Protein AF-0000000065972835 (afdb_homodimer)

Nearest PDB structures (foldseek):
  2ja1-assembly1_A  TM=9.294E-01  e=8.682E-30  Bacillus cereus
  3e2i-assembly1_A  TM=9.491E-01  e=4.129E-27  Staphylococcus aureus
  2j9r-assembly1_A  TM=9.359E-01  e=9.283E-26  Bacillus anthracis str. Sterne
  2b8t-assembly1_D  TM=8.781E-01  e=6.367E-23  Ureaplasma parvum
  2uz3-assembly1_A  TM=9.228E-01  e=5.482E-21  Ureaplasma urealyticum

InterPro domains:
  IPR001267 Thymidine kinase [MF_00124] (7-190)
  IPR001267 Thymidine kinase [PF00265] (8-187)
  IPR001267 Thymidine kinase [PIRSF035805] (7-190)
  IPR001267 Thymidine kinase [PTHR11441] (6-188)
  IPR020633 Thymidine kinase, conserved site [PS00603] (174-187)
  IPR027417 P-loop containing nucleoside triphosphate hydrolase [G3DSA:3.40.50.300] (1-141)
  IPR027417 P-loop containing nucleoside triphosphate hydrolase [SSF52540] (8-142)

Organism: Macrococcus caseolyticus (strain JCSC5402) (NCBI:txid458233)

Foldseek 3Di:
DPPPPVFAFEEEEEFAPPLCQVVVLLVVVLVCVVVVFAEAEEEEPDPPPDDWDWRAHPVRDIHTYDYDNALVVLVVVDDPRHAEYEYEACLPHDQCNLVSQVVCRRVHHHYYYYHYQAFQLRHGRPPSVVNQVRGPHYHYGWDAAPPPRDTFGHKFKDFVNHTEAPPDDRDDDDGPMDIGTHHPVPRDHHD/DPPPPVFAFEEEEEFAPPLCQVVVLLVVVLVCVVVVFAEAEEEEPDPPPDDWDWRAHPVRDIHTYDYDNALVVLVVVDDPRHAEYEYEACLPHDQCNLVSQVVCRRVRHHYYYYHYQAFQLRHGRPPSVVNQVRGPHYHYGWDAAPPPRDTFGHKFKDFVNHTEAPPDDRDDDDGPMDIGTHHPVPRDHHD

pLDDT: mean 89.33, std 14.88, range [25.11, 98.88]

Radius of gyration: 21.42 Å; Cα contacts (8 Å, |Δi|>4): 898; chains: 2; bounding box: 59×52×49 Å

Solvent-accessible surface area (backbone atoms only — not comparable to full-atom values): 20163 Å² total; per-residue (Å²): 130,74,74,67,62,87,32,29,40,34,35,29,31,24,24,21,60,84,22,47,36,67,58,50,50,45,50,52,50,39,52,38,48,75,70,69,41,39,71,50,38,34,32,52,58,55,70,93,72,69,70,82,55,67,44,67,34,94,86,64,49,67,45,64,46,44,70,36,83,46,46,71,56,53,66,75,71,61,55,86,79,50,43,36,44,36,34,42,52,45,37,71,39,53,70,61,37,50,57,48,52,51,51,44,11,69,73,44,26,39,31,40,37,19,29,37,22,39,40,58,76,65,42,67,22,60,42,33,26,56,39,47,31,70,23,62,35,51,46,58,37,52,22,54,10,76,85,79,62,34,70,8,62,31,29,30,39,22,49,81,84,34,64,39,41,60,84,50,69,90,75,72,87,84,64,77,63,48,75,45,31,15,21,79,70,73,48,59,56,48,122,130,74,74,67,61,88,32,29,39,34,36,29,30,23,24,21,61,82,24,46,35,68,58,51,50,46,51,53,50,39,53,38,47,73,70,70,42,38,72,49,39,36,32,53,59,56,70,92,73,69,70,83,56,66,43,66,33,93,88,63,49,68,45,63,47,44,72,36,84,47,47,72,55,52,66,73,69,60,55,88,78,49,44,35,43,36,32,42,51,47,37,71,38,52,69,59,38,50,57,48,52,50,51,43,12,69,72,44,27,39,30,39,37,19,29,36,21,38,41,59,74,64,44,68,21,60,42,34,25,56,39,47,32,72,25,63,36,52,46,57,38,51,21,54,10,76,84,79,62,35,70,6,63,32,28,30,40,22,48,81,85,35,63,39,41,59,83,51,71,90,76,73,85,82,63,77,62,48,73,45,29,14,21,80,71,72,48,58,57,48,123

Sequence (382 aa):
MYEHYHSGWIECVTGSMFSGKSEELIRRVRRGLFAKQKVIVFKPSIDDRYSELEVVSHNGNKVEAVNVHHSSEILEHVKEAHDIIAIDEVQFFDNDIVGVATQLAEEGYRVIVAGLDMDFRGVPFEPVPELMAVSEHVTKLQAVCSVCGAPSSRTQRLIDGVPAKFDDPIILVGAKESYEPRCREHHVVPKMYEHYHSGWIECVTGSMFSGKSEELIRRVRRGLFAKQKVIVFKPSIDDRYSELEVVSHNGNKVEAVNVHHSSEILEHVKEAHDIIAIDEVQFFDNDIVGVATQLAEEGYRVIVAGLDMDFRGVPFEPVPELMAVSEHVTKLQAVCSVCGAPSSRTQRLIDGVPAKFDDPIILVGAKESYEPRCREHHVVPK

Secondary structure (DSSP, 8-state):
-----SS-EEEEEEESTTSSHHHHHHHHHHHHHHTT--EEEEEE--STTS---EEE-TTS-EEEEEEESSTHHHHHH--TT--EEEE--GGGS-TTHHHHHHHHHHTT-EEEEEEESB-TTS-B-TTHHHHHHH-SEEEEE-EE-TTT-SEE-EEEEEETTEEPPTTS-SS-SSS-EEEEEE-TTT-----/-----SS-EEEEEEESTTSSHHHHHHHHHHHHHHTT--EEEEEE--STTS---EEE-TTS-EEEEEEESSTHHHHHH--TT--EEEE--GGGS-TTHHHHHHHHHHTT-EEEEEEESB-TTS-B-TTHHHHHHH-SEEEEE-EE-TTT-SEE-EEEEEETTEEPPTTS-SS-SSS-EEEEEE-TTT-----

Structure (mmCIF, N/CA/C/O backbone):
data_AF-0000000065972835-model_v1
#
loop_
_entity.id
_entity.type
_entity.pdbx_description
1 polymer 'Thymidine kinase'
#
loop_
_atom_site.group_PDB
_atom_site.id
_atom_site.type_symbol
_atom_site.label_atom_id
_atom_site.label_alt_id
_atom_site.label_comp_id
_atom_site.label_asym_id
_atom_site.label_entity_id
_atom_site.label_seq_id
_atom_site.pdbx_PDB_ins_code
_atom_site.Cartn_x
_atom_site.Cartn_y
_atom_site.Cartn_z
_atom_site.occupancy
_atom_site.B_iso_or_equiv
_atom_site.auth_seq_id
_atom_site.auth_comp_id
_atom_site.auth_asym_id
_atom_site.auth_atom_id
_atom_site.pdbx_PDB_model_num
ATOM 1 N N . MET A 1 1 ? 14.25 6.566 23.547 1 25.28 1 MET A N 1
ATOM 2 C CA . MET A 1 1 ? 14.312 7.711 22.656 1 25.28 1 MET A CA 1
ATOM 3 C C . MET A 1 1 ? 13.211 7.641 21.594 1 25.28 1 MET A C 1
ATOM 5 O O . MET A 1 1 ? 13.195 6.723 20.781 1 25.28 1 MET A O 1
ATOM 9 N N . TYR A 1 2 ? 12.039 7.941 21.875 1 33.31 2 TYR A N 1
ATOM 10 C CA . TYR A 1 2 ? 10.875 7.914 21 1 33.31 2 TYR A CA 1
ATOM 11 C C . TYR A 1 2 ? 11.195 8.523 19.641 1 33.31 2 TYR A C 1
ATOM 13 O O . TYR A 1 2 ? 11.984 9.461 19.547 1 33.31 2 TYR A O 1
ATOM 21 N N . GLU A 1 3 ? 11.281 7.867 18.531 1 40.44 3 GLU A N 1
ATOM 22 C CA . GLU A 1 3 ? 11.625 8.422 17.234 1 40.44 3 GLU A CA 1
ATOM 23 C C . GLU A 1 3 ? 11.047 9.82 17.047 1 40.44 3 GLU A C 1
ATOM 25 O O . GLU A 1 3 ? 9.828 10 17.062 1 40.44 3 GLU A O 1
ATOM 30 N N . HIS A 1 4 ? 11.5 10.773 17.812 1 46.22 4 HIS A N 1
ATOM 31 C CA . HIS A 1 4 ? 11.047 12.141 17.625 1 46.22 4 HIS A CA 1
ATOM 32 C C . HIS A 1 4 ? 10.875 12.461 16.141 1 46.22 4 HIS A C 1
ATOM 34 O O . HIS A 1 4 ? 11.859 12.453 15.383 1 46.22 4 HIS A O 1
ATOM 40 N N . TYR A 1 5 ? 9.805 11.914 15.516 1 52.41 5 TYR A N 1
ATOM 41 C CA . TYR A 1 5 ? 9.57 12.391 14.156 1 52.41 5 TYR A CA 1
ATOM 42 C C . TYR A 1 5 ? 9.633 13.914 14.102 1 52.41 5 TYR A C 1
ATOM 44 O O . TYR A 1 5 ? 8.898 14.602 14.812 1 52.41 5 TYR A O 1
ATOM 52 N N . HIS A 1 6 ? 10.789 14.516 13.805 1 64.75 6 HIS A N 1
ATOM 53 C CA . HIS A 1 6 ? 10.828 15.961 13.594 1 64.75 6 HIS A CA 1
ATOM 54 C C . HIS A 1 6 ? 9.75 16.406 12.609 1 64.75 6 HIS A C 1
ATOM 56 O O . HIS A 1 6 ? 9.203 17.5 12.742 1 64.75 6 HIS A O 1
ATOM 62 N N . SER A 1 7 ? 9.344 15.5 11.609 1 81.38 7 SER A N 1
ATOM 63 C CA . SER A 1 7 ? 8.203 15.719 10.727 1 81.38 7 SER A CA 1
ATOM 64 C C . SER A 1 7 ? 7.059 14.773 11.062 1 81.38 7 SER A C 1
ATOM 66 O O . SER A 1 7 ? 7.242 13.805 11.812 1 81.38 7 SER A O 1
ATOM 68 N N . GLY A 1 8 ? 5.82 15.18 10.734 1 95.25 8 GLY A N 1
ATOM 69 C CA . GLY A 1 8 ? 4.68 14.281 10.844 1 95.25 8 GLY A CA 1
ATOM 70 C C . GLY A 1 8 ? 4.785 13.07 9.93 1 95.25 8 GLY A C 1
ATOM 71 O O . GLY A 1 8 ? 5.863 12.773 9.414 1 95.25 8 GLY A O 1
ATOM 72 N N . TRP A 1 9 ? 3.822 12.258 9.938 1 97.44 9 TRP A N 1
ATOM 73 C CA . TRP A 1 9 ? 3.811 11.062 9.109 1 97.44 9 TRP A CA 1
ATOM 74 C C . TRP A 1 9 ? 2.383 10.633 8.789 1 97.44 9 TRP A C 1
ATOM 76 O O . TRP A 1 9 ? 1.428 11.156 9.367 1 97.44 9 TRP A O 1
ATOM 86 N N . ILE A 1 10 ? 2.322 9.758 7.832 1 98.5 10 ILE A N 1
ATOM 87 C CA . ILE A 1 10 ? 1.035 9.219 7.41 1 98.5 10 ILE A CA 1
ATOM 88 C C . ILE A 1 10 ? 0.968 7.73 7.742 1 98.5 10 ILE A C 1
ATOM 90 O O . ILE A 1 10 ? 1.921 6.988 7.496 1 98.5 10 ILE A O 1
ATOM 94 N N . GLU A 1 11 ? -0.08 7.305 8.367 1 98.69 11 GLU A N 1
ATOM 95 C CA . GLU A 1 11 ? -0.451 5.906 8.57 1 98.69 11 GLU A CA 1
ATOM 96 C C . GLU A 1 11 ? -1.679 5.535 7.742 1 98.69 11 GLU A C 1
ATOM 98 O O . GLU A 1 11 ? -2.746 6.133 7.902 1 98.69 11 GLU A O 1
ATOM 103 N N . CYS A 1 12 ? -1.489 4.582 6.875 1 98.81 12 CYS A N 1
ATOM 104 C CA . CYS A 1 12 ? -2.596 4.145 6.035 1 98.81 12 CYS A CA 1
ATOM 105 C C . CYS A 1 12 ? -3.131 2.795 6.492 1 98.81 12 CYS A C 1
ATOM 107 O O . CYS A 1 12 ? -2.42 1.79 6.438 1 98.81 12 CYS A O 1
ATOM 109 N N . VAL A 1 13 ? -4.344 2.752 6.98 1 98.75 13 VAL A N 1
ATOM 110 C CA . VAL A 1 13 ? -5.066 1.528 7.316 1 98.75 13 VAL A CA 1
ATOM 111 C C . VAL A 1 13 ? -6.012 1.157 6.176 1 98.75 13 VAL A C 1
ATOM 113 O O . VAL A 1 13 ? -6.898 1.937 5.816 1 98.75 13 VAL A O 1
ATOM 116 N N . THR A 1 14 ? -5.781 0.002 5.617 1 98.75 14 THR A N 1
ATOM 117 C CA . THR A 1 14 ? -6.574 -0.353 4.449 1 98.75 14 THR A CA 1
ATOM 118 C C . THR A 1 14 ? -6.953 -1.831 4.48 1 98.75 14 THR A C 1
ATOM 120 O O . THR A 1 14 ? -6.609 -2.545 5.422 1 98.75 14 THR A O 1
ATOM 123 N N . GLY A 1 15 ? -7.789 -2.268 3.516 1 98 15 GLY A N 1
ATOM 124 C CA . GLY A 1 15 ? -8.352 -3.607 3.426 1 98 15 GLY A CA 1
ATOM 125 C C . GLY A 1 15 ? -9.727 -3.637 2.797 1 98 15 GLY A C 1
ATOM 126 O O . GLY A 1 15 ? -10.242 -2.604 2.359 1 98 15 GLY A O 1
ATOM 127 N N . SER A 1 16 ? -10.234 -4.832 2.715 1 96.81 16 SER A N 1
ATOM 128 C CA . SER A 1 16 ? -11.57 -5 2.152 1 96.81 16 SER A CA 1
ATOM 129 C C . SER A 1 16 ? -12.648 -4.531 3.129 1 96.81 16 SER A C 1
ATOM 131 O O . SER A 1 16 ? -12.344 -4.184 4.27 1 96.81 16 SER A O 1
ATOM 133 N N . MET A 1 17 ? -13.875 -4.547 2.621 1 93.12 17 MET A N 1
ATOM 134 C CA . MET A 1 17 ? -14.984 -4.328 3.553 1 93.12 17 MET A CA 1
ATOM 135 C C . MET A 1 17 ? -15 -5.402 4.633 1 93.12 17 MET A C 1
ATOM 137 O O . MET A 1 17 ? -14.602 -6.543 4.391 1 93.12 17 MET A O 1
ATOM 141 N N . PHE A 1 18 ? -15.336 -4.977 5.883 1 92.81 18 PHE A N 1
ATOM 142 C CA . PHE A 1 18 ? -15.516 -5.852 7.035 1 92.81 18 PHE A CA 1
ATOM 143 C C . PHE A 1 18 ? -14.172 -6.258 7.625 1 92.81 18 PHE A C 1
ATOM 145 O O . PHE A 1 18 ? -14.109 -7.078 8.547 1 92.81 18 PHE A O 1
ATOM 152 N N . SER A 1 19 ? -13.086 -5.684 7.156 1 96.5 19 SER A N 1
ATOM 153 C CA . SER A 1 19 ? -11.773 -6.074 7.648 1 96.5 19 SER A CA 1
ATOM 154 C C . SER A 1 19 ? -11.43 -5.355 8.945 1 96.5 19 SER A C 1
ATOM 156 O O . SER A 1 19 ? -10.445 -5.691 9.609 1 96.5 19 SER A O 1
ATOM 158 N N . GLY A 1 20 ? -12.211 -4.309 9.336 1 93.44 20 GLY A N 1
ATOM 159 C CA . GLY A 1 20 ? -11.969 -3.602 10.586 1 93.44 20 GLY A CA 1
ATOM 160 C C . GLY A 1 20 ? -11.164 -2.328 10.398 1 93.44 20 GLY A C 1
ATOM 161 O O . GLY A 1 20 ? -10.5 -1.868 11.336 1 93.44 20 GLY A O 1
ATOM 162 N N . LYS A 1 21 ? -11.141 -1.759 9.25 1 93.5 21 LYS A N 1
ATOM 163 C CA . LYS A 1 21 ? -10.359 -0.555 8.977 1 93.5 21 LYS A CA 1
ATOM 164 C C . LYS A 1 21 ? -10.805 0.601 9.875 1 93.5 21 LYS A C 1
ATOM 166 O O . LYS A 1 21 ? -9.969 1.263 10.5 1 93.5 21 LYS A O 1
ATOM 171 N N . SER A 1 22 ? -12.133 0.845 9.875 1 89.94 22 SER A N 1
ATOM 172 C CA . SER A 1 22 ? -12.648 1.952 10.68 1 89.94 22 SER A CA 1
ATOM 173 C C . SER A 1 22 ? -12.422 1.708 12.164 1 89.94 22 SER A C 1
ATOM 175 O O . SER A 1 22 ? -12.102 2.637 12.914 1 89.94 22 SER A O 1
ATOM 177 N N . GLU A 1 23 ? -12.594 0.479 12.594 1 92.25 23 GLU A N 1
ATOM 178 C CA . GLU A 1 23 ? -12.336 0.127 13.984 1 92.25 23 GLU A CA 1
ATOM 179 C C . GLU A 1 23 ? -10.875 0.395 14.352 1 92.25 23 GLU A C 1
ATOM 181 O O . GLU A 1 23 ? -10.594 0.911 15.438 1 92.25 23 GLU A O 1
ATOM 186 N N . GLU A 1 24 ? -10.008 0.014 13.453 1 95.69 24 GLU A N 1
ATOM 187 C CA . GLU A 1 24 ? -8.586 0.252 13.695 1 95.69 24 GLU A CA 1
ATOM 188 C C . GLU A 1 24 ? -8.281 1.746 13.742 1 95.69 24 GLU A C 1
ATOM 190 O O . GLU A 1 24 ? -7.5 2.195 14.586 1 95.69 24 GLU A O 1
ATOM 195 N N . LEU A 1 25 ? -8.883 2.514 12.836 1 94.94 25 LEU A N 1
ATOM 196 C CA . LEU A 1 25 ? -8.734 3.965 12.867 1 94.94 25 LEU A CA 1
ATOM 197 C C . LEU A 1 25 ? -9.203 4.527 14.203 1 94.94 25 LEU A C 1
ATOM 199 O O . LEU A 1 25 ? -8.5 5.324 14.828 1 94.94 25 LEU A O 1
ATOM 203 N N . ILE A 1 26 ? -10.344 4.043 14.656 1 92.38 26 ILE A N 1
ATOM 204 C CA . ILE A 1 26 ? -10.938 4.516 15.898 1 92.38 26 ILE A CA 1
ATOM 205 C C . ILE A 1 26 ? -10.039 4.145 17.078 1 92.38 26 ILE A C 1
ATOM 207 O O . ILE A 1 26 ? -9.844 4.945 17.984 1 92.38 26 ILE A O 1
ATOM 211 N N . ARG A 1 27 ? -9.492 2.938 17.016 1 94.19 27 ARG A N 1
ATOM 212 C CA . ARG A 1 27 ? -8.586 2.494 18.062 1 94.19 27 ARG A CA 1
ATOM 213 C C . ARG A 1 27 ? -7.383 3.426 18.172 1 94.19 27 ARG A C 1
ATOM 215 O O . ARG A 1 27 ? -6.992 3.818 19.281 1 94.19 27 ARG A O 1
ATOM 222 N N . ARG A 1 28 ? -6.848 3.828 17.078 1 95.25 28 ARG A N 1
ATOM 223 C CA . ARG A 1 28 ? -5.68 4.707 17.062 1 95.25 28 ARG A CA 1
ATOM 224 C C . ARG A 1 28 ? -6.047 6.105 17.547 1 95.25 28 ARG A C 1
ATOM 226 O O . ARG A 1 28 ? -5.285 6.734 18.281 1 95.25 28 ARG A O 1
ATOM 233 N N . VAL A 1 29 ? -7.156 6.531 17.094 1 94.19 29 VAL A N 1
ATOM 234 C CA . VAL A 1 29 ? -7.645 7.84 17.516 1 94.19 29 VAL A CA 1
ATOM 235 C C . VAL A 1 29 ? -7.867 7.844 19.031 1 94.19 29 VAL A C 1
ATOM 237 O O . VAL A 1 29 ? -7.461 8.781 19.719 1 94.19 29 VAL A O 1
ATOM 240 N N . ARG A 1 30 ? -8.461 6.793 19.547 1 93.25 30 ARG A N 1
ATOM 241 C CA . ARG A 1 30 ? -8.727 6.676 20.984 1 93.25 30 ARG A CA 1
ATOM 242 C C . ARG A 1 30 ? -7.434 6.699 21.781 1 93.25 30 ARG A C 1
ATOM 244 O O . ARG A 1 30 ? -7.375 7.301 22.859 1 93.25 30 ARG A O 1
ATOM 251 N N . ARG A 1 31 ? -6.465 6.031 21.297 1 92.94 31 ARG A N 1
ATOM 252 C CA . ARG A 1 31 ? -5.164 6.035 21.953 1 92.94 31 ARG A CA 1
ATOM 253 C C . ARG A 1 31 ? -4.605 7.449 22.062 1 92.94 31 ARG A C 1
ATOM 255 O O . ARG A 1 31 ? -4.031 7.82 23.078 1 92.94 31 ARG A O 1
ATOM 262 N N . GLY A 1 32 ? -4.773 8.219 20.953 1 92.69 32 GLY A N 1
ATOM 263 C CA . GLY A 1 32 ? -4.367 9.609 20.984 1 92.69 32 GLY A CA 1
ATOM 264 C C . GLY A 1 32 ? -5.125 10.43 22 1 92.69 32 GLY A C 1
ATOM 265 O O . GLY A 1 32 ? -4.523 11.211 22.75 1 92.69 32 GLY A O 1
ATOM 266 N N . LEU A 1 33 ? -6.41 10.203 22.094 1 91.25 33 LEU A N 1
ATOM 267 C CA . LEU A 1 33 ? -7.25 10.914 23.047 1 91.25 33 LEU A CA 1
ATOM 268 C C . LEU A 1 33 ? -6.859 10.562 24.484 1 91.25 33 LEU A C 1
ATOM 270 O O . LEU A 1 33 ? -6.82 11.438 25.344 1 91.25 33 LEU A O 1
ATOM 274 N N . PHE A 1 34 ? -6.547 9.312 24.672 1 91.25 34 PHE A N 1
ATOM 275 C CA . PHE A 1 34 ? -6.098 8.867 25.984 1 91.25 34 PHE A CA 1
ATOM 276 C C . PHE A 1 34 ? -4.812 9.57 26.391 1 91.25 34 PHE A C 1
ATOM 278 O O . PHE A 1 34 ? -4.598 9.844 27.578 1 91.25 34 PHE A O 1
ATOM 285 N N . ALA A 1 35 ? -4 9.875 25.469 1 92.44 35 ALA A N 1
ATOM 286 C CA . ALA A 1 35 ? -2.73 10.555 25.703 1 92.44 35 ALA A CA 1
ATOM 287 C C . ALA A 1 35 ? -2.916 12.07 25.688 1 92.44 35 ALA A C 1
ATOM 289 O O . ALA A 1 35 ? -1.942 12.82 25.578 1 92.44 35 ALA A O 1
ATOM 290 N N . LYS A 1 36 ? -4.176 12.523 25.641 1 91.88 36 LYS A N 1
ATOM 291 C CA . LYS A 1 36 ? -4.559 13.93 25.734 1 91.88 36 LYS A CA 1
ATOM 292 C C . LYS A 1 36 ? -4.137 14.695 24.484 1 91.88 36 LYS A C 1
ATOM 294 O O . LYS A 1 36 ? -3.865 15.898 24.547 1 91.88 36 LYS A O 1
ATOM 299 N N . GLN A 1 37 ? -3.971 13.992 23.422 1 93.5 37 GLN A N 1
ATOM 300 C CA . GLN A 1 37 ? -3.732 14.648 22.141 1 93.5 37 GLN A CA 1
ATOM 301 C C . GLN A 1 37 ? -5.035 15.18 21.531 1 93.5 37 GLN A C 1
ATOM 303 O O . GLN A 1 37 ? -6.094 14.57 21.719 1 93.5 37 GLN A O 1
ATOM 308 N N . LYS A 1 38 ? -4.898 16.312 20.875 1 94.44 38 LYS A N 1
ATOM 309 C CA . LYS A 1 38 ? -6.055 16.891 20.188 1 94.44 38 LYS A CA 1
ATOM 310 C C . LYS A 1 38 ? -6.254 16.234 18.812 1 94.44 38 LYS A C 1
ATOM 312 O O . LYS A 1 38 ? -5.344 16.234 17.984 1 94.44 38 LYS A O 1
ATOM 317 N N . VAL A 1 39 ? -7.508 15.734 18.625 1 95.5 39 VAL A N 1
ATOM 318 C CA . VAL A 1 39 ? -7.77 14.945 17.422 1 95.5 39 VAL A CA 1
ATOM 319 C C . VAL A 1 39 ? -8.914 15.57 16.625 1 95.5 39 VAL A C 1
ATOM 321 O O . VAL A 1 39 ? -9.875 16.078 17.219 1 95.5 39 VAL A O 1
ATOM 324 N N . ILE A 1 40 ? -8.828 15.547 15.328 1 96.06 40 ILE A N 1
ATOM 3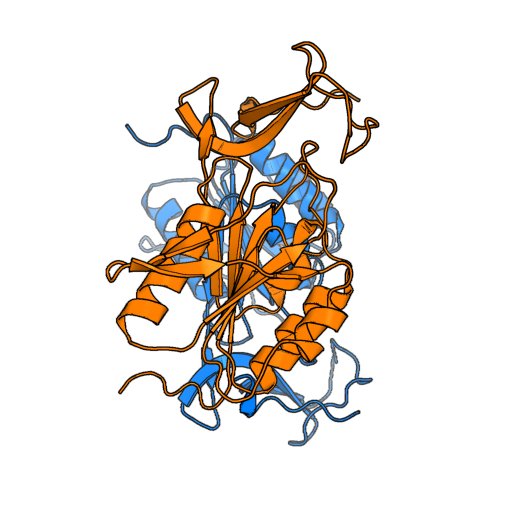25 C CA . ILE A 1 40 ? -9.945 15.859 14.445 1 96.06 40 ILE A CA 1
ATOM 326 C C . ILE A 1 40 ? -10.141 14.727 13.438 1 96.06 40 ILE A C 1
ATOM 328 O O . ILE A 1 40 ? -9.164 14.18 12.922 1 96.06 40 ILE A O 1
ATOM 332 N N . VAL A 1 41 ? -11.383 14.367 13.203 1 95.38 41 VAL A N 1
ATOM 333 C CA . VAL A 1 41 ? -11.727 13.258 12.328 1 95.38 41 VAL A CA 1
ATOM 334 C C . VAL A 1 41 ? -12.562 13.758 11.148 1 95.38 41 VAL A C 1
ATOM 336 O O . VAL A 1 41 ? -13.469 14.57 11.336 1 95.38 41 VAL A O 1
ATOM 339 N N . PHE A 1 42 ? -12.219 13.25 9.945 1 95.5 42 PHE A N 1
ATOM 340 C CA . PHE A 1 42 ? -12.945 13.641 8.742 1 95.5 42 PHE A CA 1
ATOM 341 C C . PHE A 1 42 ? -13.555 12.422 8.055 1 95.5 42 PHE A C 1
ATOM 343 O O . PHE A 1 42 ? -12.984 11.336 8.086 1 95.5 42 PHE A O 1
ATOM 350 N N . LYS A 1 43 ? -14.633 12.648 7.375 1 92.69 43 LYS A N 1
ATOM 351 C CA . LYS A 1 43 ? -15.281 11.703 6.473 1 92.69 43 LYS A CA 1
ATOM 352 C C . LYS A 1 43 ? -15.82 12.406 5.23 1 92.69 43 LYS A C 1
ATOM 354 O O . LYS A 1 43 ? -16.188 13.586 5.289 1 92.69 43 LYS A O 1
ATOM 359 N N . PRO A 1 44 ? -15.805 11.695 4.102 1 91.62 44 PRO A N 1
ATOM 360 C CA . PRO A 1 44 ? -16.406 12.32 2.918 1 91.62 44 PRO A CA 1
ATOM 361 C C . PRO A 1 44 ? -17.906 12.492 3.037 1 91.62 44 PRO A C 1
ATOM 363 O O . PRO A 1 44 ? -18.578 11.641 3.627 1 91.62 44 PRO A O 1
ATOM 366 N N . SER A 1 45 ? -18.359 13.672 2.611 1 83.81 45 SER A N 1
ATOM 367 C CA . SER A 1 45 ? -19.797 13.891 2.576 1 83.81 45 SER A CA 1
ATOM 368 C C . SER A 1 45 ? -20.453 13.086 1.464 1 83.81 45 SER A C 1
ATOM 370 O O . SER A 1 45 ? -20.312 13.406 0.284 1 83.81 45 SER A O 1
ATOM 372 N N . ILE A 1 46 ? -20.312 11.734 1.654 1 69.62 46 ILE A N 1
ATOM 373 C CA . ILE A 1 46 ? -21.016 10.953 0.648 1 69.62 46 ILE A CA 1
ATOM 374 C C . ILE A 1 46 ? -22.516 10.953 0.961 1 69.62 46 ILE A C 1
ATOM 376 O O . ILE A 1 46 ? -22.922 11.211 2.098 1 69.62 46 ILE A O 1
ATOM 380 N N . ASP A 1 47 ? -23.297 10.727 0.092 1 53.97 47 ASP A N 1
ATOM 381 C CA . ASP A 1 47 ? -24.734 10.719 0.311 1 53.97 47 ASP A CA 1
ATOM 382 C C . ASP A 1 47 ? -25.078 10.172 1.695 1 53.97 47 ASP A C 1
ATOM 384 O O . ASP A 1 47 ? -24.234 9.586 2.367 1 53.97 47 ASP A O 1
ATOM 388 N N . ASP A 1 48 ? -26.25 10.445 2.258 1 48.31 48 ASP A N 1
ATOM 389 C CA . ASP A 1 48 ? -26.969 10.211 3.512 1 48.31 48 ASP A CA 1
ATOM 390 C C . ASP A 1 48 ? -26.672 8.828 4.07 1 48.31 48 ASP A C 1
ATOM 392 O O . ASP A 1 48 ? -27.297 8.383 5.031 1 48.31 48 ASP A O 1
ATOM 396 N N . ARG A 1 49 ? -25.859 8.148 3.32 1 46.59 49 ARG A N 1
ATOM 397 C CA . ARG A 1 49 ? -25.875 6.77 3.785 1 46.59 49 ARG A CA 1
ATOM 398 C C . ARG A 1 49 ? -24.953 6.59 4.992 1 46.59 49 ARG A C 1
ATOM 400 O O . ARG A 1 49 ? -25.047 5.586 5.699 1 46.59 49 ARG A O 1
ATOM 407 N N . TYR A 1 50 ? -23.875 7.391 4.918 1 51.12 50 TYR A N 1
ATOM 408 C CA . TYR A 1 50 ? -22.906 6.93 5.902 1 51.12 50 TYR A CA 1
ATOM 409 C C . TYR A 1 50 ? -23.109 7.637 7.238 1 51.12 50 TYR A C 1
ATOM 411 O O . TYR A 1 50 ? -23.422 8.828 7.277 1 51.12 50 TYR A O 1
ATOM 419 N N . SER A 1 51 ? -23.297 6.828 8.188 1 54.75 51 SER A N 1
ATOM 420 C CA . SER A 1 51 ? -23.5 7.141 9.602 1 54.75 51 SER A CA 1
ATOM 421 C C . SER A 1 51 ? -22.422 8.07 10.125 1 54.75 51 SER A C 1
ATOM 423 O O . SER A 1 51 ? -21.328 8.141 9.562 1 54.75 51 SER A O 1
ATOM 425 N N . GLU A 1 52 ? -22.859 8.797 11.008 1 59.41 52 GLU A N 1
ATOM 426 C CA . GLU A 1 52 ? -22 9.641 11.836 1 59.41 52 GLU A CA 1
ATOM 427 C C . GLU A 1 52 ? -20.891 8.82 12.5 1 59.41 52 GLU A C 1
ATOM 429 O O . GLU A 1 52 ? -21.141 7.691 12.938 1 59.41 52 GLU A O 1
ATOM 434 N N . LEU A 1 53 ? -19.641 8.945 11.977 1 61.69 53 LEU A N 1
ATOM 435 C CA . LEU A 1 53 ? -18.547 8.375 12.758 1 61.69 53 LEU A CA 1
ATOM 436 C C . LEU A 1 53 ? -18.312 9.18 14.031 1 61.69 53 LEU A C 1
ATOM 438 O O . LEU A 1 53 ? -18.125 10.398 13.977 1 61.69 53 LEU A O 1
ATOM 442 N N . GLU A 1 54 ? -18.781 8.555 15.062 1 68 54 GLU A N 1
ATOM 443 C CA . GLU A 1 54 ? -18.531 9.133 16.375 1 68 54 GLU A CA 1
ATOM 444 C C . GLU A 1 54 ? -17.516 8.305 17.156 1 68 54 GLU A C 1
ATOM 446 O O . GLU A 1 54 ? -17.656 7.086 17.266 1 68 54 GLU A O 1
ATOM 451 N N . VAL A 1 55 ? -16.422 8.977 17.391 1 68.19 55 VAL A N 1
ATOM 452 C CA . VAL A 1 55 ? -15.414 8.328 18.219 1 68.19 55 VAL A CA 1
ATOM 453 C C . VAL A 1 55 ? -15.555 8.789 19.656 1 68.19 55 VAL A C 1
ATOM 455 O O . VAL A 1 55 ? -15.555 9.992 19.938 1 68.19 55 VAL A O 1
ATOM 458 N N . VAL A 1 56 ? -15.961 7.836 20.453 1 63.84 56 VAL A N 1
ATOM 459 C CA . VAL A 1 56 ? -16.141 8.172 21.875 1 63.84 56 VAL A CA 1
ATOM 460 C C . VAL A 1 56 ? -14.922 7.695 22.672 1 63.84 56 VAL A C 1
ATOM 462 O O . VAL A 1 56 ? -14.523 6.527 22.578 1 63.84 56 VAL A O 1
ATOM 465 N N . SER A 1 57 ? -14.312 8.641 23.312 1 60.41 57 SER A N 1
ATOM 466 C CA . SER A 1 57 ? -13.195 8.281 24.188 1 60.41 57 SER A CA 1
ATOM 467 C C . SER A 1 57 ? -13.688 7.637 25.469 1 60.41 57 SER A C 1
ATOM 469 O O . SER A 1 57 ? -14.891 7.629 25.75 1 60.41 57 SER A O 1
ATOM 471 N N . HIS A 1 58 ? -12.656 6.98 26.109 1 57.78 58 HIS A N 1
ATOM 472 C CA . HIS A 1 58 ? -12.938 6.328 27.391 1 57.78 58 HIS A CA 1
ATOM 473 C C . HIS A 1 58 ? -13.547 7.305 28.391 1 57.78 58 HIS A C 1
ATOM 475 O O . HIS A 1 58 ? -14.375 6.918 29.219 1 57.78 58 HIS A O 1
ATOM 481 N N . ASN A 1 59 ? -13.094 8.508 28.406 1 60.09 59 ASN A N 1
ATOM 482 C CA . ASN A 1 59 ? -13.578 9.492 29.375 1 60.09 59 ASN A CA 1
ATOM 483 C C . ASN A 1 59 ? -14.883 10.141 28.906 1 60.09 59 ASN A C 1
ATOM 485 O O . ASN A 1 59 ? -15.312 11.156 29.453 1 60.09 59 ASN A O 1
ATOM 489 N N . GLY A 1 60 ? -15.391 9.562 27.906 1 62.81 60 GLY A N 1
ATOM 490 C CA . GLY A 1 60 ? -16.688 10.055 27.453 1 62.81 60 GLY A CA 1
ATOM 491 C C . GLY A 1 60 ? -16.578 11.148 26.406 1 62.81 60 GLY A C 1
ATOM 492 O O . GLY A 1 60 ? -17.594 11.664 25.938 1 62.81 60 GLY A O 1
ATOM 493 N N . ASN A 1 61 ? -15.312 11.57 26.188 1 63.41 61 ASN A N 1
ATOM 494 C CA . ASN A 1 61 ? -15.148 12.57 25.141 1 63.41 61 ASN A CA 1
ATOM 495 C C . ASN A 1 61 ? -15.461 11.992 23.766 1 63.41 61 ASN A C 1
ATOM 497 O O . ASN A 1 61 ? -15.07 10.867 23.453 1 63.41 61 ASN A O 1
ATOM 501 N N . LYS A 1 62 ? -16.359 12.734 23.172 1 73.19 62 LYS A N 1
ATOM 502 C CA . LYS A 1 62 ? -16.859 12.32 21.859 1 73.19 62 LYS A CA 1
ATOM 503 C C . LYS A 1 62 ? -16.203 13.141 20.75 1 73.19 62 LYS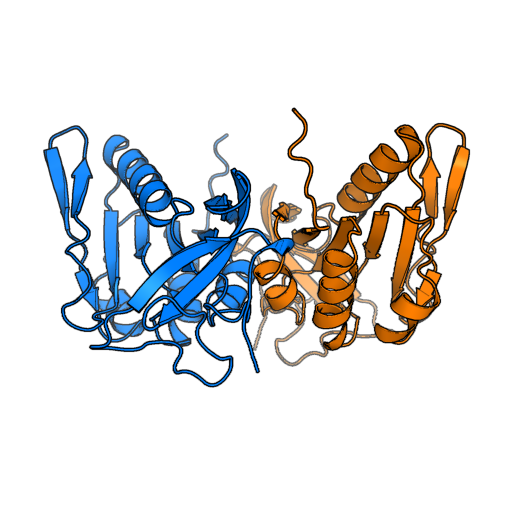 A C 1
ATOM 505 O O . LYS A 1 62 ? -16.047 14.359 20.875 1 73.19 62 LYS A O 1
ATOM 510 N N . VAL A 1 63 ? -15.531 12.453 19.906 1 77.31 63 VAL A N 1
ATOM 511 C CA . VAL A 1 63 ? -15.07 13.141 18.703 1 77.31 63 VAL A CA 1
ATOM 512 C C . VAL A 1 63 ? -15.984 12.805 17.531 1 77.31 63 VAL A C 1
ATOM 514 O O . VAL A 1 63 ? -16.172 11.633 17.203 1 77.31 63 VAL A O 1
ATOM 517 N N . GLU A 1 64 ? -16.609 13.867 17.125 1 83.19 64 GLU A N 1
ATOM 518 C CA . GLU A 1 64 ? -17.484 13.734 15.961 1 83.19 64 GLU A CA 1
ATOM 519 C C . GLU A 1 64 ? -16.734 14.008 14.664 1 83.19 64 GLU A C 1
ATOM 521 O O . GLU A 1 64 ? -15.93 14.938 14.594 1 83.19 64 GLU A O 1
ATOM 526 N N . ALA A 1 65 ? -16.984 13.211 13.711 1 89.62 65 ALA A N 1
ATOM 527 C CA . ALA A 1 65 ? -16.344 13.383 12.414 1 89.62 65 ALA A CA 1
ATOM 528 C C . ALA A 1 65 ? -16.922 14.578 11.672 1 89.62 65 ALA A C 1
ATOM 530 O O . ALA A 1 65 ? -18.125 14.828 11.719 1 89.62 65 ALA A O 1
ATOM 531 N N . VAL A 1 66 ? -16.078 15.336 11.094 1 92.12 66 VAL A N 1
ATOM 532 C CA . VAL A 1 66 ? -16.469 16.438 10.219 1 92.12 66 VAL A CA 1
ATOM 533 C C . VAL A 1 66 ? -16.672 15.914 8.797 1 92.12 66 VAL A C 1
ATOM 535 O O . VAL A 1 66 ? -15.781 15.305 8.219 1 92.12 66 VAL A O 1
ATOM 538 N N . ASN A 1 67 ? -17.859 16.109 8.281 1 91.44 67 ASN A N 1
ATOM 539 C CA . ASN A 1 67 ? -18.125 15.742 6.895 1 91.44 67 ASN A CA 1
ATOM 540 C C . ASN A 1 67 ? -17.578 16.797 5.93 1 91.44 67 ASN A C 1
ATOM 542 O O . ASN A 1 67 ? -17.828 17.984 6.113 1 91.44 67 ASN A O 1
ATOM 546 N N . VAL A 1 68 ? -16.859 16.375 4.945 1 93.69 68 VAL A N 1
ATOM 547 C CA . VAL A 1 68 ? -16.312 17.312 3.98 1 93.69 68 VAL A CA 1
ATOM 548 C C . VAL A 1 68 ? -16.625 16.844 2.561 1 93.69 68 VAL A C 1
ATOM 550 O O . VAL A 1 68 ? -16.688 15.641 2.297 1 93.69 68 VAL A O 1
ATOM 553 N N . HIS A 1 69 ? -16.766 17.766 1.596 1 91.38 69 HIS A N 1
ATOM 554 C CA . HIS A 1 69 ? -17.109 17.438 0.212 1 91.38 69 HIS A CA 1
ATOM 555 C C . HIS A 1 69 ? -15.852 17.312 -0.643 1 91.38 69 HIS A C 1
ATOM 557 O O . HIS A 1 69 ? -15.828 16.516 -1.593 1 91.38 69 HIS A O 1
ATOM 563 N N . HIS A 1 70 ? -14.898 18.109 -0.309 1 94.94 70 HIS A N 1
ATOM 564 C CA . HIS A 1 70 ? -13.633 18.109 -1.023 1 94.94 70 HIS A CA 1
ATOM 565 C C . HIS A 1 70 ? -12.453 18.016 -0.057 1 94.94 70 HIS A C 1
ATOM 567 O O . HIS A 1 70 ? -12.484 18.594 1.027 1 94.94 70 HIS A O 1
ATOM 573 N N . SER A 1 71 ? -11.414 17.312 -0.441 1 96.88 71 SER A N 1
ATOM 574 C CA . SER A 1 71 ? -10.266 17.078 0.43 1 96.88 71 SER A CA 1
ATOM 575 C C . SER A 1 71 ? -9.648 18.391 0.896 1 96.88 71 SER A C 1
ATOM 577 O O . SER A 1 71 ? -9.156 18.484 2.02 1 96.88 71 SER A O 1
ATOM 579 N N . SER A 1 72 ? -9.68 19.422 0.044 1 96.69 72 SER A N 1
ATOM 580 C CA . SER A 1 72 ? -9.062 20.703 0.371 1 96.69 72 SER A CA 1
ATOM 581 C C . SER A 1 72 ? -9.711 21.344 1.591 1 96.69 72 SER A C 1
ATOM 583 O O . SER A 1 72 ? -9.094 22.156 2.277 1 96.69 72 SER A O 1
ATOM 585 N N . GLU A 1 73 ? -11.008 21.047 1.848 1 96.88 73 GLU A N 1
ATOM 586 C CA . GLU A 1 73 ? -11.727 21.594 2.994 1 96.88 73 GLU A CA 1
ATOM 587 C C . GLU A 1 73 ? -11.094 21.141 4.309 1 96.88 73 GLU A C 1
ATOM 589 O O . GLU A 1 73 ? -11.258 21.797 5.336 1 96.88 73 GLU A O 1
ATOM 594 N N . ILE A 1 74 ? -10.406 20.016 4.25 1 97.88 74 ILE A N 1
ATOM 595 C CA . ILE A 1 74 ? -9.75 19.484 5.441 1 97.88 74 ILE A CA 1
ATOM 596 C C . ILE A 1 74 ? -8.742 20.516 5.969 1 97.88 74 ILE A C 1
ATOM 598 O O . ILE A 1 74 ? -8.68 20.766 7.176 1 97.88 74 ILE A O 1
ATOM 602 N N . LEU A 1 75 ? -8.031 21.172 5.078 1 97.94 75 LEU A N 1
ATOM 603 C CA . LEU A 1 75 ? -6.992 22.125 5.457 1 97.94 75 LEU A CA 1
ATOM 604 C C . LEU A 1 75 ? -7.594 23.344 6.16 1 97.94 75 LEU A C 1
ATOM 606 O O . LEU A 1 75 ? -6.922 23.984 6.961 1 97.94 75 LEU A O 1
ATOM 610 N N . GLU A 1 76 ? -8.867 23.625 5.895 1 97.25 76 GLU A N 1
ATOM 611 C CA . GLU A 1 76 ? -9.547 24.75 6.516 1 97.25 76 GLU A CA 1
ATOM 612 C C . GLU A 1 76 ? -9.93 24.438 7.957 1 97.25 76 GLU A C 1
ATOM 614 O O . GLU A 1 76 ? -10.086 25.359 8.773 1 97.25 76 GLU A O 1
ATOM 619 N N . HIS A 1 77 ? -10.094 23.188 8.195 1 96.44 77 HIS A N 1
ATOM 620 C CA . HIS A 1 77 ? -10.594 22.797 9.508 1 96.44 77 HIS A CA 1
ATOM 621 C C . HIS A 1 77 ? -9.445 22.5 10.469 1 96.44 77 HIS A C 1
ATOM 623 O O . HIS A 1 77 ? -9.625 22.547 11.688 1 96.44 77 HIS A O 1
ATOM 629 N N . VAL A 1 78 ? -8.281 22.109 9.93 1 97.44 78 VAL A N 1
ATOM 630 C CA . VAL A 1 78 ? -7.141 21.719 10.758 1 97.44 78 VAL A CA 1
ATOM 631 C C . VAL A 1 78 ? -6.5 22.969 11.367 1 97.44 78 VAL A C 1
ATOM 633 O O . VAL A 1 78 ? -6.234 23.953 10.664 1 97.44 78 VAL A O 1
ATOM 636 N N . LYS A 1 79 ? -6.285 22.984 12.648 1 95.94 79 LYS A N 1
ATOM 637 C CA . LYS A 1 79 ? -5.629 24.062 13.383 1 95.94 79 LYS A CA 1
ATOM 638 C C . LYS A 1 79 ? -4.293 23.594 13.961 1 95.94 79 LYS A C 1
ATOM 640 O O . LYS A 1 79 ? -4.055 22.391 14.102 1 95.94 79 LYS A O 1
ATOM 645 N N . GLU A 1 80 ? -3.498 24.516 14.383 1 93.5 80 GLU A N 1
ATOM 646 C CA . GLU A 1 80 ? -2.164 24.234 14.906 1 93.5 80 GLU A CA 1
ATOM 647 C C . GLU A 1 80 ? -2.238 23.391 16.172 1 93.5 80 GLU A C 1
ATOM 649 O O . GLU A 1 80 ? -1.337 22.594 16.453 1 93.5 80 GLU A O 1
ATOM 654 N N . ALA A 1 81 ? -3.312 23.562 16.844 1 94.44 81 ALA A N 1
ATOM 655 C CA . ALA A 1 81 ? -3.443 22.906 18.141 1 94.44 81 ALA A CA 1
ATOM 656 C C . ALA A 1 81 ? -3.666 21.406 17.969 1 94.44 81 ALA A C 1
ATOM 658 O O . ALA A 1 81 ? -3.525 20.641 18.922 1 94.44 81 ALA A O 1
ATOM 659 N N . HIS A 1 82 ? -4.039 20.938 16.797 1 96.31 82 HIS A N 1
ATOM 660 C CA . HIS A 1 82 ? -4.301 19.516 16.578 1 96.31 82 HIS A CA 1
ATOM 661 C C . HIS A 1 82 ? -3.006 18.719 16.547 1 96.31 82 HIS A C 1
ATOM 663 O O . HIS A 1 82 ? -1.963 19.234 16.141 1 96.31 82 HIS A O 1
ATOM 669 N N . ASP A 1 83 ? -3.105 17.516 17.016 1 96.38 83 ASP A N 1
ATOM 670 C CA . ASP A 1 83 ? -1.974 16.594 16.984 1 96.38 83 ASP A CA 1
ATOM 671 C C . ASP A 1 83 ? -2.186 15.492 15.953 1 96.38 83 ASP A C 1
ATOM 673 O O . ASP A 1 83 ? -1.255 15.117 15.234 1 96.38 83 ASP A O 1
ATOM 677 N N . ILE A 1 84 ? -3.408 15 15.906 1 97.31 84 ILE A N 1
ATOM 678 C CA . ILE A 1 84 ? -3.74 13.859 15.055 1 97.31 84 ILE A CA 1
ATOM 679 C C . ILE A 1 84 ? -4.883 14.234 14.109 1 97.31 84 ILE A C 1
ATOM 681 O O . ILE A 1 84 ? -5.902 14.781 14.547 1 97.31 84 ILE A O 1
ATOM 685 N N . ILE A 1 85 ? -4.699 14.031 12.852 1 98.12 85 ILE A N 1
ATOM 686 C CA . ILE A 1 85 ? -5.723 14.195 11.82 1 98.12 85 ILE A CA 1
ATOM 687 C C . ILE A 1 85 ? -6.129 12.828 11.281 1 98.12 85 ILE A C 1
ATOM 689 O O . ILE A 1 85 ? -5.324 12.141 10.641 1 98.12 85 ILE A O 1
ATOM 693 N N . ALA A 1 86 ? -7.348 12.414 11.5 1 97.88 86 ALA A N 1
ATOM 694 C CA . ALA A 1 86 ? -7.855 11.125 11.039 1 97.88 86 ALA A CA 1
ATOM 695 C C . ALA A 1 86 ? -8.852 11.305 9.898 1 97.88 86 ALA A C 1
ATOM 697 O O . ALA A 1 86 ? -9.727 12.18 9.961 1 97.88 86 ALA A O 1
ATOM 698 N N . ILE A 1 87 ? -8.703 10.508 8.867 1 97.12 87 ILE A N 1
ATOM 699 C CA . ILE A 1 87 ? -9.562 10.594 7.688 1 97.12 87 ILE A CA 1
ATOM 700 C C . ILE A 1 87 ? -10.094 9.211 7.328 1 97.12 87 ILE A C 1
ATOM 702 O O . ILE A 1 87 ? -9.328 8.32 6.953 1 97.12 87 ILE A O 1
ATOM 706 N N . ASP A 1 88 ? -11.367 9.039 7.414 1 94.81 88 ASP A N 1
ATOM 707 C CA . ASP A 1 88 ? -12 7.754 7.121 1 94.81 88 ASP A CA 1
ATOM 708 C C . ASP A 1 88 ? -12.578 7.734 5.707 1 94.81 88 ASP A C 1
ATOM 710 O O . ASP A 1 88 ? -12.852 8.789 5.129 1 94.81 88 ASP A O 1
ATOM 714 N N . GLU A 1 89 ? -12.695 6.543 5.094 1 93.5 89 GLU A N 1
ATOM 715 C CA . GLU A 1 89 ? -13.281 6.293 3.781 1 93.5 89 GLU A CA 1
ATOM 716 C C . GLU A 1 89 ? -12.594 7.125 2.703 1 93.5 89 GLU A C 1
ATOM 718 O O . GLU A 1 89 ? -13.266 7.793 1.91 1 93.5 89 GLU A O 1
ATOM 723 N N . VAL A 1 90 ? -11.328 7.09 2.682 1 96.5 90 VAL A N 1
ATOM 724 C CA . VAL A 1 90 ? -10.531 7.977 1.838 1 96.5 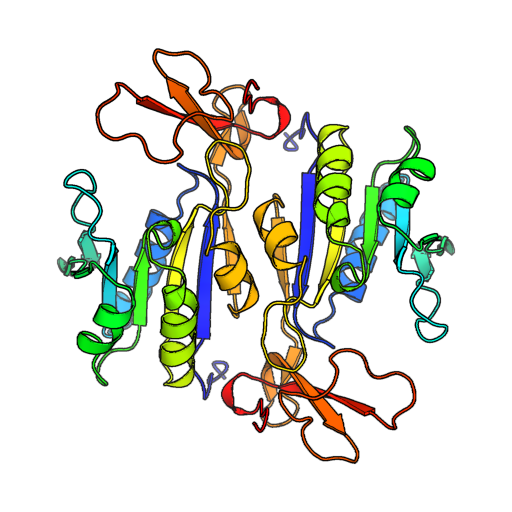90 VAL A CA 1
ATOM 725 C C . VAL A 1 90 ? -10.75 7.625 0.368 1 96.5 90 VAL A C 1
ATOM 727 O O . VAL A 1 90 ? -10.477 8.438 -0.518 1 96.5 90 VAL A O 1
ATOM 730 N N . GLN A 1 91 ? -11.289 6.367 0.069 1 95.62 91 GLN A N 1
ATOM 731 C CA . GLN A 1 91 ? -11.516 5.973 -1.317 1 95.62 91 GLN A CA 1
ATOM 732 C C . GLN A 1 91 ? -12.602 6.824 -1.965 1 95.62 91 GLN A C 1
ATOM 734 O O . GLN A 1 91 ? -12.727 6.855 -3.191 1 95.62 91 GLN A O 1
ATOM 739 N N . PHE A 1 92 ? -13.328 7.566 -1.167 1 93.44 92 PHE A N 1
ATOM 740 C CA . PHE A 1 92 ? -14.43 8.352 -1.705 1 93.44 92 PHE A CA 1
ATOM 741 C C . PHE A 1 92 ? -14.047 9.82 -1.831 1 93.44 92 PHE A C 1
ATOM 743 O O . PHE A 1 92 ? -14.867 10.648 -2.236 1 93.44 92 PHE A O 1
ATOM 750 N N . PHE A 1 93 ? -12.875 10.164 -1.431 1 94.94 93 PHE A N 1
ATOM 751 C CA . PHE A 1 93 ? -12.375 11.523 -1.632 1 94.94 93 PHE A CA 1
ATOM 752 C C . PHE A 1 93 ? -11.828 11.688 -3.041 1 94.94 93 PHE A C 1
ATOM 754 O O . PHE A 1 93 ? -11.578 10.703 -3.74 1 94.94 93 PHE A O 1
ATOM 761 N N . ASP A 1 94 ? -11.695 12.953 -3.424 1 96.44 94 ASP A N 1
ATOM 762 C CA . ASP A 1 94 ? -11 13.258 -4.672 1 96.44 94 ASP A CA 1
ATOM 763 C C . ASP A 1 94 ? -9.516 12.922 -4.57 1 96.44 94 ASP A C 1
ATOM 765 O O . ASP A 1 94 ? -8.992 12.727 -3.473 1 96.44 94 ASP A O 1
ATOM 769 N N . ASN A 1 95 ? -8.844 12.859 -5.688 1 96.94 95 ASN A N 1
ATOM 770 C CA . ASN A 1 95 ? -7.453 12.43 -5.746 1 96.94 95 ASN A CA 1
ATOM 771 C C . ASN A 1 95 ? -6.535 13.398 -5 1 96.94 95 ASN A C 1
ATOM 773 O O . ASN A 1 95 ? -5.418 13.039 -4.625 1 96.94 95 ASN A O 1
ATOM 777 N N . ASP A 1 96 ? -6.973 14.586 -4.754 1 97.94 96 ASP A N 1
ATOM 778 C CA . ASP A 1 96 ? -6.16 15.602 -4.082 1 97.94 96 ASP A CA 1
ATOM 779 C C . ASP A 1 96 ? -5.934 15.234 -2.615 1 97.94 96 ASP A C 1
ATOM 781 O O . ASP A 1 96 ? -5.078 15.828 -1.949 1 97.94 96 ASP A O 1
ATOM 785 N N . ILE A 1 97 ? -6.672 14.25 -2.1 1 98.38 97 ILE A N 1
ATOM 786 C CA . ILE A 1 97 ? -6.551 13.844 -0.704 1 98.38 97 ILE A CA 1
ATOM 787 C C . ILE A 1 97 ? -5.121 13.391 -0.42 1 98.38 97 ILE A C 1
ATOM 789 O O . ILE A 1 97 ? -4.625 13.539 0.698 1 98.38 97 ILE A O 1
ATOM 793 N N . VAL A 1 98 ? -4.445 12.844 -1.419 1 98.69 98 VAL A N 1
ATOM 794 C CA . VAL A 1 98 ? -3.064 12.406 -1.254 1 98.69 98 VAL A CA 1
ATOM 795 C C . VAL A 1 98 ? -2.176 13.609 -0.945 1 98.69 98 VAL A C 1
ATOM 797 O O . VAL A 1 98 ? -1.375 13.578 -0.007 1 98.69 98 VAL A O 1
ATOM 800 N N . GLY A 1 99 ? -2.328 14.648 -1.728 1 98.38 99 GLY A N 1
ATOM 801 C CA . GLY A 1 99 ? -1.59 15.883 -1.491 1 98.38 99 GLY A CA 1
ATOM 802 C C . GLY A 1 99 ? -1.91 16.516 -0.154 1 98.38 99 GLY A C 1
ATOM 803 O O . GLY A 1 99 ? -1.016 17.016 0.53 1 98.38 99 GLY A O 1
ATOM 804 N N . VAL A 1 100 ? -3.172 16.5 0.209 1 98.69 100 VAL A N 1
ATOM 805 C CA . VAL A 1 100 ? -3.615 17.078 1.474 1 98.69 100 VAL A CA 1
ATOM 806 C C . VAL A 1 100 ? -2.967 16.344 2.637 1 98.69 100 VAL A C 1
ATOM 808 O O . VAL A 1 100 ? -2.406 16.953 3.545 1 98.69 100 VAL A O 1
ATOM 811 N N . ALA A 1 101 ? -3.018 15.008 2.596 1 98.69 101 ALA A N 1
ATOM 812 C CA . ALA A 1 101 ? -2.406 14.195 3.646 1 98.69 101 ALA A CA 1
ATOM 813 C C . ALA A 1 101 ? -0.902 14.445 3.727 1 98.69 101 ALA A C 1
ATOM 815 O O . ALA A 1 101 ? -0.341 14.547 4.82 1 98.69 101 ALA A O 1
ATOM 816 N N . THR A 1 102 ? -0.283 14.516 2.57 1 98 102 THR A N 1
ATOM 817 C CA . THR A 1 102 ? 1.155 14.742 2.502 1 98 102 THR A CA 1
ATOM 818 C C . THR A 1 102 ? 1.515 16.109 3.088 1 98 102 THR A C 1
ATOM 820 O O . THR A 1 102 ? 2.459 16.219 3.871 1 98 102 THR A O 1
ATOM 823 N N . GLN A 1 103 ? 0.766 17.109 2.717 1 97.5 103 GLN A N 1
ATOM 824 C CA . GLN A 1 103 ? 1.003 18.453 3.236 1 97.5 103 GLN A CA 1
ATOM 825 C C . GLN A 1 103 ? 0.861 18.5 4.754 1 97.5 103 GLN A C 1
ATOM 827 O O . GLN A 1 103 ? 1.69 19.094 5.445 1 97.5 103 GLN A O 1
ATOM 832 N N . LEU A 1 104 ? -0.163 17.891 5.27 1 98.25 104 LEU A N 1
ATOM 833 C CA . LEU A 1 104 ? -0.396 17.844 6.711 1 98.25 104 LEU A CA 1
ATOM 834 C C . LEU A 1 104 ? 0.76 17.172 7.434 1 98.25 104 LEU A C 1
ATOM 836 O O . LEU A 1 104 ? 1.216 17.641 8.477 1 98.25 104 LEU A O 1
ATOM 840 N N . ALA A 1 105 ? 1.232 16.062 6.859 1 97.44 105 ALA A N 1
ATOM 841 C CA . ALA A 1 105 ? 2.379 15.383 7.453 1 97.44 105 ALA A CA 1
ATOM 842 C C . ALA A 1 105 ? 3.615 16.281 7.445 1 97.44 105 ALA A C 1
ATOM 844 O O . ALA A 1 105 ? 4.367 16.328 8.422 1 97.44 105 ALA A O 1
ATOM 845 N N . GLU A 1 106 ? 3.797 16.938 6.355 1 94.81 106 GLU A N 1
ATOM 846 C CA . GLU A 1 106 ? 4.934 17.859 6.246 1 94.81 106 GLU A CA 1
ATOM 847 C C . GLU A 1 106 ? 4.844 18.969 7.285 1 94.81 106 GLU A C 1
ATOM 849 O O . GLU A 1 106 ? 5.871 19.484 7.73 1 94.81 106 GLU A O 1
ATOM 854 N N . GLU A 1 107 ? 3.672 19.297 7.629 1 95.56 107 GLU A N 1
ATOM 855 C CA . GLU A 1 107 ? 3.457 20.359 8.617 1 95.56 107 GLU A CA 1
ATOM 856 C C . GLU A 1 107 ? 3.613 19.812 10.039 1 95.56 107 GLU A C 1
ATOM 858 O O . GLU A 1 107 ? 3.467 20.562 11.008 1 95.56 107 GLU A O 1
ATOM 863 N N . GLY A 1 108 ? 3.811 18.484 10.164 1 95.06 108 GLY A N 1
ATOM 864 C CA . GLY A 1 108 ? 4.164 17.922 11.461 1 95.06 108 GLY A CA 1
ATOM 865 C C . GLY A 1 108 ? 3.055 17.109 12.078 1 95.06 108 GLY A C 1
ATOM 866 O O . GLY A 1 108 ? 3.199 16.594 13.195 1 95.06 108 GLY A O 1
ATOM 867 N N . TYR A 1 109 ? 1.923 16.922 11.414 1 97.62 109 TYR A N 1
ATOM 868 C CA . TYR A 1 109 ? 0.78 16.203 11.969 1 97.62 109 TYR A CA 1
ATOM 869 C C . TYR A 1 109 ? 0.938 14.703 11.797 1 97.62 109 TYR A C 1
ATOM 871 O O . TYR A 1 109 ? 1.579 14.242 10.852 1 97.62 109 TYR A O 1
ATOM 879 N N . ARG A 1 110 ? 0.445 13.977 12.727 1 97.69 110 ARG A N 1
ATOM 880 C CA . ARG A 1 110 ? 0.179 12.555 12.531 1 97.69 110 ARG A CA 1
ATOM 881 C C . ARG A 1 110 ? -1.118 12.344 11.766 1 97.69 110 ARG A C 1
ATOM 883 O O . ARG A 1 110 ? -2.203 12.648 12.266 1 97.69 110 ARG A O 1
ATOM 890 N N . VAL A 1 111 ? -0.999 11.859 10.609 1 98.56 111 VAL A N 1
ATOM 891 C CA . VAL A 1 111 ? -2.156 11.688 9.742 1 98.56 111 VAL A CA 1
ATOM 892 C C . VAL A 1 111 ? -2.514 10.203 9.641 1 98.56 111 VAL A C 1
ATOM 894 O O . VAL A 1 111 ? -1.688 9.391 9.234 1 98.56 111 VAL A O 1
ATOM 897 N N . ILE A 1 112 ? -3.725 9.836 10.016 1 98.62 112 ILE A N 1
ATOM 898 C CA . ILE A 1 112 ? -4.203 8.461 9.922 1 98.62 112 ILE A CA 1
ATOM 899 C C . ILE A 1 112 ? -5.344 8.383 8.906 1 98.62 112 ILE A C 1
ATOM 901 O O . ILE A 1 112 ? -6.379 9.031 9.07 1 98.62 112 ILE A O 1
ATOM 905 N N . VAL A 1 113 ? -5.105 7.633 7.875 1 98.56 113 VAL A N 1
ATOM 906 C CA . VAL A 1 113 ? -6.137 7.48 6.852 1 98.56 113 VAL A CA 1
ATOM 907 C C . VAL A 1 113 ? -6.621 6.031 6.82 1 98.56 113 VAL A C 1
ATOM 909 O O . VAL A 1 113 ? -5.84 5.105 7.027 1 98.56 113 VAL A O 1
ATOM 912 N N . ALA A 1 114 ? -7.879 5.855 6.57 1 97.62 114 ALA A N 1
ATOM 913 C CA . ALA A 1 114 ? -8.469 4.527 6.418 1 97.62 114 ALA A CA 1
ATOM 914 C C . ALA A 1 114 ? -9.352 4.465 5.176 1 97.62 114 ALA A C 1
ATOM 916 O O . ALA A 1 114 ? -10.078 5.414 4.871 1 97.62 114 ALA A O 1
ATOM 917 N N . GLY A 1 115 ? -9.227 3.398 4.434 1 96.81 115 GLY A N 1
ATOM 918 C CA . GLY A 1 115 ? -10.055 3.248 3.252 1 96.81 115 GLY A CA 1
ATOM 919 C C . GLY A 1 115 ? -9.938 1.88 2.609 1 96.81 115 GLY A C 1
ATOM 920 O O . GLY A 1 115 ? -9.078 1.08 2.99 1 96.81 115 GLY A O 1
ATOM 921 N N . LEU A 1 116 ? -10.75 1.642 1.643 1 97.62 116 LEU A N 1
ATOM 922 C CA . LEU A 1 116 ? -10.758 0.392 0.89 1 97.62 116 LEU A CA 1
ATOM 923 C C . LEU A 1 116 ? -9.586 0.343 -0.084 1 97.62 116 LEU A C 1
ATOM 925 O O . LEU A 1 116 ? -9.328 1.31 -0.807 1 97.62 116 LEU A O 1
ATOM 929 N N . ASP A 1 117 ? -8.883 -0.761 -0.085 1 98.5 117 ASP A N 1
ATOM 930 C CA . ASP A 1 117 ? -7.758 -0.906 -1.005 1 98.5 117 ASP A CA 1
ATOM 931 C C . ASP A 1 117 ? -8.242 -1.183 -2.426 1 98.5 117 ASP A C 1
ATOM 933 O O . ASP A 1 117 ? -7.605 -0.763 -3.396 1 98.5 117 ASP A O 1
ATOM 937 N N . MET A 1 118 ? -9.328 -1.94 -2.549 1 98.25 118 MET A N 1
ATOM 938 C CA . MET A 1 118 ? -9.867 -2.318 -3.854 1 98.25 118 MET A CA 1
ATOM 939 C C . MET A 1 118 ? -11.391 -2.18 -3.875 1 98.25 118 MET A C 1
ATOM 941 O O . MET A 1 118 ? -12.039 -2.23 -2.826 1 98.25 118 MET A O 1
ATOM 945 N N . ASP A 1 119 ? -11.945 -2.043 -5.098 1 96.75 119 ASP A N 1
ATOM 946 C CA . ASP A 1 119 ? -13.398 -2.07 -5.246 1 96.75 119 ASP A CA 1
ATOM 947 C C . ASP A 1 119 ? -13.906 -3.504 -5.367 1 96.75 119 ASP A C 1
ATOM 949 O O . ASP A 1 119 ? -13.156 -4.457 -5.156 1 96.75 119 ASP A O 1
ATOM 953 N N . PHE A 1 120 ? -15.211 -3.695 -5.617 1 96.38 120 PHE A N 1
ATOM 954 C CA . PHE A 1 120 ? -15.805 -5.027 -5.594 1 96.38 120 PHE A CA 1
ATOM 955 C C . PHE A 1 120 ? -15.25 -5.887 -6.723 1 96.38 120 PHE A C 1
ATOM 957 O O . PHE A 1 120 ? -15.375 -7.113 -6.691 1 96.38 120 PHE A O 1
ATOM 964 N N . ARG A 1 121 ? -14.609 -5.258 -7.734 1 97.5 121 ARG A N 1
ATOM 965 C CA . ARG A 1 121 ? -14.062 -5.977 -8.883 1 97.5 121 ARG A CA 1
ATOM 966 C C . ARG A 1 121 ? -12.664 -6.508 -8.57 1 97.5 121 ARG A C 1
ATOM 968 O O . ARG A 1 121 ? -12.094 -7.273 -9.359 1 97.5 121 ARG A O 1
ATOM 975 N N . GLY A 1 122 ? -12.109 -6.016 -7.508 1 96.56 122 GLY A N 1
ATOM 976 C CA . GLY A 1 122 ? -10.727 -6.352 -7.23 1 96.56 122 GLY A CA 1
ATOM 977 C C . GLY A 1 122 ? -9.734 -5.418 -7.906 1 96.56 122 GLY A C 1
ATOM 978 O O . GLY A 1 122 ? -8.586 -5.785 -8.141 1 96.56 122 GLY A O 1
ATOM 979 N N . VAL A 1 123 ? -10.234 -4.305 -8.305 1 96.88 123 VAL A N 1
ATOM 980 C CA . VAL A 1 123 ? -9.422 -3.256 -8.914 1 96.88 123 VAL A CA 1
ATOM 981 C C . VAL A 1 123 ? -9.031 -2.227 -7.852 1 96.88 123 VAL A C 1
ATOM 983 O O . VAL A 1 123 ? -9.859 -1.828 -7.031 1 96.88 123 VAL A O 1
ATOM 986 N N . PRO A 1 124 ? -7.797 -1.814 -7.844 1 98.31 124 PRO A N 1
ATOM 987 C CA . PRO A 1 124 ? -7.391 -0.818 -6.848 1 98.31 124 PRO A CA 1
ATOM 988 C C . PRO A 1 124 ? -8.336 0.382 -6.797 1 98.31 124 PRO A C 1
ATOM 990 O O . PRO A 1 124 ? -8.719 0.913 -7.844 1 98.31 124 PRO A O 1
ATOM 993 N N . PHE A 1 125 ? -8.719 0.761 -5.625 1 97.5 125 PHE A N 1
ATOM 994 C CA . PHE A 1 125 ? -9.648 1.862 -5.418 1 97.5 125 PHE A CA 1
ATOM 995 C C . PHE A 1 125 ? -8.898 3.174 -5.203 1 97.5 125 PHE A C 1
ATOM 997 O O . PHE A 1 125 ? -8.609 3.547 -4.066 1 97.5 125 PHE A O 1
ATOM 1004 N N . GLU A 1 126 ? -8.68 3.908 -6.289 1 96.44 126 GLU A N 1
ATOM 1005 C CA . GLU A 1 126 ? -7.984 5.184 -6.152 1 96.44 126 GLU A CA 1
ATOM 1006 C C . GLU A 1 126 ? -8.75 6.129 -5.227 1 96.44 126 GLU A C 1
ATOM 1008 O O . GLU A 1 126 ? -9.977 6.109 -5.188 1 96.44 126 GLU A O 1
ATOM 1013 N N . PRO A 1 127 ? -7.953 6.867 -4.461 1 98.06 127 PRO A N 1
ATOM 1014 C CA . PRO A 1 127 ? -6.512 7.109 -4.453 1 98.06 127 PRO A CA 1
ATOM 1015 C C . PRO A 1 127 ? -5.785 6.305 -3.373 1 98.06 127 PRO A C 1
ATOM 1017 O O . PRO A 1 127 ? -4.711 6.703 -2.92 1 98.06 127 PRO A O 1
ATOM 1020 N N . VAL A 1 128 ? -6.387 5.242 -2.939 1 98.62 128 VAL A N 1
ATOM 1021 C CA . VAL A 1 128 ? -5.875 4.5 -1.792 1 98.62 128 VAL A CA 1
ATOM 1022 C C . VAL A 1 128 ? -4.512 3.906 -2.129 1 98.62 128 VAL A C 1
ATOM 1024 O O . VAL A 1 128 ? -3.574 3.99 -1.329 1 98.62 128 VAL A O 1
ATOM 1027 N N . PRO A 1 129 ? -4.27 3.391 -3.342 1 98.69 129 PRO A N 1
ATOM 1028 C CA . PRO A 1 129 ? -2.93 2.896 -3.672 1 98.69 129 PRO A CA 1
ATOM 1029 C C . PRO A 1 129 ? -1.858 3.979 -3.562 1 98.69 129 PRO A C 1
ATOM 1031 O O . PRO A 1 129 ? -0.774 3.727 -3.029 1 98.69 129 PRO A O 1
ATOM 1034 N N . GLU A 1 130 ? -2.172 5.105 -4.004 1 98.62 130 GLU A N 1
ATOM 1035 C CA . GLU A 1 130 ? -1.224 6.211 -3.902 1 98.62 130 GLU A CA 1
ATOM 1036 C C . GLU A 1 130 ? -0.958 6.578 -2.445 1 98.62 130 GLU A C 1
ATOM 1038 O O . GLU A 1 130 ? 0.185 6.836 -2.062 1 98.62 130 GLU A O 1
ATOM 1043 N N . LEU A 1 131 ? -2.008 6.598 -1.685 1 98.81 131 LEU A N 1
ATOM 1044 C CA . LEU A 1 131 ? -1.871 6.887 -0.261 1 98.81 131 LEU A CA 1
ATOM 1045 C C . LEU A 1 131 ? -0.985 5.848 0.421 1 98.81 131 LEU A C 1
ATOM 1047 O O . LEU A 1 131 ? -0.153 6.195 1.263 1 98.81 131 LEU A O 1
ATOM 1051 N N . MET A 1 132 ? -1.167 4.609 0.019 1 98.88 132 MET A N 1
ATOM 1052 C CA . MET A 1 132 ? -0.325 3.557 0.58 1 98.88 132 MET A CA 1
ATOM 1053 C C . MET A 1 132 ? 1.147 3.822 0.285 1 98.88 132 MET A C 1
ATOM 1055 O O . MET A 1 132 ? 1.997 3.672 1.164 1 98.88 132 MET A O 1
ATOM 1059 N N . ALA A 1 133 ? 1.4 4.258 -0.87 1 98.75 133 ALA A N 1
ATOM 1060 C CA . ALA A 1 133 ? 2.783 4.461 -1.295 1 98.75 133 ALA A CA 1
ATOM 1061 C C . ALA A 1 133 ? 3.428 5.617 -0.535 1 98.75 133 ALA A C 1
ATOM 1063 O O . ALA A 1 133 ? 4.566 5.504 -0.072 1 98.75 133 ALA A O 1
ATOM 1064 N N . VAL A 1 134 ? 2.738 6.695 -0.302 1 98.5 134 VAL A N 1
ATOM 1065 C CA . VAL A 1 134 ? 3.357 7.895 0.257 1 98.5 134 VAL A CA 1
ATOM 1066 C C . VAL A 1 134 ? 3.357 7.812 1.782 1 98.5 134 VAL A C 1
ATOM 1068 O O . VAL A 1 134 ? 4.016 8.609 2.453 1 98.5 134 VAL A O 1
ATOM 1071 N N . SER A 1 135 ? 2.672 6.852 2.338 1 98.56 135 SER A N 1
ATOM 1072 C CA . SER A 1 135 ? 2.572 6.703 3.785 1 98.56 135 SER A CA 1
ATOM 1073 C C . SER A 1 135 ? 3.848 6.105 4.371 1 98.56 135 SER A C 1
ATOM 1075 O O . SER A 1 135 ? 4.496 5.27 3.734 1 98.56 135 SER A O 1
ATOM 1077 N N . GLU A 1 136 ? 4.145 6.52 5.57 1 97.44 136 GLU A N 1
ATOM 1078 C CA . GLU A 1 136 ? 5.242 5.883 6.297 1 97.44 136 GLU A CA 1
ATOM 1079 C C . GLU A 1 136 ? 4.859 4.48 6.754 1 97.44 136 GLU A C 1
ATOM 1081 O O . GLU A 1 136 ? 5.68 3.561 6.703 1 97.44 136 GLU A O 1
ATOM 1086 N N . HIS A 1 137 ? 3.615 4.316 7.156 1 97.88 137 HIS A N 1
ATOM 1087 C CA . HIS A 1 137 ? 3.133 3.033 7.656 1 97.88 137 HIS A CA 1
ATOM 1088 C C . HIS A 1 137 ? 1.878 2.59 6.91 1 97.88 137 HIS A C 1
ATOM 1090 O O . HIS A 1 137 ? 0.985 3.4 6.652 1 97.88 137 HIS A O 1
ATOM 1096 N N . VAL A 1 138 ? 1.88 1.33 6.559 1 98.69 138 VAL A N 1
ATOM 1097 C CA . VAL A 1 138 ? 0.705 0.735 5.934 1 98.69 138 VAL A CA 1
ATOM 1098 C C . VAL A 1 138 ? 0.274 -0.504 6.715 1 98.69 138 VAL A C 1
ATOM 1100 O O . VAL A 1 138 ? 1.092 -1.382 7 1 98.69 138 VAL A O 1
ATOM 1103 N N . THR A 1 139 ? -0.928 -0.529 7.141 1 98.56 139 THR A N 1
ATOM 1104 C CA . THR A 1 139 ? -1.565 -1.689 7.754 1 98.56 139 THR A CA 1
ATOM 1105 C C . THR A 1 139 ? -2.699 -2.209 6.879 1 98.56 139 THR A C 1
ATOM 1107 O O . THR A 1 139 ? -3.734 -1.555 6.738 1 98.56 139 THR A O 1
ATOM 1110 N N . LYS A 1 140 ? -2.486 -3.293 6.277 1 98.25 140 LYS A N 1
ATOM 1111 C CA . LYS A 1 140 ? -3.521 -3.906 5.453 1 98.25 140 LYS A CA 1
ATOM 1112 C C . LYS A 1 140 ? -4.227 -5.031 6.207 1 98.25 140 LYS A C 1
ATOM 1114 O O . LYS A 1 140 ? -3.621 -6.062 6.508 1 98.25 140 LYS A O 1
ATOM 1119 N N . LEU A 1 141 ? -5.461 -4.883 6.488 1 98.12 141 LEU A N 1
ATOM 1120 C CA . LEU A 1 141 ? -6.238 -5.809 7.301 1 98.12 141 LEU A CA 1
ATOM 1121 C C . LEU A 1 141 ? -7.055 -6.75 6.418 1 98.12 141 LEU A C 1
ATOM 1123 O O . LEU A 1 141 ? -7.371 -6.418 5.273 1 98.12 141 LEU A O 1
ATOM 1127 N N . GLN A 1 142 ? -7.312 -7.871 6.922 1 97.19 142 GLN A N 1
ATOM 1128 C CA . GLN A 1 142 ? -8.102 -8.875 6.215 1 97.19 142 GLN A CA 1
ATOM 1129 C C . GLN A 1 142 ? -9.352 -9.25 7.004 1 97.19 142 GLN A C 1
ATOM 1131 O O . GLN A 1 142 ? -9.336 -9.242 8.234 1 97.19 142 GLN A O 1
ATOM 1136 N N . ALA A 1 143 ? -10.336 -9.547 6.293 1 96.69 143 ALA A N 1
ATOM 1137 C CA . ALA A 1 143 ? -11.555 -10.086 6.879 1 96.69 143 ALA A CA 1
ATOM 1138 C C . ALA A 1 143 ? -11.562 -11.609 6.848 1 96.69 143 ALA A C 1
ATOM 1140 O O . ALA A 1 143 ? -10.5 -12.242 6.855 1 96.69 143 ALA A O 1
ATOM 1141 N N . VAL A 1 144 ? -12.727 -12.188 7.148 1 96.5 144 VAL A N 1
ATOM 1142 C CA . VAL A 1 144 ? -12.898 -13.641 7.082 1 96.5 144 VAL A CA 1
ATOM 1143 C C . VAL A 1 144 ? -13.867 -13.992 5.957 1 96.5 144 VAL A C 1
ATOM 1145 O O . VAL A 1 144 ? -14.977 -13.453 5.891 1 96.5 144 VAL A O 1
ATOM 1148 N N . CYS A 1 145 ? -13.477 -14.844 5.109 1 96.81 145 CYS A N 1
ATOM 1149 C CA . CYS A 1 145 ? -14.289 -15.234 3.961 1 96.81 145 CYS A CA 1
ATOM 1150 C C . CYS A 1 145 ? -15.609 -15.852 4.41 1 96.81 145 CYS A C 1
ATOM 1152 O O . CYS A 1 145 ? -15.617 -16.812 5.188 1 96.81 145 CYS A O 1
ATOM 1154 N N . SER A 1 146 ? -16.672 -15.398 3.857 1 96.19 146 SER A N 1
ATOM 1155 C CA . SER A 1 146 ? -18 -15.844 4.262 1 96.19 146 SER A CA 1
ATOM 1156 C C . SER A 1 146 ? -18.297 -17.25 3.729 1 96.19 146 SER A C 1
ATOM 1158 O O . SER A 1 146 ? -19.266 -17.891 4.164 1 96.19 146 SER A O 1
ATOM 1160 N N . VAL A 1 147 ? -17.5 -17.688 2.828 1 95.44 147 VAL A N 1
ATOM 1161 C CA . VAL A 1 147 ? -17.75 -18.984 2.205 1 95.44 147 VAL A CA 1
ATOM 1162 C C . VAL A 1 147 ? -16.906 -20.047 2.887 1 95.44 147 VAL A C 1
ATOM 1164 O O . VAL A 1 147 ? -17.406 -21.094 3.283 1 95.44 147 VAL A O 1
ATOM 1167 N N . CYS A 1 148 ? -15.602 -19.75 3.17 1 95.5 148 CYS A N 1
ATOM 1168 C CA . CYS A 1 148 ? -14.734 -20.844 3.586 1 95.5 148 CYS A CA 1
ATOM 1169 C C . CYS A 1 148 ? -14.086 -20.547 4.93 1 95.5 148 CYS A C 1
ATOM 1171 O O . CYS A 1 148 ? -13.406 -21.406 5.5 1 95.5 148 CYS A O 1
ATOM 1173 N N . GLY A 1 149 ? -14.125 -19.297 5.402 1 95.06 149 GLY A N 1
ATOM 1174 C CA . GLY A 1 149 ? -13.57 -18.953 6.707 1 95.06 149 GLY A CA 1
ATOM 1175 C C . GLY A 1 149 ? -12.117 -18.531 6.641 1 95.06 149 GLY A C 1
ATOM 1176 O O . GLY A 1 149 ? -11.531 -18.156 7.656 1 95.06 149 GLY A O 1
ATOM 1177 N N . ALA A 1 150 ? -11.492 -18.609 5.461 1 94.25 150 ALA A N 1
ATOM 1178 C CA . ALA A 1 150 ? -10.102 -18.172 5.293 1 94.25 150 ALA A CA 1
ATOM 1179 C C . ALA A 1 150 ? -9.984 -16.656 5.324 1 94.25 150 ALA A C 1
ATOM 1181 O O . ALA A 1 150 ? -10.992 -15.945 5.219 1 94.25 150 ALA A O 1
ATOM 1182 N N . PRO A 1 151 ? -8.727 -16.156 5.477 1 95.38 151 PRO A N 1
ATOM 1183 C CA . PRO A 1 151 ? -8.562 -14.711 5.367 1 95.38 151 PRO A CA 1
ATOM 1184 C C . PRO A 1 151 ? -9.047 -14.164 4.023 1 95.38 151 PRO A C 1
ATOM 1186 O O . PRO A 1 151 ? -8.867 -14.812 2.988 1 95.38 151 PRO A O 1
ATOM 1189 N N . SER A 1 152 ? -9.664 -13.039 4.102 1 95.19 152 SER A N 1
ATOM 1190 C CA . SER A 1 152 ? -10.289 -12.477 2.906 1 95.19 152 SER A CA 1
ATOM 1191 C C . SER A 1 152 ? -9.742 -11.086 2.602 1 95.19 152 SER A C 1
ATOM 1193 O O . SER A 1 152 ? -9.602 -10.258 3.506 1 95.19 152 SER A O 1
ATOM 1195 N N . SER A 1 153 ? -9.461 -10.898 1.319 1 96.06 153 SER A N 1
ATOM 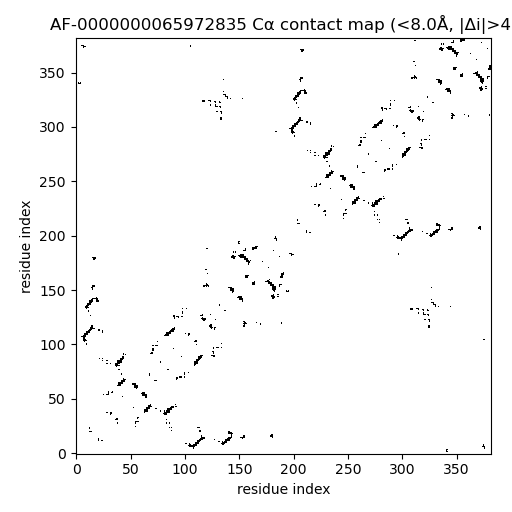1196 C CA . SER A 1 153 ? -8.93 -9.617 0.863 1 96.06 153 SER A CA 1
ATOM 1197 C C . SER A 1 153 ? -9.836 -8.992 -0.192 1 96.06 153 SER A C 1
ATOM 1199 O O . SER A 1 153 ? -9.477 -7.984 -0.805 1 96.06 153 SER A O 1
ATOM 1201 N N . ARG A 1 154 ? -10.992 -9.555 -0.464 1 97.31 154 ARG A N 1
ATOM 1202 C CA . ARG A 1 154 ? -11.875 -9.07 -1.526 1 97.31 154 ARG A CA 1
ATOM 1203 C C . ARG A 1 154 ? -13.258 -8.727 -0.981 1 97.31 154 ARG A C 1
ATOM 1205 O O . ARG A 1 154 ? -13.719 -9.344 -0.018 1 97.31 154 ARG A O 1
ATOM 1212 N N . THR A 1 155 ? -13.883 -7.781 -1.588 1 96.5 155 THR A N 1
ATOM 1213 C CA . THR A 1 155 ? -15.266 -7.41 -1.314 1 96.5 155 THR A CA 1
ATOM 1214 C C . THR A 1 155 ? -16.188 -7.914 -2.42 1 96.5 155 THR A C 1
ATOM 1216 O O . THR A 1 155 ? -16.062 -7.508 -3.576 1 96.5 155 THR A O 1
ATOM 1219 N N . GLN A 1 156 ? -17.031 -8.828 -2.078 1 96.69 156 GLN A N 1
ATOM 1220 C CA . GLN A 1 156 ? -18.016 -9.336 -3.027 1 96.69 156 GLN A CA 1
ATOM 1221 C C . GLN A 1 156 ? -19.297 -8.508 -2.998 1 96.69 156 GLN A C 1
ATOM 1223 O O . GLN A 1 156 ? -19.922 -8.359 -1.948 1 96.69 156 GLN A O 1
ATOM 1228 N N . ARG A 1 157 ? -19.578 -7.957 -4.086 1 95.38 157 ARG A N 1
ATOM 1229 C CA . ARG A 1 157 ? -20.828 -7.234 -4.227 1 95.38 157 ARG A CA 1
ATOM 1230 C C . ARG A 1 157 ? -21.906 -8.125 -4.836 1 95.38 157 ARG A C 1
ATOM 1232 O O . ARG A 1 157 ? -21.688 -8.766 -5.863 1 95.38 157 ARG A O 1
ATOM 1239 N N . LEU A 1 158 ? -23.047 -8.164 -4.18 1 94 158 LEU A N 1
ATOM 1240 C CA . LEU A 1 158 ? -24.188 -8.922 -4.664 1 94 158 LEU A CA 1
ATOM 1241 C C . LEU A 1 158 ? -25.375 -8.008 -4.965 1 94 158 LEU A C 1
ATOM 1243 O O . LEU A 1 158 ? -25.703 -7.121 -4.168 1 94 158 LEU A O 1
ATOM 1247 N N . ILE A 1 159 ? -25.844 -8.148 -6.129 1 89.88 159 ILE A N 1
ATOM 1248 C CA . ILE A 1 159 ? -27.078 -7.48 -6.531 1 89.88 159 ILE A CA 1
ATOM 1249 C C . ILE A 1 159 ? -28.203 -8.508 -6.684 1 89.88 159 ILE A C 1
ATOM 1251 O O . ILE A 1 159 ? -28.141 -9.375 -7.555 1 89.88 159 ILE A O 1
ATOM 1255 N N . ASP A 1 160 ? -29.203 -8.406 -5.789 1 87.38 160 ASP A N 1
ATOM 1256 C CA . ASP A 1 160 ? -30.297 -9.375 -5.754 1 87.38 160 ASP A CA 1
ATOM 1257 C C . ASP A 1 160 ? -29.766 -10.789 -5.566 1 87.38 160 ASP A C 1
ATOM 1259 O O . ASP A 1 160 ? -30.188 -11.711 -6.277 1 87.38 160 ASP A O 1
ATOM 1263 N N . GLY A 1 161 ? -28.734 -10.82 -4.742 1 88.75 161 GLY A N 1
ATOM 1264 C CA . GLY A 1 161 ? -28.203 -12.117 -4.352 1 88.75 161 GLY A CA 1
ATOM 1265 C C . GLY A 1 161 ? -27.234 -12.688 -5.363 1 88.75 161 GLY A C 1
ATOM 1266 O O . GLY A 1 161 ? -26.656 -13.75 -5.145 1 88.75 161 GLY A O 1
ATOM 1267 N N . VAL A 1 162 ? -27.109 -11.961 -6.48 1 93 162 VAL A N 1
ATOM 1268 C CA . VAL A 1 162 ? -26.219 -12.445 -7.527 1 93 162 VAL A CA 1
ATOM 1269 C C . VAL A 1 162 ? -24.984 -11.547 -7.617 1 93 162 VAL A C 1
ATOM 1271 O O . VAL A 1 162 ? -25.094 -10.328 -7.48 1 93 162 VAL A O 1
ATOM 1274 N N . PRO A 1 163 ? -23.797 -12.172 -7.871 1 95.44 163 PRO A N 1
ATOM 1275 C CA . PRO A 1 163 ? -22.594 -11.344 -7.977 1 95.44 163 PRO A CA 1
ATOM 1276 C C . PRO A 1 163 ? -22.719 -10.227 -9 1 95.44 163 PRO A C 1
ATOM 1278 O O . PRO A 1 163 ? -23.203 -10.453 -10.117 1 95.44 163 PRO A O 1
ATOM 1281 N N . ALA A 1 164 ? -22.359 -9 -8.586 1 95.25 164 ALA A N 1
ATOM 1282 C CA . ALA A 1 164 ? -22.359 -7.855 -9.492 1 95.25 164 ALA A CA 1
ATOM 1283 C C . ALA A 1 164 ? -21.422 -8.086 -10.672 1 95.25 164 ALA A C 1
ATOM 1285 O O . ALA A 1 164 ? -20.359 -8.711 -10.523 1 95.25 164 ALA A O 1
ATOM 1286 N N . LYS A 1 165 ? -21.75 -7.59 -11.82 1 95.5 165 LYS A N 1
ATOM 1287 C CA . LYS A 1 165 ? -20.922 -7.699 -13.016 1 95.5 165 LYS A CA 1
ATOM 1288 C C . LYS A 1 165 ? -19.812 -6.645 -13.023 1 95.5 165 LYS A C 1
ATOM 1290 O O . LYS A 1 165 ? -19.953 -5.594 -12.398 1 95.5 165 LYS A O 1
ATOM 1295 N N . PHE A 1 166 ? -18.781 -6.949 -13.812 1 95.5 166 PHE A N 1
ATOM 1296 C CA . PHE A 1 166 ? -17.609 -6.086 -13.859 1 95.5 166 PHE A CA 1
ATOM 1297 C C . PHE A 1 166 ? -18 -4.668 -14.266 1 95.5 166 PHE A C 1
ATOM 1299 O O . PHE A 1 166 ? -17.438 -3.695 -13.766 1 95.5 166 PHE A O 1
ATOM 1306 N N . ASP A 1 167 ? -18.984 -4.578 -15.102 1 94 167 ASP A N 1
ATOM 1307 C CA . ASP A 1 167 ? -19.344 -3.279 -15.68 1 94 167 ASP A CA 1
ATOM 1308 C C . ASP A 1 167 ? -20.391 -2.568 -14.828 1 94 167 ASP A C 1
ATOM 1310 O O . ASP A 1 167 ? -20.797 -1.446 -15.141 1 94 167 ASP A O 1
ATOM 1314 N N . ASP A 1 168 ? -20.844 -3.201 -13.758 1 91 168 ASP A N 1
ATOM 1315 C CA . ASP A 1 168 ? -21.75 -2.518 -12.852 1 91 168 ASP A CA 1
ATOM 1316 C C . ASP A 1 168 ? -21.078 -1.314 -12.195 1 91 168 ASP A C 1
ATOM 1318 O O . ASP A 1 168 ? -19.859 -1.303 -12.008 1 91 168 ASP A O 1
ATOM 1322 N N . PRO A 1 169 ? -21.891 -0.343 -11.844 1 87.56 169 PRO A N 1
ATOM 1323 C CA . PRO A 1 169 ? -21.312 0.829 -11.195 1 87.56 169 PRO A CA 1
ATOM 1324 C C . PRO A 1 169 ? -20.641 0.491 -9.867 1 87.56 169 PRO A C 1
ATOM 1326 O O . PRO A 1 169 ? -21.125 -0.369 -9.125 1 87.56 169 PRO A O 1
ATOM 1329 N N . ILE A 1 170 ? -19.578 1.092 -9.578 1 84.44 170 ILE A N 1
ATOM 1330 C CA . ILE A 1 170 ? -18.812 0.855 -8.359 1 84.44 170 ILE A CA 1
ATOM 1331 C C . ILE A 1 170 ? -19.625 1.291 -7.145 1 84.44 170 ILE A C 1
ATOM 1333 O O . ILE A 1 170 ? -19.609 0.635 -6.102 1 84.44 170 ILE A O 1
ATOM 1337 N N . ILE A 1 171 ? -20.234 2.416 -7.273 1 68.62 171 ILE A N 1
ATOM 1338 C CA . ILE A 1 171 ? -21.078 2.939 -6.199 1 68.62 171 ILE A CA 1
ATOM 1339 C C . ILE A 1 171 ? -22.531 2.957 -6.648 1 68.62 171 ILE A C 1
ATOM 1341 O O . ILE A 1 171 ? -22.859 3.518 -7.699 1 68.62 171 ILE A O 1
ATOM 1345 N N . LEU A 1 172 ? -23.328 2.027 -6.137 1 61.16 172 LEU A N 1
ATOM 1346 C CA . LEU A 1 172 ? -24.734 2.102 -6.535 1 61.16 172 LEU A CA 1
ATOM 1347 C C . LEU A 1 172 ? -25.609 2.564 -5.375 1 61.16 172 LEU A C 1
ATOM 1349 O O . LEU A 1 172 ? -25.656 1.911 -4.328 1 61.16 172 LEU A O 1
ATOM 1353 N N . VAL A 1 173 ? -26.203 3.768 -5.566 1 51.91 173 VAL A N 1
ATOM 1354 C CA . VAL A 1 173 ? -27.156 4.332 -4.613 1 51.91 173 VAL A CA 1
ATOM 1355 C C . VAL A 1 173 ? -28.562 3.797 -4.902 1 51.91 173 VAL A C 1
ATOM 1357 O O . VAL A 1 173 ? -29.016 3.805 -6.051 1 51.91 173 VAL A O 1
ATOM 1360 N N . GLY A 1 174 ? -29.219 3.061 -3.971 1 53.03 174 GLY A N 1
ATOM 1361 C CA . GLY A 1 174 ? -30.625 2.764 -4.16 1 53.03 174 GLY A CA 1
ATOM 1362 C C . GLY A 1 174 ? -30.906 1.282 -4.324 1 53.03 174 GLY A C 1
ATOM 1363 O O . GLY A 1 174 ? -32.062 0.848 -4.215 1 53.03 174 GLY A O 1
ATOM 1364 N N . ALA A 1 175 ? -30.047 0.493 -4.895 1 53.12 175 ALA A N 1
ATOM 1365 C CA . ALA A 1 175 ? -30.391 -0.91 -5.102 1 53.12 175 ALA A CA 1
ATOM 1366 C C . ALA A 1 175 ? -30.203 -1.715 -3.816 1 53.12 175 ALA A C 1
ATOM 1368 O O . ALA A 1 175 ? -29.531 -1.271 -2.891 1 53.12 175 ALA A O 1
ATOM 1369 N N . LYS A 1 176 ? -31.172 -2.729 -3.729 1 67.56 176 LYS A N 1
ATOM 1370 C CA . LYS A 1 176 ? -30.922 -3.658 -2.635 1 67.56 176 LYS A CA 1
ATOM 1371 C C . LYS A 1 176 ? -29.562 -4.348 -2.809 1 67.56 176 LYS A C 1
ATOM 1373 O O . LYS A 1 176 ? -29.469 -5.379 -3.48 1 67.56 176 LYS A O 1
ATOM 1378 N N . GLU A 1 177 ? -28.469 -3.781 -2.471 1 84.69 177 GLU A N 1
ATOM 1379 C CA . GLU A 1 177 ? -27.125 -4.352 -2.598 1 84.69 177 GLU A CA 1
ATOM 1380 C C . GLU A 1 177 ? -26.609 -4.84 -1.25 1 84.69 177 GLU A C 1
ATOM 1382 O O . GLU A 1 177 ? -27.062 -4.379 -0.199 1 84.69 177 GLU A O 1
ATOM 1387 N N . SER A 1 178 ? -25.953 -6.02 -1.412 1 88.94 178 SER A N 1
ATOM 1388 C CA . SER A 1 178 ? -25.25 -6.52 -0.239 1 88.94 178 SER A CA 1
ATOM 1389 C C . SER A 1 178 ? -23.797 -6.816 -0.559 1 88.94 178 SER A C 1
ATOM 1391 O O . SER A 1 178 ? -23.422 -6.969 -1.726 1 88.94 178 SER A O 1
ATOM 1393 N N . TYR A 1 179 ? -22.984 -6.77 0.476 1 92.81 179 TYR A N 1
ATOM 1394 C CA . TYR A 1 179 ? -21.562 -7.043 0.367 1 92.81 179 TYR A CA 1
ATOM 1395 C C . TYR A 1 179 ? -21.141 -8.164 1.313 1 92.81 179 TYR A C 1
ATOM 1397 O O . TYR A 1 179 ? -21.734 -8.328 2.381 1 92.81 179 TYR A O 1
ATOM 1405 N N . GLU A 1 180 ? -20.203 -8.891 0.943 1 95.62 180 GLU A N 1
ATOM 1406 C CA . GLU A 1 180 ? -19.625 -9.906 1.815 1 95.62 180 GLU A CA 1
ATOM 1407 C C . GLU A 1 180 ? -18.125 -10.047 1.563 1 95.62 180 GLU A C 1
ATOM 1409 O O . GLU A 1 180 ? -17.656 -9.859 0.438 1 95.62 180 GLU A O 1
ATOM 1414 N N . PRO A 1 181 ? -17.359 -10.359 2.639 1 96.69 181 PRO A N 1
ATOM 1415 C CA . PRO A 1 181 ? -15.938 -10.609 2.447 1 96.69 181 PRO A CA 1
ATOM 1416 C C . PRO A 1 181 ? -15.656 -11.961 1.783 1 96.69 181 PRO A C 1
ATOM 1418 O O . PRO A 1 181 ? -16.297 -12.961 2.119 1 96.69 181 PRO A O 1
ATOM 1421 N N . ARG A 1 182 ? -14.797 -11.961 0.828 1 97.19 182 ARG A N 1
ATOM 1422 C CA . ARG A 1 182 ? -14.414 -13.195 0.146 1 97.19 182 ARG A CA 1
ATOM 1423 C C . ARG A 1 182 ? -12.898 -13.281 -0.007 1 97.19 182 ARG A C 1
ATOM 1425 O O . ARG A 1 182 ? -12.227 -12.273 -0.236 1 97.19 182 ARG A O 1
ATOM 1432 N N . CYS A 1 183 ? -12.328 -14.5 0.142 1 96.06 183 CYS A N 1
ATOM 1433 C CA . CYS A 1 183 ? -10.945 -14.742 -0.252 1 96.06 183 CYS A CA 1
ATOM 1434 C C . CYS A 1 183 ? -10.797 -14.719 -1.77 1 96.06 183 CYS A C 1
ATOM 1436 O O . CYS A 1 183 ? -11.797 -14.625 -2.492 1 96.06 183 CYS A O 1
ATOM 1438 N N . ARG A 1 184 ? -9.633 -14.742 -2.246 1 94.5 184 ARG A N 1
ATOM 1439 C CA . ARG A 1 184 ? -9.344 -14.695 -3.676 1 94.5 184 ARG A CA 1
ATOM 1440 C C . ARG A 1 184 ? -10.078 -15.805 -4.418 1 94.5 184 ARG A C 1
ATOM 1442 O O . ARG A 1 184 ? -10.57 -15.594 -5.527 1 94.5 184 ARG A O 1
ATOM 1449 N N . GLU A 1 185 ? -10.172 -16.922 -3.852 1 93.94 185 GLU A N 1
ATOM 1450 C CA . GLU A 1 185 ? -10.766 -18.109 -4.48 1 93.94 185 GLU A CA 1
ATOM 1451 C C . GLU A 1 185 ? -12.273 -17.938 -4.656 1 93.94 185 GLU A C 1
ATOM 1453 O O . GLU A 1 185 ? -12.828 -18.359 -5.676 1 93.94 185 GLU A O 1
ATOM 1458 N N . HIS A 1 186 ? -12.922 -17.344 -3.729 1 96.19 186 HIS A N 1
ATOM 1459 C CA . HIS A 1 186 ? -14.383 -17.344 -3.707 1 96.19 186 HIS A CA 1
ATOM 1460 C C . HIS A 1 186 ? -14.945 -16.016 -4.199 1 96.19 186 HIS A C 1
ATOM 1462 O O . HIS A 1 186 ? -16.172 -15.852 -4.273 1 96.19 186 HIS A O 1
ATOM 1468 N N . HIS A 1 187 ? -14.062 -15.023 -4.531 1 97.25 187 HIS A N 1
ATOM 1469 C CA . HIS A 1 187 ? -14.492 -13.75 -5.109 1 97.25 187 HIS A CA 1
ATOM 1470 C C . HIS A 1 187 ? -14.836 -13.906 -6.59 1 97.25 187 HIS A C 1
ATOM 1472 O O . HIS A 1 187 ? -14.023 -14.43 -7.363 1 97.25 187 HIS A O 1
ATOM 1478 N N . VAL A 1 188 ? -16.047 -13.547 -6.898 1 96.44 188 VAL A N 1
ATOM 1479 C CA . VAL A 1 188 ? -16.516 -13.742 -8.266 1 96.44 188 VAL A CA 1
ATOM 1480 C C . VAL A 1 188 ? -17.047 -12.422 -8.828 1 96.44 188 VAL A C 1
ATOM 1482 O O . VAL A 1 188 ? -17.891 -11.773 -8.211 1 96.44 188 VAL A O 1
ATOM 1485 N N . VAL A 1 189 ? -16.5 -12.039 -9.984 1 96.31 189 VAL A N 1
ATOM 1486 C CA . VAL A 1 189 ? -16.984 -10.883 -10.719 1 96.31 189 VAL A CA 1
ATOM 1487 C C . VAL A 1 189 ? -17.219 -11.25 -12.18 1 96.31 189 VAL A C 1
ATOM 1489 O O . VAL A 1 189 ? -16.297 -11.203 -12.992 1 96.31 189 VAL A O 1
ATOM 1492 N N . PRO A 1 190 ? -18.438 -11.609 -12.492 1 94.75 190 PRO A N 1
ATOM 1493 C CA . PRO A 1 190 ? -18.719 -11.977 -13.883 1 94.75 190 PRO A CA 1
ATOM 1494 C C . PRO A 1 190 ? -18.453 -10.828 -14.859 1 94.75 190 PRO A C 1
ATOM 1496 O O . PRO A 1 190 ? -18.547 -9.656 -14.477 1 94.75 190 PRO A O 1
ATOM 1499 N N . LYS A 1 191 ? -18.078 -11.141 -16.078 1 89.69 191 LYS A N 1
ATOM 1500 C CA . LYS A 1 191 ? -17.875 -10.141 -17.125 1 89.69 191 LYS A CA 1
ATOM 1501 C C . LYS A 1 191 ? -19.203 -9.617 -17.656 1 89.69 191 LYS A C 1
ATOM 1503 O O . LYS A 1 191 ? -20.203 -10.344 -17.672 1 89.69 191 LYS A O 1
ATOM 1508 N N . MET B 1 1 ? -4.289 -25.219 12.594 1 25.11 1 MET B N 1
ATOM 1509 C CA . MET B 1 1 ? -4.973 -25.219 11.305 1 25.11 1 MET B CA 1
ATOM 1510 C C . MET B 1 1 ? -4.426 -24.141 10.391 1 25.11 1 MET B C 1
ATOM 1512 O O . MET B 1 1 ? -4.559 -22.953 10.688 1 25.11 1 MET B O 1
ATOM 1516 N N . TYR B 1 2 ? -3.34 -24.266 9.789 1 33.06 2 TYR B N 1
ATOM 1517 C CA . TYR B 1 2 ? -2.674 -23.328 8.898 1 33.06 2 TYR B CA 1
ATOM 1518 C C . TYR B 1 2 ? -3.66 -22.734 7.898 1 33.06 2 TYR B C 1
ATOM 1520 O O . TYR B 1 2 ? -4.594 -23.406 7.461 1 33.06 2 TYR B O 1
ATOM 1528 N N . GLU B 1 3 ? -4.078 -21.516 7.941 1 40.44 3 GLU B N 1
ATOM 1529 C CA . GLU B 1 3 ? -5.039 -20.938 7.004 1 40.44 3 GLU B CA 1
ATOM 1530 C C . GLU B 1 3 ? -4.863 -21.516 5.605 1 40.44 3 GLU B C 1
ATOM 1532 O O . GLU B 1 3 ? -3.801 -21.359 4.996 1 40.44 3 GLU B O 1
ATOM 1537 N N . HIS B 1 4 ? -5.152 -22.766 5.41 1 46.06 4 HIS B N 1
ATOM 1538 C CA . HIS B 1 4 ? -5.086 -23.359 4.082 1 46.06 4 HIS B CA 1
ATOM 1539 C C . HIS B 1 4 ? -5.566 -22.391 3.016 1 46.06 4 HIS B C 1
ATOM 1541 O O . HIS B 1 4 ? -6.734 -22 3.004 1 46.06 4 HIS B O 1
ATOM 1547 N N . TYR B 1 5 ? -4.738 -21.359 2.707 1 52.34 5 TYR B N 1
ATOM 1548 C CA . TYR B 1 5 ? -5.129 -20.578 1.536 1 52.34 5 TYR B CA 1
ATOM 1549 C C . TYR B 1 5 ? -5.477 -21.5 0.367 1 52.34 5 TYR B C 1
ATOM 1551 O O . TYR B 1 5 ? -4.656 -22.312 -0.049 1 52.34 5 TYR B O 1
ATOM 1559 N N . HIS B 1 6 ? -6.742 -21.906 0.201 1 64.56 6 HIS B N 1
ATOM 1560 C CA . HIS B 1 6 ? -7.098 -22.656 -0.996 1 64.56 6 HIS B CA 1
ATOM 1561 C C . HIS B 1 6 ? -6.566 -21.984 -2.254 1 64.56 6 HIS B C 1
ATOM 1563 O O . HIS B 1 6 ? -6.199 -22.656 -3.221 1 64.56 6 HIS B O 1
ATOM 1569 N N . SER B 1 7 ? -6.438 -20.562 -2.279 1 80.75 7 SER B N 1
ATOM 1570 C CA . SER B 1 7 ? -5.785 -19.812 -3.348 1 80.75 7 SER B CA 1
ATOM 1571 C C . SER B 1 7 ? -4.441 -19.25 -2.893 1 80.75 7 SER B C 1
ATOM 1573 O O . SER B 1 7 ? -4.137 -19.25 -1.697 1 80.75 7 SER B O 1
ATOM 1575 N N . GLY B 1 8 ? -3.518 -19.031 -3.857 1 95.19 8 GLY B N 1
ATOM 1576 C CA . GLY B 1 8 ? -2.275 -18.344 -3.559 1 95.19 8 GLY B CA 1
ATOM 1577 C C . GLY B 1 8 ? -2.486 -16.922 -3.084 1 95.19 8 GLY B C 1
ATOM 1578 O O . GLY B 1 8 ? -3.602 -16.531 -2.721 1 95.19 8 GLY B O 1
ATOM 1579 N N . TRP B 1 9 ? -1.471 -16.234 -2.832 1 97.38 9 TRP B N 1
ATOM 1580 C CA . TRP B 1 9 ? -1.552 -14.852 -2.371 1 97.38 9 TRP B CA 1
ATOM 1581 C C . TRP B 1 9 ? -0.295 -14.078 -2.754 1 97.38 9 TRP B C 1
ATOM 1583 O O . TRP B 1 9 ? 0.688 -14.664 -3.215 1 97.38 9 TRP B O 1
ATOM 1593 N N . ILE B 1 10 ? -0.432 -12.805 -2.627 1 98.5 10 ILE B N 1
ATOM 1594 C CA . ILE B 1 10 ? 0.676 -11.906 -2.932 1 98.5 10 ILE B CA 1
ATOM 1595 C C . ILE B 1 10 ? 1.145 -11.211 -1.654 1 98.5 10 ILE B C 1
ATOM 1597 O O . ILE B 1 10 ? 0.328 -10.734 -0.862 1 98.5 10 ILE B O 1
ATOM 1601 N N . GLU B 1 11 ? 2.404 -11.211 -1.401 1 98.69 11 GLU B N 1
ATOM 1602 C CA . GLU B 1 11 ? 3.084 -10.43 -0.377 1 98.69 11 GLU B CA 1
ATOM 1603 C C . GLU B 1 11 ? 3.949 -9.336 -1.003 1 98.69 11 GLU B C 1
ATOM 1605 O O . GLU B 1 11 ? 4.863 -9.633 -1.775 1 98.69 11 GLU B O 1
ATOM 1610 N N . CYS B 1 12 ? 3.633 -8.125 -0.671 1 98.81 12 CYS B N 1
ATOM 1611 C CA . CYS B 1 12 ? 4.395 -7.004 -1.213 1 98.81 12 CYS B CA 1
ATOM 1612 C C . CYS B 1 12 ? 5.309 -6.398 -0.152 1 98.81 12 CYS B C 1
ATOM 1614 O O . CYS B 1 12 ? 4.832 -5.859 0.849 1 98.81 12 CYS B O 1
ATOM 1616 N N . VAL B 1 13 ? 6.605 -6.516 -0.318 1 98.75 13 VAL B N 1
ATOM 1617 C CA . VAL B 1 13 ? 7.617 -5.867 0.509 1 98.75 13 VAL B CA 1
ATOM 1618 C C . VAL B 1 13 ? 8.102 -4.594 -0.176 1 98.75 13 VAL B C 1
ATOM 1620 O O . VAL B 1 13 ? 8.617 -4.641 -1.295 1 98.75 13 VAL B O 1
ATOM 1623 N N . THR B 1 14 ? 7.895 -3.492 0.482 1 98.75 14 THR B N 1
ATOM 1624 C CA . THR B 1 14 ? 8.234 -2.232 -0.171 1 98.75 14 THR B CA 1
ATOM 1625 C C . THR B 1 14 ? 8.867 -1.263 0.82 1 98.75 14 THR B C 1
ATOM 1627 O O . THR B 1 14 ? 9.047 -1.596 1.993 1 98.75 14 THR B O 1
ATOM 1630 N N . GLY B 1 15 ? 9.344 -0.096 0.326 1 98.06 15 GLY B N 1
ATOM 1631 C CA . GLY B 1 15 ? 10.062 0.913 1.082 1 98.06 15 GLY B CA 1
ATOM 1632 C C . GLY B 1 15 ? 11.086 1.666 0.248 1 98.06 15 GLY B C 1
ATOM 1633 O O . GLY B 1 15 ? 11.195 1.444 -0.96 1 98.06 15 GLY B O 1
ATOM 1634 N N . SER B 1 16 ? 11.734 2.572 0.915 1 96.88 16 SER B N 1
ATOM 1635 C CA . SER B 1 16 ? 12.758 3.354 0.237 1 96.88 16 SER B CA 1
ATOM 1636 C C . SER B 1 16 ? 14.016 2.523 -0.005 1 96.88 16 SER B C 1
ATOM 1638 O O . SER B 1 16 ? 14.109 1.384 0.456 1 96.88 16 SER B O 1
ATOM 1640 N N . MET B 1 17 ? 14.938 3.154 -0.739 1 93.12 17 MET B N 1
ATOM 1641 C CA . MET B 1 17 ? 16.25 2.521 -0.83 1 93.12 17 MET B CA 1
ATOM 1642 C C . MET B 1 17 ? 16.891 2.379 0.551 1 93.12 17 MET B C 1
ATOM 1644 O O . MET B 1 17 ? 16.641 3.197 1.438 1 93.12 17 MET B O 1
ATOM 1648 N N . PHE B 1 18 ? 17.594 1.218 0.764 1 92.94 18 PHE B N 1
ATOM 1649 C CA . PHE B 1 18 ? 18.359 0.922 1.969 1 92.94 18 PHE B CA 1
ATOM 1650 C C . PHE B 1 18 ? 17.438 0.481 3.102 1 92.94 18 PHE B C 1
ATOM 1652 O O . PHE B 1 18 ? 17.891 0.291 4.234 1 92.94 18 PHE B O 1
ATOM 1659 N N . SER B 1 19 ? 16.172 0.276 2.826 1 96.56 19 SER B N 1
ATOM 1660 C CA . SER B 1 19 ? 15.242 -0.1 3.885 1 96.56 19 SER B CA 1
ATOM 1661 C C . SER B 1 19 ? 15.297 -1.6 4.16 1 96.56 19 SER B C 1
ATOM 1663 O O . SER B 1 19 ? 14.719 -2.074 5.145 1 96.56 19 SER B O 1
ATOM 1665 N N . GLY B 1 20 ? 15.945 -2.396 3.287 1 93.5 20 GLY B N 1
ATOM 1666 C CA . GLY B 1 20 ? 16.062 -3.828 3.504 1 93.5 20 GLY B CA 1
ATOM 1667 C C . GLY B 1 20 ? 15.031 -4.641 2.746 1 93.5 20 GLY B C 1
ATOM 1668 O O . GLY B 1 20 ? 14.703 -5.762 3.141 1 93.5 20 GLY B O 1
ATOM 1669 N N . LYS B 1 21 ? 14.461 -4.137 1.712 1 93.5 21 LYS B N 1
ATOM 1670 C CA . LYS B 1 21 ? 13.43 -4.832 0.948 1 93.5 21 LYS B CA 1
ATOM 1671 C C . LYS B 1 21 ? 13.953 -6.145 0.381 1 93.5 21 LYS B C 1
ATOM 1673 O O . LYS B 1 21 ? 13.32 -7.191 0.529 1 93.5 21 LYS B O 1
ATOM 1678 N N . SER B 1 22 ? 15.117 -6.055 -0.303 1 89.9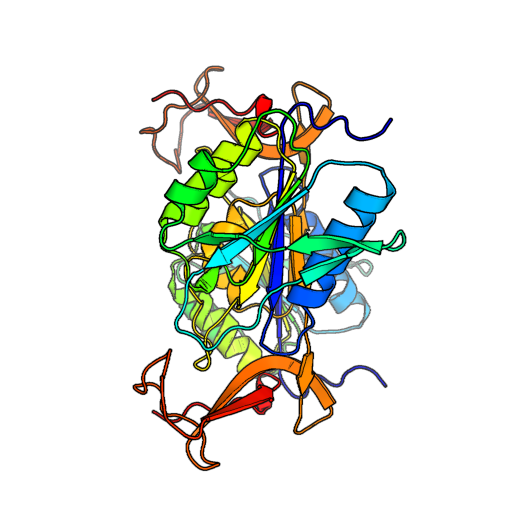4 22 SER B N 1
ATOM 1679 C CA . SER B 1 22 ? 15.68 -7.258 -0.908 1 89.94 22 SER B CA 1
ATOM 1680 C C . SER B 1 22 ? 16.078 -8.273 0.155 1 89.94 22 SER B C 1
ATOM 1682 O O . SER B 1 22 ? 15.906 -9.477 -0.03 1 89.94 22 SER B O 1
ATOM 1684 N N . GLU B 1 23 ? 16.625 -7.789 1.24 1 92.25 23 GLU B N 1
ATOM 1685 C CA . GLU B 1 23 ? 16.984 -8.672 2.346 1 92.25 23 GLU B CA 1
ATOM 1686 C C . GLU B 1 23 ? 15.758 -9.398 2.893 1 92.25 23 GLU B C 1
ATOM 1688 O O . GLU B 1 23 ? 15.812 -10.594 3.182 1 92.25 23 GLU B O 1
ATOM 1693 N N . GLU B 1 24 ? 14.703 -8.641 3.041 1 95.62 24 GLU B N 1
ATOM 1694 C CA . GLU B 1 24 ? 13.461 -9.234 3.527 1 95.62 24 GLU B CA 1
ATOM 1695 C C . GLU B 1 24 ? 12.922 -10.266 2.539 1 95.62 24 GLU B C 1
ATOM 1697 O O . GLU B 1 24 ? 12.453 -11.336 2.941 1 95.62 24 GLU B O 1
ATOM 1702 N N . LEU B 1 25 ? 12.984 -9.945 1.245 1 94.88 25 LEU B N 1
ATOM 1703 C CA . LEU B 1 25 ? 12.594 -10.906 0.217 1 94.88 25 LEU B CA 1
ATOM 1704 C C . LEU B 1 25 ? 13.414 -12.18 0.323 1 94.88 25 LEU B C 1
ATOM 1706 O O . LEU B 1 25 ? 12.859 -13.281 0.324 1 94.88 25 LEU B O 1
ATOM 1710 N N . ILE B 1 26 ? 14.719 -12 0.491 1 92.31 26 ILE B N 1
ATOM 1711 C CA . ILE B 1 26 ? 15.641 -13.133 0.571 1 92.31 26 ILE B CA 1
ATOM 1712 C C . ILE B 1 26 ? 15.336 -13.961 1.817 1 92.31 26 ILE B C 1
ATOM 1714 O O . ILE B 1 26 ? 15.359 -15.188 1.771 1 92.31 26 ILE B O 1
ATOM 1718 N N . ARG B 1 27 ? 15.039 -13.266 2.908 1 94.19 27 ARG B N 1
ATOM 1719 C CA . ARG B 1 27 ? 14.703 -13.961 4.148 1 94.19 27 ARG B CA 1
ATOM 1720 C C . ARG B 1 27 ? 13.477 -14.852 3.959 1 94.19 27 ARG B C 1
ATOM 1722 O O . ARG B 1 27 ? 13.469 -16 4.395 1 94.19 27 ARG B O 1
ATOM 1729 N N . ARG B 1 28 ? 12.5 -14.367 3.273 1 95.19 28 ARG B N 1
ATOM 1730 C CA . ARG B 1 28 ? 11.281 -15.125 3.047 1 95.19 28 ARG B CA 1
ATOM 1731 C C . ARG B 1 28 ? 11.523 -16.297 2.102 1 95.19 28 ARG B C 1
ATOM 1733 O O . ARG B 1 28 ? 11 -17.391 2.312 1 95.19 28 ARG B O 1
ATOM 1740 N N . VAL B 1 29 ? 12.281 -16.016 1.123 1 94.12 29 VAL B N 1
ATOM 1741 C CA . VAL B 1 29 ? 12.641 -17.062 0.171 1 94.12 29 VAL B CA 1
ATOM 1742 C C . VAL B 1 29 ? 13.414 -18.156 0.884 1 94.12 29 VAL B C 1
ATOM 1744 O O . VAL B 1 29 ? 13.133 -19.344 0.698 1 94.12 29 VAL B O 1
ATOM 1747 N N . ARG B 1 30 ? 14.352 -17.797 1.725 1 93.25 30 ARG B N 1
ATOM 1748 C CA . ARG B 1 30 ? 15.164 -18.75 2.469 1 93.25 30 ARG B CA 1
ATOM 1749 C C . ARG B 1 30 ? 14.297 -19.625 3.371 1 93.25 30 ARG B C 1
ATOM 1751 O O . ARG B 1 30 ? 14.531 -20.812 3.504 1 93.25 30 ARG B O 1
ATOM 1758 N N . ARG B 1 31 ? 13.344 -19.016 3.988 1 92.75 31 ARG B N 1
ATOM 1759 C CA . ARG B 1 31 ? 12.422 -19.75 4.832 1 92.75 31 ARG B CA 1
ATOM 1760 C C . ARG B 1 31 ? 11.688 -20.828 4.027 1 92.75 31 ARG B C 1
ATOM 1762 O O . ARG B 1 31 ? 11.492 -21.938 4.508 1 92.75 31 ARG B O 1
ATOM 1769 N N . GLY B 1 32 ? 11.281 -20.438 2.787 1 92.62 32 GLY B N 1
ATOM 1770 C CA . GLY B 1 32 ? 10.664 -21.406 1.901 1 92.62 32 GLY B CA 1
ATOM 1771 C C . GLY B 1 32 ? 11.586 -22.547 1.535 1 92.62 32 GLY B C 1
ATOM 1772 O O . GLY B 1 32 ? 11.188 -23.719 1.574 1 92.62 32 GLY B O 1
ATOM 1773 N N . LEU B 1 33 ? 12.828 -22.234 1.263 1 91.19 33 LEU B N 1
ATOM 1774 C CA . LEU B 1 33 ? 13.82 -23.25 0.91 1 91.19 33 LEU B CA 1
ATOM 1775 C C . LEU B 1 33 ? 14.078 -24.188 2.084 1 91.19 33 LEU B C 1
ATOM 1777 O O . LEU B 1 33 ? 14.211 -25.391 1.9 1 91.19 33 LEU B O 1
ATOM 1781 N N . PHE B 1 34 ? 14.086 -23.609 3.273 1 91.25 34 PHE B N 1
ATOM 1782 C CA . PHE B 1 34 ? 14.258 -24.406 4.484 1 91.25 34 PHE B CA 1
ATOM 1783 C C . PHE B 1 34 ? 13.117 -25.406 4.648 1 91.25 34 PHE B C 1
ATOM 1785 O O . PHE B 1 34 ? 13.32 -26.516 5.156 1 91.25 34 PHE B O 1
ATOM 1792 N N . ALA B 1 35 ? 11.977 -25.047 4.23 1 92.25 35 ALA B N 1
ATOM 1793 C CA . ALA B 1 35 ? 10.789 -25.891 4.32 1 92.25 35 ALA B CA 1
ATOM 1794 C C . ALA B 1 35 ? 10.672 -26.797 3.096 1 92.25 35 ALA B C 1
ATOM 1796 O O . ALA B 1 35 ? 9.602 -27.359 2.838 1 92.25 35 ALA B O 1
ATOM 1797 N N . LYS B 1 36 ? 11.703 -26.797 2.246 1 91.69 36 LYS B N 1
ATOM 1798 C CA . LYS B 1 36 ? 11.812 -27.672 1.081 1 91.69 36 LYS B CA 1
ATOM 1799 C C . LYS B 1 36 ? 10.812 -27.281 -0.002 1 91.69 36 LYS B C 1
ATOM 1801 O O . LYS B 1 36 ? 10.367 -28.125 -0.775 1 91.69 36 LYS B O 1
ATOM 1806 N N . GLN B 1 37 ? 10.398 -26.062 0.036 1 93.31 37 GLN B N 1
ATOM 1807 C CA . GLN B 1 37 ? 9.578 -25.547 -1.047 1 93.31 37 GLN B CA 1
ATOM 1808 C C . GLN B 1 37 ? 10.422 -25.172 -2.26 1 93.31 37 GLN B C 1
ATOM 1810 O O . GLN B 1 37 ? 11.562 -24.734 -2.115 1 93.31 37 GLN B O 1
ATOM 1815 N N . LYS B 1 38 ? 9.836 -25.422 -3.428 1 94.31 38 LYS B N 1
ATOM 1816 C CA . LYS B 1 38 ? 10.508 -25.031 -4.668 1 94.31 38 LYS B CA 1
ATOM 1817 C C . LYS B 1 38 ? 10.297 -23.562 -4.973 1 94.31 38 LYS B C 1
ATOM 1819 O O . LYS B 1 38 ? 9.156 -23.094 -5.066 1 94.31 38 LYS B O 1
ATOM 1824 N N . VAL B 1 39 ? 11.453 -22.859 -5.164 1 95.44 39 VAL B N 1
ATOM 1825 C CA . VAL B 1 39 ? 11.383 -21.406 -5.301 1 95.44 39 VAL B CA 1
ATOM 1826 C C . VAL B 1 39 ? 12 -20.984 -6.633 1 95.44 39 VAL B C 1
ATOM 1828 O O . VAL B 1 39 ? 12.992 -21.562 -7.078 1 95.44 39 VAL B O 1
ATOM 1831 N N . ILE B 1 40 ? 11.43 -20 -7.27 1 96 40 ILE B N 1
ATOM 1832 C CA . ILE B 1 40 ? 12.039 -19.312 -8.398 1 96 40 ILE B CA 1
ATOM 1833 C C . ILE B 1 40 ? 12.047 -17.797 -8.156 1 96 40 ILE B C 1
ATOM 1835 O O . ILE B 1 40 ? 11.07 -17.25 -7.637 1 96 40 ILE B O 1
ATOM 1839 N N . VAL B 1 41 ? 13.156 -17.172 -8.477 1 95.31 41 VAL B N 1
ATOM 1840 C CA . VAL B 1 41 ? 13.336 -15.742 -8.227 1 95.31 41 VAL B CA 1
ATOM 1841 C C . VAL B 1 41 ? 13.555 -15.016 -9.555 1 95.31 41 VAL B C 1
ATOM 1843 O O . VAL B 1 41 ? 14.297 -15.484 -10.414 1 95.31 41 VAL B O 1
ATOM 1846 N N . PHE B 1 42 ? 12.883 -13.844 -9.688 1 95.44 42 PHE B N 1
ATOM 1847 C CA . PHE B 1 42 ? 13.008 -13.047 -10.898 1 95.44 42 PHE B CA 1
ATOM 1848 C C . PHE B 1 42 ? 13.523 -11.648 -10.578 1 95.44 42 PHE B C 1
ATOM 1850 O O . PHE B 1 42 ? 13.227 -11.102 -9.516 1 95.44 42 PHE B O 1
ATOM 1857 N N . LYS B 1 43 ? 14.211 -11.078 -11.508 1 92.62 43 LYS B N 1
ATOM 1858 C CA . LYS B 1 43 ? 14.633 -9.68 -11.516 1 92.62 43 LYS B CA 1
ATOM 1859 C C . LYS B 1 43 ? 14.523 -9.078 -12.914 1 92.62 43 LYS B C 1
ATOM 1861 O O . LYS B 1 43 ? 14.648 -9.789 -13.914 1 92.62 43 LYS B O 1
ATOM 1866 N N . PRO B 1 44 ? 14.203 -7.789 -12.977 1 91.56 44 PRO B N 1
ATOM 1867 C CA . PRO B 1 44 ? 14.18 -7.172 -14.305 1 91.56 44 PRO B CA 1
ATOM 1868 C C . PRO B 1 44 ? 15.562 -7.086 -14.945 1 91.56 44 PRO B C 1
ATOM 1870 O O . PRO B 1 44 ? 16.562 -6.879 -14.242 1 91.56 44 PRO B O 1
ATOM 1873 N N . SER B 1 45 ? 15.578 -7.422 -16.234 1 83.62 45 SER B N 1
ATOM 1874 C CA . SER B 1 45 ? 16.828 -7.27 -16.969 1 83.62 45 SER B CA 1
ATOM 1875 C C . SER B 1 45 ? 17.172 -5.801 -17.188 1 83.62 45 SER B C 1
ATOM 1877 O O . SER B 1 45 ? 16.562 -5.129 -18.016 1 83.62 45 SER B O 1
ATOM 1879 N N . ILE B 1 46 ? 17.328 -5.141 -15.984 1 69.12 46 ILE B N 1
ATOM 1880 C CA . ILE B 1 46 ? 17.75 -3.758 -16.188 1 69.12 46 ILE B CA 1
ATOM 1881 C C . ILE B 1 46 ? 19.219 -3.719 -16.578 1 69.12 46 ILE B C 1
ATOM 1883 O O . ILE B 1 46 ? 19.953 -4.68 -16.344 1 69.12 46 ILE B O 1
ATOM 1887 N N . ASP B 1 47 ? 19.672 -2.752 -17.125 1 53.62 47 ASP B N 1
ATOM 1888 C CA . ASP B 1 47 ? 21.062 -2.645 -17.547 1 53.62 47 ASP B CA 1
ATOM 1889 C C . ASP B 1 47 ? 22 -3.311 -16.547 1 53.62 47 ASP B C 1
ATOM 1891 O O . ASP B 1 47 ? 21.594 -3.615 -15.414 1 53.62 47 ASP B O 1
ATOM 1895 N N . ASP B 1 48 ? 23.188 -3.719 -16.906 1 48.12 48 ASP B N 1
ATOM 1896 C CA . ASP B 1 48 ? 24.359 -4.414 -16.359 1 48.12 48 ASP B CA 1
ATOM 1897 C C . ASP B 1 48 ? 24.578 -4.031 -14.898 1 48.12 48 ASP B C 1
ATOM 1899 O O . ASP B 1 48 ? 25.594 -4.406 -14.305 1 48.12 48 ASP B O 1
ATOM 1903 N N . ARG B 1 49 ? 23.734 -3.15 -14.492 1 46.34 49 ARG B N 1
ATOM 1904 C CA . ARG B 1 49 ? 24.203 -2.656 -13.203 1 46.34 49 ARG B CA 1
ATOM 1905 C C . ARG B 1 49 ? 23.844 -3.623 -12.078 1 46.34 49 ARG B C 1
ATOM 1907 O O . ARG B 1 49 ? 24.375 -3.523 -10.969 1 46.34 49 ARG B O 1
ATOM 1914 N N . TYR B 1 50 ? 22.688 -4.262 -12.312 1 51.06 50 TYR B N 1
ATOM 1915 C CA . TYR B 1 50 ? 22.25 -4.902 -11.078 1 51.06 50 TYR B CA 1
ATOM 1916 C C . TYR B 1 50 ? 22.781 -6.324 -10.977 1 51.06 50 TYR B C 1
ATOM 1918 O O . TYR B 1 50 ? 22.844 -7.043 -11.977 1 51.06 50 TYR B O 1
ATOM 1926 N N . SER B 1 51 ? 23.484 -6.5 -9.945 1 54.62 51 SER B N 1
ATOM 1927 C CA . SER B 1 51 ? 24.141 -7.73 -9.523 1 54.62 51 SER B CA 1
ATOM 1928 C C . SER B 1 51 ? 23.188 -8.906 -9.539 1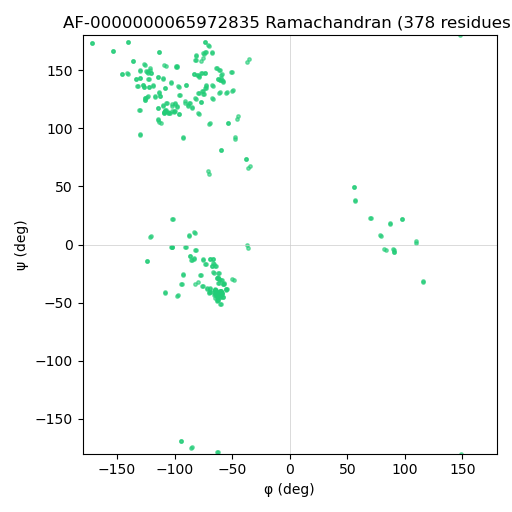 54.62 51 SER B C 1
ATOM 1930 O O . SER B 1 51 ? 21.969 -8.727 -9.461 1 54.62 51 SER B O 1
ATOM 1932 N N . GLU B 1 52 ? 23.766 -9.953 -9.797 1 59.25 52 GLU B N 1
ATOM 1933 C CA . GLU B 1 52 ? 23.141 -11.266 -9.672 1 59.25 52 GLU B CA 1
ATOM 1934 C C . GLU B 1 52 ? 22.547 -11.461 -8.273 1 59.25 52 GLU B C 1
ATOM 1936 O O . GLU B 1 52 ? 23.141 -11.055 -7.281 1 59.25 52 GLU B O 1
ATOM 1941 N N . LEU B 1 53 ? 21.188 -11.367 -8.164 1 61.66 53 LEU B N 1
ATOM 1942 C CA . LEU B 1 53 ? 20.609 -11.805 -6.898 1 61.66 53 LEU B CA 1
ATOM 1943 C C . LEU B 1 53 ? 20.719 -13.312 -6.746 1 61.66 53 LEU B C 1
ATOM 1945 O O . LEU B 1 53 ? 20.281 -14.07 -7.621 1 61.66 53 LEU B O 1
ATOM 1949 N N . GLU B 1 54 ? 21.672 -13.617 -5.91 1 68.06 54 GLU B N 1
ATOM 1950 C CA . GLU B 1 54 ? 21.828 -15.023 -5.555 1 68.06 54 GLU B CA 1
ATOM 1951 C C . GLU B 1 54 ? 21.359 -15.289 -4.121 1 68.06 54 GLU B C 1
ATOM 1953 O O . GLU B 1 54 ? 21.766 -14.586 -3.195 1 68.06 54 GLU B O 1
ATOM 1958 N N . VAL B 1 55 ? 20.328 -16.078 -4.09 1 68.31 55 VAL B N 1
ATOM 1959 C CA . VAL B 1 55 ? 19.844 -16.469 -2.773 1 68.31 55 VAL B CA 1
ATOM 1960 C C . VAL B 1 55 ? 20.438 -17.844 -2.398 1 68.31 55 VAL B C 1
ATOM 1962 O O . VAL B 1 55 ? 20.328 -18.797 -3.164 1 68.31 55 VAL B O 1
ATOM 1965 N N . VAL B 1 56 ? 21.281 -17.766 -1.417 1 63.97 56 VAL B N 1
ATOM 1966 C CA . VAL B 1 56 ? 21.906 -19 -0.981 1 63.97 56 VAL B CA 1
ATOM 1967 C C . VAL B 1 56 ? 21.203 -19.531 0.272 1 63.97 56 VAL B C 1
ATOM 1969 O O . VAL B 1 56 ? 21.047 -18.797 1.252 1 63.97 56 VAL B O 1
ATOM 1972 N N . SER B 1 57 ? 20.703 -20.719 0.146 1 60.62 57 SER B N 1
ATOM 1973 C CA . SER B 1 57 ? 20.094 -21.344 1.314 1 60.62 57 SER B CA 1
ATOM 1974 C C . SER B 1 57 ? 21.156 -21.828 2.295 1 60.62 57 SER B C 1
ATOM 1976 O O . SER B 1 57 ? 22.344 -21.828 1.979 1 60.62 57 SER B O 1
ATOM 1978 N N . HIS B 1 58 ? 20.609 -22.094 3.52 1 57.91 58 HIS B N 1
ATOM 1979 C CA . HIS B 1 58 ? 21.484 -22.609 4.578 1 57.91 58 HIS B CA 1
ATOM 1980 C C . HIS B 1 58 ? 22.219 -23.875 4.133 1 57.91 58 HIS B C 1
ATOM 1982 O O . HIS B 1 58 ? 23.359 -24.094 4.527 1 57.91 58 HIS B O 1
ATOM 1988 N N . ASN B 1 59 ? 21.562 -24.719 3.424 1 60.53 59 ASN B N 1
ATOM 1989 C CA . ASN B 1 59 ? 22.156 -25.984 3.004 1 60.53 59 ASN B CA 1
ATOM 1990 C C . ASN B 1 59 ? 23.031 -25.812 1.758 1 60.53 59 ASN B C 1
ATOM 1992 O O . ASN B 1 59 ? 23.406 -26.797 1.118 1 60.53 59 ASN B O 1
ATOM 1996 N N . GLY B 1 60 ? 23.234 -24.594 1.447 1 63.09 60 GLY B N 1
ATOM 1997 C CA . GLY B 1 60 ? 24.125 -24.328 0.332 1 63.09 60 GLY B CA 1
ATOM 1998 C C . GLY B 1 60 ? 23.422 -24.25 -1.002 1 63.09 60 GLY B C 1
ATOM 1999 O O . GLY B 1 60 ? 24.047 -24.047 -2.039 1 63.09 60 GLY B O 1
ATOM 2000 N N . ASN B 1 61 ? 22.109 -24.578 -0.944 1 63.78 61 ASN B N 1
ATOM 2001 C CA . ASN B 1 61 ? 21.359 -24.438 -2.188 1 63.78 61 ASN B CA 1
ATOM 2002 C C . ASN B 1 61 ? 21.25 -22.969 -2.609 1 63.78 61 ASN B C 1
ATOM 2004 O O . ASN B 1 61 ? 21 -22.094 -1.775 1 63.78 61 ASN B O 1
ATOM 2008 N N . LYS B 1 62 ? 21.703 -22.828 -3.832 1 73.5 62 LYS B N 1
ATOM 2009 C CA . LYS B 1 62 ? 21.734 -21.484 -4.406 1 73.5 62 LYS B CA 1
ATOM 2010 C C . LYS B 1 62 ? 20.562 -21.281 -5.371 1 73.5 62 LYS B C 1
ATOM 2012 O O . LYS B 1 62 ? 20.234 -22.156 -6.16 1 73.5 62 LYS B O 1
ATOM 2017 N N . VAL B 1 63 ? 19.781 -20.312 -5.059 1 77.44 63 VAL B N 1
ATOM 2018 C CA . VAL B 1 63 ? 18.781 -19.922 -6.039 1 77.44 63 VAL B CA 1
ATOM 2019 C C . VAL B 1 63 ? 19.234 -18.641 -6.754 1 77.44 63 VAL B C 1
ATOM 2021 O O . VAL B 1 63 ? 19.516 -17.625 -6.113 1 77.44 63 VAL B O 1
ATOM 2024 N N . GLU B 1 64 ? 19.453 -18.875 -8.023 1 83.19 64 GLU B N 1
ATOM 2025 C CA . GLU B 1 64 ? 19.844 -17.75 -8.867 1 83.19 64 GLU B CA 1
ATOM 2026 C C . GLU B 1 64 ? 18.609 -17.078 -9.469 1 83.19 64 GLU B C 1
ATOM 2028 O O . GLU B 1 64 ? 17.672 -17.75 -9.906 1 83.19 64 GLU B O 1
ATOM 2033 N N . ALA B 1 65 ? 18.641 -15.812 -9.461 1 89.62 65 ALA B N 1
ATOM 2034 C CA . ALA B 1 65 ? 17.531 -15.047 -10.039 1 89.62 65 ALA B CA 1
ATOM 2035 C C . ALA B 1 65 ? 17.547 -15.133 -11.562 1 89.62 65 ALA B C 1
ATOM 2037 O O . ALA B 1 65 ? 18.609 -15.109 -12.188 1 89.62 65 ALA B O 1
ATOM 2038 N N . VAL B 1 66 ? 16.422 -15.305 -12.117 1 92.06 66 VAL B N 1
ATOM 2039 C CA . VAL B 1 66 ? 16.234 -15.258 -13.57 1 92.06 66 VAL B CA 1
ATOM 2040 C C . VAL B 1 66 ? 15.977 -13.82 -14.008 1 92.06 66 VAL B C 1
ATOM 2042 O O . VAL B 1 66 ? 15.062 -13.164 -13.508 1 92.06 66 VAL B O 1
ATOM 2045 N N . ASN B 1 67 ? 16.812 -13.336 -14.883 1 91.44 67 ASN B N 1
ATOM 2046 C CA . ASN B 1 67 ? 16.594 -12.016 -15.445 1 91.44 67 ASN B CA 1
ATOM 2047 C C . ASN B 1 67 ? 15.539 -12.039 -16.547 1 91.44 67 ASN B C 1
ATOM 2049 O O . ASN B 1 67 ? 15.594 -12.883 -17.453 1 91.44 67 ASN B O 1
ATOM 2053 N N . VAL B 1 68 ? 14.602 -11.164 -16.469 1 93.62 68 VAL B N 1
ATOM 2054 C CA . VAL B 1 68 ? 13.547 -11.117 -17.484 1 93.62 68 VAL B CA 1
ATOM 2055 C C . VAL B 1 68 ? 13.383 -9.688 -18 1 93.62 68 VAL B C 1
ATOM 2057 O O . VAL B 1 68 ? 13.586 -8.727 -17.25 1 93.62 68 VAL B O 1
ATOM 2060 N N . HIS B 1 69 ? 12.977 -9.5 -19.266 1 91.31 69 HIS B N 1
ATOM 2061 C CA . HIS B 1 69 ? 12.82 -8.188 -19.875 1 91.31 69 HIS B CA 1
ATOM 2062 C C . HIS B 1 69 ? 11.383 -7.688 -19.75 1 91.31 69 HIS B C 1
ATOM 2064 O O . HIS B 1 69 ? 11.156 -6.48 -19.641 1 91.31 69 HIS B O 1
ATOM 2070 N N . HIS B 1 70 ? 10.492 -8.617 -19.812 1 94.94 70 HIS B N 1
ATOM 2071 C CA . HIS B 1 70 ? 9.07 -8.312 -19.719 1 94.94 70 HIS B CA 1
ATOM 2072 C C . HIS B 1 70 ? 8.391 -9.203 -18.688 1 94.94 70 HIS B C 1
ATOM 2074 O O . HIS B 1 70 ? 8.711 -10.391 -18.562 1 94.94 70 HIS B O 1
ATOM 2080 N N . SER B 1 71 ? 7.441 -8.664 -17.953 1 96.88 71 SER B N 1
ATOM 2081 C CA . SER B 1 71 ? 6.777 -9.398 -16.891 1 96.88 71 SER B CA 1
ATOM 2082 C C . SER B 1 71 ? 6.141 -10.68 -17.406 1 96.88 71 SER B C 1
ATOM 2084 O O . SER B 1 71 ? 6.098 -11.688 -16.688 1 96.88 71 SER B O 1
ATOM 2086 N N . SER B 1 72 ? 5.668 -10.664 -18.641 1 96.69 72 SER B N 1
ATOM 2087 C CA . SER B 1 72 ? 4.984 -11.82 -19.203 1 96.69 72 SER B CA 1
ATOM 2088 C C . SER B 1 72 ? 5.918 -13.023 -19.281 1 96.69 72 SER B C 1
ATOM 2090 O O . SER B 1 72 ? 5.465 -14.172 -19.297 1 96.69 72 SER B O 1
ATOM 2092 N N . GLU B 1 73 ? 7.242 -12.805 -19.422 1 96.88 73 GLU B N 1
ATOM 2093 C CA . GLU B 1 73 ? 8.227 -13.883 -19.5 1 96.88 73 GLU B CA 1
ATOM 2094 C C . GLU B 1 73 ? 8.234 -14.719 -18.234 1 96.88 73 GLU B C 1
ATOM 2096 O O . GLU B 1 73 ? 8.648 -15.883 -18.25 1 96.88 73 GLU B O 1
ATOM 2101 N N . ILE B 1 74 ? 7.793 -14.094 -17.141 1 97.81 74 ILE B N 1
ATOM 2102 C CA . ILE B 1 74 ? 7.75 -14.797 -15.859 1 97.81 74 ILE B CA 1
ATOM 2103 C C . ILE B 1 74 ? 6.852 -16.016 -15.969 1 97.81 74 ILE B C 1
ATOM 2105 O O . ILE B 1 74 ? 7.207 -17.109 -15.5 1 97.81 74 ILE B O 1
ATOM 2109 N N . LEU B 1 75 ? 5.738 -15.891 -16.672 1 97.94 75 LEU B N 1
ATOM 2110 C CA . LEU B 1 75 ? 4.762 -16.969 -16.797 1 97.94 75 LEU B CA 1
ATOM 2111 C C . LEU B 1 75 ? 5.344 -18.141 -17.578 1 97.94 75 LEU B C 1
ATOM 2113 O O . LEU B 1 75 ? 4.922 -19.281 -17.391 1 97.94 75 LEU B O 1
ATOM 2117 N N . GLU B 1 76 ? 6.348 -17.891 -18.406 1 97.19 76 GLU B N 1
ATOM 2118 C CA . GLU B 1 76 ? 6.984 -18.938 -19.203 1 97.19 76 GLU B CA 1
ATOM 2119 C C . GLU B 1 76 ? 7.941 -19.766 -18.359 1 97.19 76 GLU B C 1
ATOM 2121 O O . GLU B 1 76 ? 8.219 -20.922 -18.672 1 97.19 76 GLU B O 1
ATOM 2126 N N . HIS B 1 77 ? 8.422 -19.125 -17.344 1 96.38 77 HIS B N 1
ATOM 2127 C CA . HIS B 1 77 ? 9.445 -19.781 -16.531 1 96.38 77 HIS B CA 1
ATOM 2128 C C . HIS B 1 77 ? 8.828 -20.531 -15.359 1 96.38 77 HIS B C 1
ATOM 2130 O O . HIS B 1 77 ? 9.445 -21.453 -14.812 1 96.38 77 HIS B O 1
ATOM 2136 N N . VAL B 1 78 ? 7.637 -20.109 -14.906 1 97.38 78 VAL B N 1
ATOM 2137 C CA . VAL B 1 78 ? 7 -20.703 -13.742 1 97.38 78 VAL B CA 1
ATOM 2138 C C . VAL B 1 78 ? 6.41 -22.062 -14.117 1 97.38 78 VAL B C 1
ATOM 2140 O O . VAL B 1 78 ? 5.719 -22.188 -15.125 1 97.38 78 VAL B O 1
ATOM 2143 N N . LYS B 1 79 ? 6.699 -23.078 -13.367 1 95.75 79 LYS B N 1
ATOM 2144 C CA . LYS B 1 79 ? 6.18 -24.438 -13.539 1 95.75 79 LYS B CA 1
ATOM 2145 C C . LYS B 1 79 ? 5.273 -24.828 -12.375 1 95.75 79 LYS B C 1
ATOM 2147 O O . LYS B 1 79 ? 5.332 -24.219 -11.305 1 95.75 79 LYS B O 1
ATOM 2152 N N . GLU B 1 80 ? 4.543 -25.875 -12.547 1 93.38 80 GLU B N 1
ATOM 2153 C CA . GLU B 1 80 ? 3.588 -26.359 -11.555 1 93.38 80 GLU B CA 1
ATOM 2154 C C . GLU B 1 80 ? 4.297 -26.781 -10.266 1 93.38 80 GLU B C 1
ATOM 2156 O O . GLU B 1 80 ? 3.734 -26.656 -9.172 1 93.38 80 GLU B O 1
ATOM 2161 N N . ALA B 1 81 ? 5.488 -27.188 -10.438 1 94.25 81 ALA B N 1
ATOM 2162 C CA . ALA B 1 81 ? 6.223 -27.734 -9.297 1 94.25 81 ALA B CA 1
ATOM 2163 C C . ALA B 1 81 ? 6.645 -26.625 -8.344 1 94.25 81 ALA B C 1
ATOM 2165 O O . ALA B 1 81 ? 7.023 -26.891 -7.199 1 94.25 81 ALA B O 1
ATOM 2166 N N . HIS B 1 82 ? 6.625 -25.375 -8.766 1 96.19 82 HIS B N 1
ATOM 2167 C CA . HIS B 1 82 ? 7.055 -24.281 -7.906 1 96.19 82 HIS B CA 1
ATOM 2168 C C . HIS B 1 82 ? 6.023 -24 -6.82 1 96.19 82 HIS B C 1
ATOM 2170 O O . HIS B 1 82 ? 4.824 -24.203 -7.027 1 96.19 82 HIS B O 1
ATOM 2176 N N . ASP B 1 83 ? 6.516 -23.578 -5.699 1 96.25 83 ASP B N 1
ATOM 2177 C CA . ASP B 1 83 ? 5.656 -23.203 -4.582 1 96.25 83 ASP B CA 1
ATOM 2178 C C . ASP B 1 83 ? 5.664 -21.688 -4.375 1 96.25 83 ASP B C 1
ATOM 2180 O O . ASP B 1 83 ? 4.621 -21.078 -4.113 1 96.25 83 ASP B O 1
ATOM 2184 N N . ILE B 1 84 ? 6.844 -21.109 -4.488 1 97.25 84 ILE B N 1
ATOM 2185 C CA . ILE B 1 84 ? 7.035 -19.688 -4.211 1 97.25 84 ILE B CA 1
ATOM 2186 C C . ILE B 1 84 ? 7.637 -19 -5.43 1 97.25 84 ILE B C 1
ATOM 2188 O O . ILE B 1 84 ? 8.625 -19.469 -6 1 97.25 84 ILE B O 1
ATOM 2192 N N . ILE B 1 85 ? 7.035 -17.953 -5.875 1 98.12 85 ILE B N 1
ATOM 2193 C CA . ILE B 1 85 ? 7.539 -17.078 -6.934 1 98.12 85 ILE B CA 1
ATOM 2194 C C . ILE B 1 85 ? 7.957 -15.742 -6.34 1 98.12 85 ILE B C 1
ATOM 2196 O O . ILE B 1 85 ? 7.113 -14.984 -5.855 1 98.12 85 ILE B O 1
ATOM 2200 N N . ALA B 1 86 ? 9.211 -15.422 -6.375 1 97.81 86 ALA B N 1
ATOM 2201 C CA . ALA B 1 86 ? 9.742 -14.172 -5.84 1 97.81 86 ALA B CA 1
ATOM 2202 C C . ALA B 1 86 ? 10.172 -13.234 -6.961 1 97.81 86 ALA B C 1
ATOM 2204 O O . ALA B 1 86 ? 10.82 -13.656 -7.922 1 97.81 86 ALA B O 1
ATOM 2205 N N . ILE B 1 87 ? 9.797 -11.969 -6.855 1 97.06 87 ILE B N 1
ATOM 2206 C CA . ILE B 1 87 ? 10.117 -10.977 -7.875 1 97.06 87 ILE B CA 1
ATOM 2207 C C . ILE B 1 87 ? 10.719 -9.742 -7.223 1 97.06 87 ILE B C 1
ATOM 2209 O O . ILE B 1 87 ? 10.047 -9.039 -6.461 1 97.06 87 ILE B O 1
ATOM 2213 N N . ASP B 1 88 ? 11.945 -9.453 -7.516 1 94.69 88 ASP B N 1
ATOM 2214 C CA . ASP B 1 88 ? 12.648 -8.312 -6.941 1 94.69 88 ASP B CA 1
ATOM 2215 C C . ASP B 1 88 ? 12.633 -7.121 -7.898 1 94.69 88 ASP B C 1
ATOM 2217 O O . ASP B 1 88 ? 12.453 -7.289 -9.109 1 94.69 88 ASP B O 1
ATOM 2221 N N . GLU B 1 89 ? 12.727 -5.891 -7.367 1 93.38 89 GLU B N 1
ATOM 2222 C CA . GLU B 1 89 ? 12.805 -4.629 -8.094 1 93.38 89 GLU B CA 1
ATOM 2223 C C . GLU B 1 89 ? 11.617 -4.465 -9.039 1 93.38 89 GLU B C 1
ATOM 2225 O O . GLU B 1 89 ? 11.789 -4.156 -10.219 1 93.38 89 GLU B O 1
ATOM 2230 N N . VAL B 1 90 ? 10.469 -4.664 -8.547 1 96.44 90 VAL B N 1
ATOM 2231 C CA . VAL B 1 90 ? 9.258 -4.73 -9.359 1 96.44 90 VAL B CA 1
ATOM 2232 C C . VAL B 1 90 ? 8.961 -3.357 -9.961 1 96.44 90 VAL B C 1
ATOM 2234 O O . VAL B 1 90 ? 8.227 -3.248 -10.945 1 96.44 90 VAL B O 1
ATOM 2237 N N . GLN B 1 91 ? 9.578 -2.24 -9.375 1 95.62 91 GLN B N 1
ATOM 2238 C CA . GLN B 1 91 ? 9.328 -0.902 -9.898 1 95.62 91 GLN B CA 1
ATOM 2239 C C . GLN B 1 91 ? 9.906 -0.742 -11.297 1 95.62 91 GLN B C 1
ATOM 2241 O O . GLN B 1 91 ? 9.547 0.191 -12.023 1 95.62 91 GLN B O 1
ATOM 2246 N N . PHE B 1 92 ? 10.727 -1.674 -11.711 1 93.38 92 PHE B N 1
ATOM 2247 C CA . PHE B 1 92 ? 11.375 -1.547 -13.008 1 93.38 92 PHE B CA 1
ATOM 2248 C C . PHE B 1 92 ? 10.703 -2.441 -14.039 1 93.38 92 PHE B C 1
ATOM 2250 O O . PHE B 1 92 ? 11.133 -2.498 -15.195 1 93.38 92 PHE B O 1
ATOM 2257 N N . PHE B 1 93 ? 9.734 -3.182 -13.648 1 94.94 93 PHE B N 1
ATOM 2258 C CA . PHE B 1 93 ? 8.945 -3.969 -14.594 1 94.94 93 PHE B CA 1
ATOM 2259 C C . PHE B 1 93 ? 7.879 -3.111 -15.258 1 94.94 93 PHE B C 1
ATOM 2261 O O . PHE B 1 93 ? 7.574 -2.014 -14.789 1 94.94 93 PHE B O 1
ATOM 2268 N N . ASP B 1 94 ? 7.371 -3.633 -16.359 1 96.44 94 ASP B N 1
ATOM 2269 C CA . ASP B 1 94 ? 6.211 -3.008 -16.984 1 96.44 94 ASP B CA 1
ATOM 2270 C C . ASP B 1 94 ? 4.969 -3.15 -16.109 1 96.44 94 ASP B C 1
ATOM 2272 O O . ASP B 1 94 ? 4.949 -3.957 -15.188 1 96.44 94 ASP B O 1
ATOM 2276 N N . ASN B 1 95 ? 3.953 -2.4 -16.406 1 97 95 ASN B N 1
ATOM 2277 C CA . ASN B 1 95 ? 2.75 -2.35 -15.578 1 97 95 ASN B CA 1
ATOM 2278 C C . ASN B 1 95 ? 2.023 -3.691 -15.57 1 97 95 ASN B C 1
ATOM 2280 O O . ASN B 1 95 ? 1.224 -3.959 -14.672 1 97 95 ASN B O 1
ATOM 2284 N N . ASP B 1 96 ? 2.283 -4.531 -16.5 1 97.94 96 ASP B N 1
ATOM 2285 C CA . ASP B 1 96 ? 1.617 -5.824 -16.594 1 97.94 96 ASP B CA 1
ATOM 2286 C C . ASP B 1 96 ? 2.037 -6.75 -15.461 1 97.94 96 ASP B C 1
ATOM 2288 O O . ASP B 1 96 ? 1.408 -7.785 -15.227 1 97.94 96 ASP B O 1
ATOM 2292 N N . ILE B 1 97 ? 3.088 -6.387 -14.727 1 98.38 97 ILE B N 1
ATOM 2293 C CA . ILE B 1 97 ? 3.586 -7.211 -13.633 1 98.38 97 ILE B CA 1
ATOM 2294 C C . ILE B 1 97 ? 2.484 -7.41 -12.594 1 98.38 97 ILE B C 1
ATOM 2296 O O . ILE B 1 97 ? 2.428 -8.445 -11.93 1 98.38 97 ILE B O 1
ATOM 2300 N N . VAL B 1 98 ? 1.597 -6.445 -12.453 1 98.69 98 VAL B N 1
ATOM 2301 C CA . VAL B 1 98 ? 0.489 -6.555 -11.508 1 98.69 98 VAL B CA 1
ATOM 2302 C C . VAL B 1 98 ? -0.424 -7.711 -11.914 1 98.69 98 VAL B C 1
ATOM 2304 O O . VAL B 1 98 ? -0.785 -8.547 -11.086 1 98.69 98 VAL B O 1
ATOM 2307 N N . GLY B 1 99 ? -0.767 -7.738 -13.18 1 98.38 99 GLY B N 1
ATOM 2308 C CA . GLY B 1 99 ? -1.578 -8.828 -13.703 1 98.38 99 GLY B CA 1
ATOM 2309 C C . GLY B 1 99 ? -0.901 -10.18 -13.602 1 98.38 99 GLY B C 1
ATOM 2310 O O . GLY B 1 99 ? -1.545 -11.18 -13.273 1 98.38 99 GLY B O 1
ATOM 2311 N N . VAL B 1 100 ? 0.379 -10.203 -13.883 1 98.69 100 VAL B N 1
ATOM 2312 C CA . VAL B 1 100 ? 1.152 -11.445 -13.812 1 98.69 100 VAL B CA 1
ATOM 2313 C C . VAL B 1 100 ? 1.147 -11.977 -12.383 1 98.69 100 VAL B C 1
ATOM 2315 O O . VAL B 1 100 ? 0.869 -13.156 -12.156 1 98.69 100 VAL B O 1
ATOM 2318 N N . ALA B 1 101 ? 1.426 -11.102 -11.414 1 98.69 101 ALA B N 1
ATOM 2319 C CA . ALA B 1 101 ? 1.424 -11.508 -10.016 1 98.69 101 ALA B CA 1
ATOM 2320 C C . ALA B 1 101 ? 0.046 -12.008 -9.586 1 98.69 101 ALA B C 1
ATOM 2322 O O . ALA B 1 101 ? -0.067 -13.008 -8.875 1 98.69 101 ALA B O 1
ATOM 2323 N N . THR B 1 102 ? -0.969 -11.281 -10.023 1 98 102 THR B N 1
ATOM 2324 C CA . THR B 1 102 ? -2.34 -11.648 -9.68 1 98 102 THR B CA 1
ATOM 2325 C C . THR B 1 102 ? -2.699 -13.016 -10.266 1 98 102 THR B C 1
ATOM 2327 O O . THR B 1 102 ? -3.275 -13.859 -9.578 1 98 102 THR B O 1
ATOM 2330 N N . GLN B 1 103 ? -2.35 -13.219 -11.516 1 97.5 103 GLN B N 1
ATOM 2331 C CA . GLN B 1 103 ? -2.619 -14.492 -12.164 1 97.5 103 GLN B CA 1
ATOM 2332 C C . GLN B 1 103 ? -1.92 -15.641 -11.438 1 97.5 103 GLN B C 1
ATOM 2334 O O . GLN B 1 103 ? -2.518 -16.688 -11.211 1 97.5 103 GLN B O 1
ATOM 2339 N N . LEU B 1 104 ? -0.677 -15.453 -11.094 1 98.19 104 LEU B N 1
ATOM 2340 C CA . LEU B 1 104 ? 0.086 -16.484 -10.391 1 98.19 104 LEU B CA 1
ATOM 2341 C C . LEU B 1 104 ? -0.557 -16.812 -9.055 1 98.19 104 LEU B C 1
ATOM 2343 O O . LEU B 1 104 ? -0.664 -17.984 -8.688 1 98.19 104 LEU B O 1
ATOM 2347 N N . ALA B 1 105 ? -1.004 -15.789 -8.336 1 97.38 105 ALA B N 1
ATOM 2348 C CA . ALA B 1 105 ? -1.688 -16.031 -7.07 1 97.38 105 ALA B CA 1
ATOM 2349 C C . ALA B 1 105 ? -2.98 -16.812 -7.281 1 97.38 105 ALA B C 1
ATOM 2351 O O . ALA B 1 105 ? -3.301 -17.719 -6.508 1 97.38 105 ALA B O 1
ATOM 2352 N N . GLU B 1 106 ? -3.682 -16.438 -8.297 1 94.75 106 GLU B N 1
ATOM 2353 C CA . GLU B 1 106 ? -4.922 -17.141 -8.609 1 94.75 106 GLU B CA 1
ATOM 2354 C C . GLU B 1 106 ? -4.66 -18.609 -8.93 1 94.75 106 GLU B C 1
ATOM 2356 O O . GLU B 1 106 ? -5.516 -19.469 -8.695 1 94.75 106 GLU B O 1
ATOM 2361 N N . GLU B 1 107 ? -3.529 -18.859 -9.453 1 95.5 107 GLU B N 1
ATOM 2362 C CA . GLU B 1 107 ? -3.154 -20.219 -9.805 1 95.5 107 GLU B CA 1
ATOM 2363 C C . GLU B 1 107 ? -2.656 -20.984 -8.586 1 95.5 107 GLU B C 1
ATOM 2365 O O . GLU B 1 107 ? -2.295 -22.156 -8.688 1 95.5 107 GLU B O 1
ATOM 2370 N N . GLY B 1 108 ? -2.541 -20.297 -7.43 1 94.94 108 GLY B N 1
ATOM 2371 C CA . GLY B 1 108 ? -2.266 -21 -6.184 1 94.94 108 GLY B CA 1
ATOM 2372 C C . GLY B 1 108 ? -0.866 -20.734 -5.656 1 94.94 108 GLY B C 1
ATOM 2373 O O . GLY B 1 108 ? -0.476 -21.297 -4.629 1 94.94 108 GLY B O 1
ATOM 2374 N N . TYR B 1 109 ? -0.066 -19.906 -6.316 1 97.56 109 TYR B N 1
ATOM 2375 C CA . TYR B 1 109 ? 1.316 -19.672 -5.914 1 97.56 109 TYR B CA 1
ATOM 2376 C C . TYR B 1 109 ? 1.394 -18.625 -4.805 1 97.56 109 TYR B C 1
ATOM 2378 O O . TYR B 1 109 ? 0.538 -17.734 -4.715 1 97.56 109 TYR B O 1
ATOM 2386 N N . ARG B 1 110 ? 2.322 -18.781 -3.951 1 97.69 110 ARG B N 1
ATOM 2387 C CA . ARG B 1 110 ? 2.76 -17.703 -3.072 1 97.69 110 ARG B CA 1
ATOM 2388 C C . ARG B 1 110 ? 3.686 -16.734 -3.809 1 97.69 110 ARG B C 1
ATOM 2390 O O . ARG B 1 110 ? 4.797 -17.109 -4.188 1 97.69 110 ARG B O 1
ATOM 2397 N N . VAL B 1 111 ? 3.23 -15.586 -4.012 1 98.56 111 VAL B N 1
ATOM 2398 C CA . VAL B 1 111 ? 3.982 -14.609 -4.785 1 98.56 111 VAL B CA 1
ATOM 2399 C C . VAL B 1 111 ? 4.547 -13.539 -3.854 1 98.56 111 VAL B C 1
ATOM 2401 O O . VAL B 1 111 ? 3.797 -12.875 -3.135 1 98.56 111 VAL B O 1
ATOM 2404 N N . ILE B 1 112 ? 5.855 -13.359 -3.83 1 98.62 112 ILE B N 1
ATOM 2405 C CA . ILE B 1 112 ? 6.512 -12.344 -3.023 1 98.62 112 ILE B CA 1
ATOM 2406 C C . ILE B 1 112 ? 7.172 -11.305 -3.936 1 98.62 112 ILE B C 1
ATOM 2408 O O . ILE B 1 112 ? 8.047 -11.648 -4.738 1 98.62 112 ILE B O 1
ATOM 2412 N N . VAL B 1 113 ? 6.707 -10.102 -3.826 1 98.56 113 VAL B N 1
ATOM 2413 C CA . VAL B 1 113 ? 7.281 -9.039 -4.648 1 98.56 113 VAL B CA 1
ATOM 2414 C C . VAL B 1 113 ? 7.98 -8.016 -3.756 1 98.56 113 VAL B C 1
ATOM 2416 O O . VAL B 1 113 ? 7.527 -7.742 -2.643 1 98.56 113 VAL B O 1
ATOM 2419 N N . ALA B 1 114 ? 9.062 -7.477 -4.227 1 97.56 114 ALA B N 1
ATOM 2420 C CA . ALA B 1 114 ? 9.789 -6.418 -3.531 1 97.56 114 ALA B CA 1
ATOM 2421 C C . ALA B 1 114 ? 10.125 -5.27 -4.48 1 97.56 114 ALA B C 1
ATOM 2423 O O . ALA B 1 114 ? 10.484 -5.5 -5.637 1 97.56 114 ALA B O 1
ATOM 2424 N N . GLY B 1 115 ? 9.93 -4.07 -4.023 1 96.81 115 GLY B N 1
ATOM 2425 C CA . GLY B 1 115 ? 10.258 -2.926 -4.855 1 96.81 115 GLY B CA 1
ATOM 2426 C C . GLY B 1 115 ? 10.172 -1.604 -4.113 1 96.81 115 GLY B C 1
ATOM 2427 O O . GLY B 1 115 ? 9.695 -1.555 -2.979 1 96.81 115 GLY B O 1
ATOM 2428 N N . LEU B 1 116 ? 10.578 -0.565 -4.758 1 97.62 116 LEU B N 1
ATOM 2429 C CA . LEU B 1 116 ? 10.531 0.786 -4.207 1 97.62 116 LEU B CA 1
ATOM 2430 C C . LEU B 1 116 ? 9.109 1.338 -4.242 1 97.62 116 LEU B C 1
ATOM 2432 O O . LEU B 1 116 ? 8.422 1.244 -5.266 1 97.62 116 LEU B O 1
ATOM 2436 N N . ASP B 1 117 ? 8.68 1.888 -3.135 1 98.5 117 ASP B N 1
ATOM 2437 C CA . ASP B 1 117 ? 7.34 2.465 -3.084 1 98.5 117 ASP B CA 1
ATOM 2438 C C . ASP B 1 117 ? 7.289 3.805 -3.814 1 98.5 117 ASP B C 1
ATOM 2440 O O . ASP B 1 117 ? 6.266 4.16 -4.406 1 98.5 117 ASP B O 1
ATOM 2444 N N . MET B 1 118 ? 8.375 4.582 -3.717 1 98.25 118 MET B N 1
ATOM 2445 C CA . MET B 1 118 ? 8.445 5.902 -4.332 1 98.25 118 MET B CA 1
ATOM 2446 C C . MET B 1 118 ? 9.789 6.117 -5.023 1 98.25 118 MET B C 1
ATOM 2448 O O . MET B 1 118 ? 10.781 5.477 -4.668 1 98.25 118 MET B O 1
ATOM 2452 N N .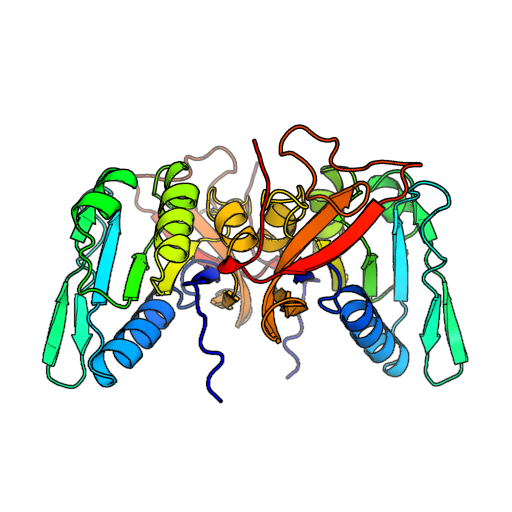 ASP B 1 119 ? 9.797 7.059 -5.996 1 96.69 119 ASP B N 1
ATOM 2453 C CA . ASP B 1 119 ? 11.07 7.461 -6.605 1 96.69 119 ASP B CA 1
ATOM 2454 C C . ASP B 1 119 ? 11.75 8.547 -5.777 1 96.69 119 ASP B C 1
ATOM 2456 O O . ASP B 1 119 ? 11.328 8.836 -4.66 1 96.69 119 ASP B O 1
ATOM 2460 N N . PHE B 1 120 ? 12.867 9.094 -6.273 1 96.38 120 PHE B N 1
ATOM 2461 C CA . PHE B 1 120 ? 13.664 10.023 -5.48 1 96.38 120 PHE B CA 1
ATOM 2462 C C . PHE B 1 120 ? 12.891 11.312 -5.223 1 96.38 120 PHE B C 1
ATOM 2464 O O . PHE B 1 120 ? 13.242 12.086 -4.328 1 96.38 120 PHE B O 1
ATOM 2471 N N . ARG B 1 121 ? 11.812 11.562 -5.98 1 97.5 121 ARG B N 1
ATOM 2472 C CA . ARG B 1 121 ? 11.016 12.781 -5.84 1 97.5 121 ARG B CA 1
ATOM 2473 C C . ARG B 1 121 ? 9.961 12.625 -4.746 1 97.5 121 ARG B C 1
ATOM 2475 O O . ARG B 1 121 ? 9.289 13.586 -4.379 1 97.5 121 ARG B O 1
ATOM 2482 N N . GLY B 1 122 ? 9.773 11.406 -4.332 1 96.62 122 GLY B N 1
ATOM 2483 C CA . GLY B 1 122 ? 8.688 11.148 -3.4 1 96.62 122 GLY B CA 1
ATOM 2484 C C . GLY B 1 122 ? 7.359 10.891 -4.09 1 96.62 122 GLY B C 1
ATOM 2485 O O . GLY B 1 122 ? 6.297 11.078 -3.496 1 96.62 122 GLY B O 1
ATOM 2486 N N . VAL B 1 123 ? 7.457 10.578 -5.332 1 96.88 123 VAL B N 1
ATOM 2487 C CA . VAL B 1 123 ? 6.285 10.227 -6.133 1 96.88 123 VAL B CA 1
ATOM 2488 C C . VAL B 1 123 ? 6.145 8.711 -6.203 1 96.88 123 VAL B C 1
ATOM 2490 O O . VAL B 1 123 ? 7.133 7.996 -6.379 1 96.88 123 VAL B O 1
ATOM 2493 N N . PRO B 1 124 ? 4.945 8.211 -6.047 1 98.31 124 PRO B N 1
ATOM 2494 C CA . PRO B 1 124 ? 4.77 6.762 -6.121 1 98.31 124 PRO B CA 1
ATOM 2495 C C . PRO B 1 124 ? 5.418 6.148 -7.359 1 98.31 124 PRO B C 1
ATOM 2497 O O . PRO B 1 124 ? 5.27 6.68 -8.461 1 98.31 124 PRO B O 1
ATOM 2500 N N . PHE B 1 125 ? 6.145 5.098 -7.16 1 97.5 125 PHE B N 1
ATOM 2501 C CA . PHE B 1 125 ? 6.859 4.426 -8.242 1 97.5 125 PHE B CA 1
ATOM 2502 C C . PHE B 1 125 ? 6.016 3.307 -8.836 1 97.5 125 PHE B C 1
ATOM 2504 O O . PHE B 1 125 ? 6.109 2.156 -8.406 1 97.5 125 PHE B O 1
ATOM 2511 N N . GLU B 1 126 ? 5.246 3.627 -9.883 1 96.44 126 GLU B N 1
ATOM 2512 C CA . GLU B 1 126 ? 4.43 2.596 -10.523 1 96.44 126 GLU B CA 1
ATOM 2513 C C . GLU B 1 126 ? 5.293 1.448 -11.039 1 96.44 126 GLU B C 1
ATOM 2515 O O . GLU B 1 126 ? 6.43 1.664 -11.469 1 96.44 126 GLU B O 1
ATOM 2520 N N . PRO B 1 127 ? 4.746 0.261 -10.883 1 98.06 127 PRO B N 1
ATOM 2521 C CA . PRO B 1 127 ? 3.396 -0.168 -10.516 1 98.06 127 PRO B CA 1
ATOM 2522 C C . PRO B 1 127 ? 3.301 -0.62 -9.055 1 98.06 127 PRO B C 1
ATOM 2524 O O . PRO B 1 127 ? 2.424 -1.415 -8.711 1 98.06 127 PRO B O 1
ATOM 2527 N N . VAL B 1 128 ? 4.207 -0.179 -8.258 1 98.62 128 VAL B N 1
ATOM 2528 C CA . VAL B 1 128 ? 4.32 -0.68 -6.891 1 98.62 128 VAL B CA 1
ATOM 2529 C C . VAL B 1 128 ? 3.068 -0.312 -6.102 1 98.62 128 VAL B C 1
ATOM 2531 O O . VAL B 1 128 ? 2.51 -1.146 -5.387 1 98.62 128 VAL B O 1
ATOM 2534 N N . PRO B 1 129 ? 2.48 0.886 -6.258 1 98.69 129 PRO B N 1
ATOM 2535 C CA . PRO B 1 129 ? 1.236 1.19 -5.547 1 98.69 129 PRO B CA 1
ATOM 2536 C C . PRO B 1 129 ? 0.105 0.229 -5.902 1 98.69 129 PRO B C 1
ATOM 2538 O O . PRO B 1 129 ? -0.628 -0.221 -5.016 1 98.69 129 PRO B O 1
ATOM 2541 N N . GLU B 1 130 ? 0.013 -0.077 -7.109 1 98.62 130 GLU B N 1
ATOM 2542 C CA . GLU B 1 130 ? -1.018 -1.021 -7.531 1 98.62 130 GLU B CA 1
ATOM 2543 C C . GLU B 1 130 ? -0.773 -2.406 -6.938 1 98.62 130 GLU B C 1
ATOM 2545 O O . GLU B 1 130 ? -1.711 -3.072 -6.492 1 98.62 130 GLU B O 1
ATOM 2550 N N . LEU B 1 131 ? 0.46 -2.803 -6.953 1 98.81 131 LEU B N 1
ATOM 2551 C CA . LEU B 1 131 ? 0.823 -4.086 -6.363 1 98.81 131 LEU B CA 1
ATOM 2552 C C . LEU B 1 131 ? 0.475 -4.117 -4.879 1 98.81 131 LEU B C 1
ATOM 2554 O O . LEU B 1 131 ? -0.027 -5.129 -4.375 1 98.81 131 LEU B O 1
ATOM 2558 N N . MET B 1 132 ? 0.719 -3.004 -4.223 1 98.88 132 MET B N 1
ATOM 2559 C CA . MET B 1 132 ? 0.37 -2.926 -2.807 1 98.88 132 MET B CA 1
ATOM 2560 C C . MET B 1 132 ? -1.126 -3.146 -2.604 1 98.88 132 MET B C 1
ATOM 2562 O O . MET B 1 132 ? -1.532 -3.877 -1.697 1 98.88 132 MET B O 1
ATOM 2566 N N . ALA B 1 133 ? -1.872 -2.598 -3.449 1 98.75 133 ALA B N 1
ATOM 2567 C CA . ALA B 1 133 ? -3.324 -2.658 -3.299 1 98.75 133 ALA B CA 1
ATOM 2568 C C . ALA B 1 133 ? -3.838 -4.078 -3.523 1 98.75 133 ALA B C 1
ATOM 2570 O O . ALA B 1 133 ? -4.672 -4.57 -2.76 1 98.75 133 ALA B O 1
ATOM 2571 N N . VAL B 1 134 ? -3.334 -4.801 -4.48 1 98.5 134 VAL B N 1
ATOM 2572 C CA . VAL B 1 134 ? -3.908 -6.086 -4.855 1 98.5 134 VAL B CA 1
ATOM 2573 C C . VAL B 1 134 ? -3.318 -7.191 -3.98 1 98.5 134 VAL B C 1
ATOM 2575 O O . VAL B 1 134 ? -3.811 -8.32 -3.98 1 98.5 134 VAL B O 1
ATOM 2578 N N . SER B 1 135 ? -2.295 -6.887 -3.219 1 98.5 135 SER B N 1
ATOM 2579 C CA . SER B 1 135 ? -1.627 -7.875 -2.375 1 98.5 135 SER B CA 1
ATOM 2580 C C . SER B 1 135 ? -2.447 -8.18 -1.126 1 98.5 135 SER B C 1
ATOM 2582 O O . SER B 1 135 ? -3.119 -7.297 -0.588 1 98.5 135 SER B O 1
ATOM 2584 N N . GLU B 1 136 ? -2.344 -9.398 -0.687 1 97.38 136 GLU B N 1
ATOM 2585 C CA . GLU B 1 136 ? -2.936 -9.758 0.597 1 97.38 136 GLU B CA 1
ATOM 2586 C C . GLU B 1 136 ? -2.152 -9.148 1.757 1 97.38 136 GLU B C 1
ATOM 2588 O O . GLU B 1 136 ? -2.742 -8.688 2.738 1 97.38 136 GLU B O 1
ATOM 2593 N N . HIS B 1 137 ? -0.836 -9.117 1.625 1 97.88 137 HIS B N 1
ATOM 2594 C CA . HIS B 1 137 ? 0.032 -8.602 2.678 1 97.88 137 HIS B CA 1
ATOM 2595 C C . HIS B 1 137 ? 0.97 -7.527 2.141 1 97.88 137 HIS B C 1
ATOM 2597 O O . HIS B 1 137 ? 1.529 -7.672 1.051 1 97.88 137 HIS B O 1
ATOM 2603 N N . VAL B 1 138 ? 1.065 -6.477 2.9 1 98.69 138 VAL B N 1
ATOM 2604 C CA . VAL B 1 138 ? 2.004 -5.41 2.57 1 98.69 138 VAL B CA 1
ATOM 2605 C C . VAL B 1 138 ? 2.924 -5.141 3.76 1 98.69 138 VAL B C 1
ATOM 2607 O O . VAL B 1 138 ? 2.455 -4.965 4.887 1 98.69 138 VAL B O 1
ATOM 2610 N N . THR B 1 139 ? 4.18 -5.219 3.553 1 98.56 139 THR B N 1
ATOM 2611 C CA . THR B 1 139 ? 5.211 -4.84 4.516 1 98.56 139 THR B CA 1
ATOM 2612 C C . THR B 1 139 ? 6 -3.635 4.012 1 98.56 139 THR B C 1
ATOM 2614 O O . THR B 1 139 ? 6.758 -3.742 3.047 1 98.56 139 THR B O 1
ATOM 2617 N N . LYS B 1 140 ? 5.785 -2.547 4.598 1 98.25 140 LYS B N 1
ATOM 2618 C CA . LYS B 1 140 ? 6.52 -1.342 4.227 1 98.25 140 LYS B CA 1
ATOM 2619 C C . LYS B 1 140 ? 7.66 -1.07 5.207 1 98.25 140 LYS B C 1
ATOM 2621 O O . LYS B 1 140 ? 7.418 -0.75 6.371 1 98.25 140 LYS B O 1
ATOM 2626 N N . LEU B 1 141 ? 8.852 -1.15 4.777 1 98.19 141 LEU B N 1
ATOM 2627 C CA . LEU B 1 141 ? 10.039 -1.038 5.613 1 98.19 141 LEU B CA 1
ATOM 2628 C C . LEU B 1 141 ? 10.617 0.371 5.547 1 98.19 141 LEU B C 1
ATOM 2630 O O . LEU B 1 141 ? 10.406 1.091 4.57 1 98.19 141 LEU B O 1
ATOM 2634 N N . GLN B 1 142 ? 11.25 0.737 6.562 1 97.19 142 GLN B N 1
ATOM 2635 C CA . GLN B 1 142 ? 11.891 2.047 6.641 1 97.19 142 GLN B CA 1
ATOM 2636 C C . GLN B 1 142 ? 13.391 1.916 6.867 1 97.19 142 GLN B C 1
ATOM 2638 O O . GLN B 1 142 ? 13.844 0.973 7.52 1 97.19 142 GLN B O 1
ATOM 2643 N N . ALA B 1 143 ? 14.07 2.83 6.34 1 96.75 143 ALA B N 1
ATOM 2644 C CA . ALA B 1 143 ? 15.508 2.949 6.59 1 96.75 143 ALA B CA 1
ATOM 2645 C C . ALA B 1 143 ? 15.789 3.928 7.727 1 96.75 143 ALA B C 1
ATOM 2647 O O . ALA B 1 143 ? 14.945 4.121 8.609 1 96.75 143 ALA B O 1
ATOM 2648 N N . VAL B 1 144 ? 17.062 4.277 7.883 1 96.56 144 VAL B N 1
ATOM 2649 C CA . VAL B 1 144 ? 17.469 5.266 8.875 1 96.56 144 VAL B CA 1
ATOM 2650 C C . VAL B 1 144 ? 17.984 6.52 8.18 1 96.56 144 VAL B C 1
ATOM 2652 O O . VAL B 1 144 ? 18.859 6.438 7.312 1 96.56 144 VAL B O 1
ATOM 2655 N N . CYS B 1 145 ? 17.484 7.621 8.531 1 96.88 145 CYS B N 1
ATOM 2656 C CA . CYS B 1 145 ? 17.844 8.883 7.91 1 96.88 145 CYS B CA 1
ATOM 2657 C C . CYS B 1 145 ? 19.328 9.18 8.109 1 96.88 145 CYS B C 1
ATOM 2659 O O . CYS B 1 145 ? 19.812 9.188 9.242 1 96.88 145 CYS B O 1
ATOM 2661 N N . SER B 1 146 ? 20 9.508 7.066 1 96.19 146 SER B N 1
ATOM 2662 C CA . SER B 1 146 ? 21.453 9.727 7.113 1 96.19 146 SER B CA 1
ATOM 2663 C C . SER B 1 146 ? 21.781 11.062 7.77 1 96.19 146 SER B C 1
ATOM 2665 O O . SER B 1 146 ? 22.938 11.312 8.125 1 96.19 146 SER B O 1
ATOM 2667 N N . VAL B 1 147 ? 20.781 11.867 7.938 1 95.56 147 VAL B N 1
ATOM 2668 C CA . VAL B 1 147 ? 21.016 13.195 8.492 1 95.56 147 VAL B CA 1
ATOM 2669 C C . VAL B 1 147 ? 20.719 13.188 9.992 1 95.56 147 VAL B C 1
ATOM 2671 O O . VAL B 1 147 ? 21.531 13.633 10.797 1 95.56 147 VAL B O 1
ATOM 2674 N N . CYS B 1 148 ? 19.594 12.555 10.406 1 95.56 148 CYS B N 1
ATOM 2675 C CA . CYS B 1 148 ? 19.172 12.766 11.789 1 95.56 148 CYS B CA 1
ATOM 2676 C C . CYS B 1 148 ? 19.047 11.438 12.523 1 95.56 148 CYS B C 1
ATOM 2678 O O . CYS B 1 148 ? 18.797 11.414 13.734 1 95.56 148 CYS B O 1
ATOM 2680 N N . GLY B 1 149 ? 19.031 10.297 11.82 1 95.25 149 GLY B N 1
ATOM 2681 C CA . GLY B 1 149 ? 18.953 9 12.461 1 95.25 149 GLY B CA 1
ATOM 2682 C C . GLY B 1 149 ? 17.531 8.516 12.672 1 95.25 149 GLY B C 1
ATOM 2683 O O . GLY B 1 149 ? 17.312 7.398 13.148 1 95.25 149 GLY B O 1
ATOM 2684 N N . ALA B 1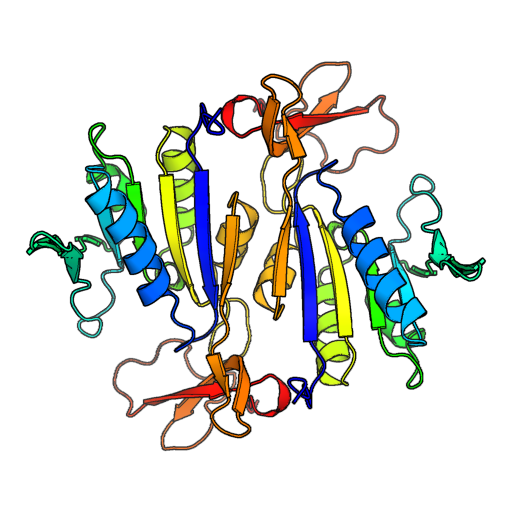 150 ? 16.531 9.336 12.328 1 94.44 150 ALA B N 1
ATOM 2685 C CA . ALA B 1 150 ? 15.133 8.938 12.445 1 94.44 150 ALA B CA 1
ATOM 2686 C C . ALA B 1 150 ? 14.75 7.941 11.359 1 94.44 150 ALA B C 1
ATOM 2688 O O . ALA B 1 150 ? 15.484 7.762 10.383 1 94.44 150 ALA B O 1
ATOM 2689 N N . PRO B 1 151 ? 13.57 7.285 11.547 1 95.56 151 PRO B N 1
ATOM 2690 C CA . PRO B 1 151 ? 13.102 6.43 10.453 1 95.56 151 PRO B CA 1
ATOM 2691 C C . PRO B 1 151 ? 12.922 7.195 9.141 1 95.56 151 PRO B C 1
ATOM 2693 O O . PRO B 1 151 ? 12.484 8.352 9.148 1 95.56 151 PRO B O 1
ATOM 2696 N N . SER B 1 152 ? 13.305 6.559 8.086 1 95.31 152 SER B N 1
ATOM 2697 C CA . SER B 1 152 ? 13.305 7.234 6.793 1 95.31 152 SER B CA 1
ATOM 2698 C C . SER B 1 152 ? 12.438 6.488 5.785 1 95.31 152 SER B C 1
ATOM 2700 O O . SER B 1 152 ? 12.5 5.262 5.688 1 95.31 152 SER B O 1
ATOM 2702 N N . SER B 1 153 ? 11.648 7.289 5.07 1 96.12 153 SER B N 1
ATOM 2703 C CA . SER B 1 153 ? 10.75 6.734 4.059 1 96.12 153 SER B CA 1
ATOM 2704 C C . SER B 1 153 ? 11.055 7.309 2.68 1 96.12 153 SER B C 1
ATOM 2706 O O . SER B 1 153 ? 10.297 7.082 1.73 1 96.12 153 SER B O 1
ATOM 2708 N N . ARG B 1 154 ? 12.117 8.07 2.51 1 97.38 154 ARG B N 1
ATOM 2709 C CA . ARG B 1 154 ? 12.414 8.734 1.245 1 97.38 154 ARG B CA 1
ATOM 2710 C C . ARG B 1 154 ? 13.805 8.367 0.749 1 97.38 154 ARG B C 1
ATOM 2712 O O . ARG B 1 154 ? 14.711 8.109 1.548 1 97.38 154 ARG B O 1
ATOM 2719 N N . THR B 1 155 ? 13.961 8.344 -0.525 1 96.56 155 THR B N 1
ATOM 2720 C CA . THR B 1 155 ? 15.242 8.164 -1.191 1 96.56 155 THR B CA 1
ATOM 2721 C C . THR B 1 155 ? 15.758 9.484 -1.75 1 96.56 155 THR B C 1
ATOM 2723 O O . THR B 1 155 ? 15.117 10.086 -2.621 1 96.56 155 THR B O 1
ATOM 2726 N N . GLN B 1 156 ? 16.828 9.953 -1.194 1 96.69 156 GLN B N 1
ATOM 2727 C CA . GLN B 1 156 ? 17.453 11.18 -1.69 1 96.69 156 GLN B CA 1
ATOM 2728 C C . GLN B 1 156 ? 18.453 10.867 -2.793 1 96.69 156 GLN B C 1
ATOM 2730 O O . GLN B 1 156 ? 19.391 10.094 -2.586 1 96.69 156 GLN B O 1
ATOM 2735 N N . ARG B 1 157 ? 18.203 11.414 -3.891 1 95.38 157 ARG B N 1
ATOM 2736 C CA . ARG B 1 157 ? 19.141 11.297 -4.992 1 95.38 157 ARG B CA 1
ATOM 2737 C C . ARG B 1 157 ? 20.062 12.516 -5.051 1 95.38 157 ARG B C 1
ATOM 2739 O O . ARG B 1 157 ? 19.594 13.656 -5.023 1 95.38 157 ARG B O 1
ATOM 2746 N N . LEU B 1 158 ? 21.344 12.258 -5.102 1 94 158 LEU B N 1
ATOM 2747 C CA . LEU B 1 158 ? 22.344 13.312 -5.215 1 94 158 LEU B CA 1
ATOM 2748 C C . LEU B 1 158 ? 23.125 13.188 -6.516 1 94 158 LEU B C 1
ATOM 2750 O O . LEU B 1 158 ? 23.562 12.094 -6.883 1 94 158 LEU B O 1
ATOM 2754 N N . ILE B 1 159 ? 23.156 14.242 -7.199 1 89.81 159 ILE B N 1
ATOM 2755 C CA . ILE B 1 159 ? 24 14.359 -8.391 1 89.81 159 ILE B CA 1
ATOM 2756 C C . ILE B 1 159 ? 25.156 15.32 -8.109 1 89.81 159 ILE B C 1
ATOM 2758 O O . ILE B 1 159 ? 24.938 16.516 -7.898 1 89.81 159 ILE B O 1
ATOM 2762 N N . ASP B 1 160 ? 26.359 14.766 -8.094 1 87.38 160 ASP B N 1
ATOM 2763 C CA . ASP B 1 160 ? 27.547 15.547 -7.754 1 87.38 160 ASP B CA 1
ATOM 2764 C C . ASP B 1 160 ? 27.406 16.203 -6.383 1 87.38 160 ASP B C 1
ATOM 2766 O O . ASP B 1 160 ? 27.688 17.391 -6.219 1 87.38 160 ASP B O 1
ATOM 2770 N N . GLY B 1 161 ? 26.797 15.398 -5.512 1 88.81 161 GLY B N 1
ATOM 2771 C CA . GLY B 1 161 ? 26.703 15.812 -4.125 1 88.81 161 GLY B CA 1
ATOM 2772 C C . GLY B 1 161 ? 25.547 16.766 -3.867 1 88.81 161 GLY B C 1
ATOM 2773 O O . GLY B 1 161 ? 25.297 17.156 -2.725 1 88.81 161 GLY B O 1
ATOM 2774 N N . VAL B 1 162 ? 24.875 17.125 -4.969 1 92.94 162 VAL B N 1
ATOM 2775 C CA . VAL B 1 162 ? 23.75 18.062 -4.828 1 92.94 162 VAL B CA 1
ATOM 2776 C C . VAL B 1 162 ? 22.438 17.328 -5.09 1 92.94 162 VAL B C 1
ATOM 2778 O O . VAL B 1 162 ? 22.359 16.484 -5.98 1 92.94 162 VAL B O 1
ATOM 2781 N N . PRO B 1 163 ? 21.375 17.703 -4.312 1 95.38 163 PRO B N 1
ATOM 2782 C CA . PRO B 1 163 ? 20.094 17.047 -4.535 1 95.38 163 PRO B CA 1
ATOM 2783 C C . PRO B 1 163 ? 19.609 17.141 -5.984 1 95.38 163 PRO B C 1
ATOM 2785 O O . PRO B 1 163 ? 19.656 18.219 -6.578 1 95.38 163 PRO B O 1
ATOM 2788 N N . ALA B 1 164 ? 19.219 15.992 -6.539 1 95.19 164 ALA B N 1
ATOM 2789 C CA . ALA B 1 164 ? 18.656 15.961 -7.891 1 95.19 164 ALA B CA 1
ATOM 2790 C C . ALA B 1 164 ? 17.406 16.828 -7.992 1 95.19 164 ALA B C 1
ATOM 2792 O O . ALA B 1 164 ? 16.625 16.906 -7.039 1 95.19 164 ALA B O 1
ATOM 2793 N N . LYS B 1 165 ? 17.172 17.438 -9.109 1 95.5 165 LYS B N 1
ATOM 2794 C CA . LYS B 1 165 ? 16 18.266 -9.344 1 95.5 165 LYS B CA 1
ATOM 2795 C C . LYS B 1 165 ? 14.797 17.406 -9.727 1 95.5 165 LYS B C 1
ATOM 2797 O O . LYS B 1 165 ? 14.953 16.297 -10.242 1 95.5 165 LYS B O 1
ATOM 2802 N N . PHE B 1 166 ? 13.609 18 -9.523 1 95.44 166 PHE B N 1
ATOM 2803 C CA . PHE B 1 166 ? 12.367 17.281 -9.758 1 95.44 166 PHE B CA 1
ATOM 2804 C C . PHE B 1 166 ? 12.297 16.781 -11.195 1 95.44 166 PHE B C 1
ATOM 2806 O O . PHE B 1 166 ? 11.781 15.68 -11.461 1 95.44 166 PHE B O 1
ATOM 2813 N N . ASP B 1 167 ? 12.859 17.547 -12.086 1 93.94 167 ASP B N 1
ATOM 2814 C CA . ASP B 1 167 ? 12.719 17.234 -13.508 1 93.94 167 ASP B CA 1
ATOM 2815 C C . ASP B 1 167 ? 13.852 16.328 -13.992 1 93.94 167 ASP B C 1
ATOM 2817 O O . ASP B 1 167 ? 13.891 15.945 -15.156 1 93.94 167 ASP B O 1
ATOM 2821 N N . ASP B 1 168 ? 14.781 16 -13.109 1 90.88 168 ASP B N 1
ATOM 2822 C CA . ASP B 1 168 ? 15.828 15.062 -13.492 1 90.88 168 ASP B CA 1
ATOM 2823 C C . ASP B 1 168 ? 15.234 13.68 -13.805 1 90.88 168 ASP B C 1
ATOM 2825 O O . ASP B 1 168 ? 14.203 13.305 -13.25 1 90.88 168 ASP B O 1
ATOM 2829 N N . PRO B 1 169 ? 15.93 12.961 -14.672 1 87.44 169 PRO B N 1
ATOM 2830 C CA . PRO B 1 169 ? 15.422 11.625 -14.984 1 87.44 169 PRO B CA 1
ATOM 2831 C C . PRO B 1 169 ? 15.383 10.703 -13.773 1 87.44 169 PRO B C 1
ATOM 2833 O O . PRO B 1 169 ? 16.266 10.773 -12.914 1 87.44 169 PRO B O 1
ATOM 2836 N N . ILE B 1 170 ? 14.422 9.906 -13.664 1 84.25 170 ILE B N 1
ATOM 2837 C CA . ILE B 1 170 ? 14.234 8.984 -12.555 1 84.25 170 ILE B CA 1
ATOM 2838 C C . ILE B 1 170 ? 15.359 7.949 -12.555 1 84.25 170 ILE B C 1
ATOM 2840 O O . ILE B 1 170 ? 15.859 7.566 -11.492 1 84.25 170 ILE B O 1
ATOM 2844 N N . ILE B 1 171 ? 15.625 7.441 -13.688 1 68.38 171 ILE B N 1
ATOM 2845 C CA . ILE B 1 171 ? 16.688 6.461 -13.836 1 68.38 171 ILE B CA 1
ATOM 2846 C C . ILE B 1 171 ? 17.844 7.062 -14.648 1 68.38 171 ILE B C 1
ATOM 2848 O O . ILE B 1 171 ? 17.625 7.566 -15.75 1 68.38 171 ILE B O 1
ATOM 2852 N N . LEU B 1 172 ? 18.922 7.406 -13.969 1 60.78 172 LEU B N 1
ATOM 2853 C CA . LEU B 1 172 ? 20.031 7.926 -14.773 1 60.78 172 LEU B CA 1
ATOM 2854 C C . LEU B 1 172 ? 21.172 6.922 -14.836 1 60.78 172 LEU B C 1
ATOM 2856 O O . LEU B 1 172 ? 21.75 6.559 -13.805 1 60.78 172 LEU B O 1
ATOM 2860 N N . VAL B 1 173 ? 21.422 6.418 -16.062 1 51.69 173 VAL B N 1
ATOM 2861 C CA . VAL B 1 173 ? 22.531 5.523 -16.344 1 51.69 173 VAL B CA 1
ATOM 2862 C C . VAL B 1 173 ? 23.797 6.34 -16.625 1 51.69 173 VAL B C 1
ATOM 2864 O O . VAL B 1 173 ? 23.766 7.289 -17.406 1 51.69 173 VAL B O 1
ATOM 2867 N N . GLY B 1 174 ? 24.875 6.215 -15.82 1 52.69 174 GLY B N 1
ATOM 2868 C CA . GLY B 1 174 ? 26.141 6.805 -16.234 1 52.69 174 GLY B CA 1
ATOM 2869 C C . GLY B 1 174 ? 26.609 7.91 -15.312 1 52.69 174 GLY B C 1
ATOM 2870 O O . GLY B 1 174 ? 27.781 8.312 -15.367 1 52.69 174 GLY B O 1
ATOM 2871 N N . ALA B 1 175 ? 25.766 8.672 -14.688 1 53 175 ALA B N 1
ATOM 2872 C CA . ALA B 1 175 ? 26.281 9.773 -13.875 1 53 175 ALA B CA 1
ATOM 2873 C C . ALA B 1 175 ? 26.75 9.273 -12.516 1 53 175 ALA B C 1
ATOM 2875 O O . ALA B 1 175 ? 26.391 8.172 -12.094 1 53 175 ALA B O 1
ATOM 2876 N N . LYS B 1 176 ? 27.859 10.016 -12.078 1 67.56 176 LYS B N 1
ATOM 2877 C CA . LYS B 1 176 ? 28.219 9.727 -10.695 1 67.56 176 LYS B CA 1
ATOM 2878 C C . LYS B 1 176 ? 27.062 10.047 -9.75 1 67.56 176 LYS B C 1
ATOM 2880 O O . LYS B 1 176 ? 26.922 11.18 -9.297 1 67.56 176 LYS B O 1
ATOM 2885 N N . GLU B 1 177 ? 26.094 9.227 -9.578 1 84.69 177 GLU B N 1
ATOM 2886 C CA . GLU B 1 177 ? 24.938 9.43 -8.703 1 84.69 177 GLU B CA 1
ATOM 2887 C C . GLU B 1 177 ? 25.062 8.625 -7.418 1 84.69 177 GLU B C 1
ATOM 2889 O O . GLU B 1 177 ? 25.781 7.617 -7.383 1 84.69 177 GLU B O 1
ATOM 2894 N N . SER B 1 178 ? 24.641 9.367 -6.363 1 88.94 178 SER B N 1
ATOM 2895 C CA . SER B 1 178 ? 24.531 8.664 -5.094 1 88.94 178 SER B CA 1
ATOM 2896 C C . SER B 1 178 ? 23.141 8.812 -4.48 1 88.94 178 SER B C 1
ATOM 2898 O O . SER B 1 178 ? 22.406 9.727 -4.848 1 88.94 178 SER B O 1
ATOM 2900 N N . TYR B 1 179 ? 22.797 7.848 -3.668 1 92.81 179 TYR B N 1
ATOM 2901 C CA . TYR B 1 179 ? 21.516 7.832 -2.975 1 92.81 179 TYR B CA 1
ATOM 2902 C C . TYR B 1 179 ? 21.719 7.742 -1.466 1 92.81 179 TYR B C 1
ATOM 2904 O O . TYR B 1 179 ? 22.688 7.148 -0.996 1 92.81 179 TYR B O 1
ATOM 2912 N N . GLU B 1 180 ? 20.875 8.305 -0.75 1 95.62 180 GLU B N 1
ATOM 2913 C CA . GLU B 1 180 ? 20.859 8.164 0.704 1 95.62 180 GLU B CA 1
ATOM 2914 C C . GLU B 1 180 ? 19.438 8.172 1.25 1 95.62 180 GLU B C 1
ATOM 2916 O O . GLU B 1 180 ? 18.547 8.82 0.686 1 95.62 180 GLU B O 1
ATOM 2921 N N . PRO B 1 181 ? 19.203 7.414 2.34 1 96.75 181 PRO B N 1
ATOM 2922 C CA . PRO B 1 181 ? 17.891 7.453 2.977 1 96.75 181 PRO B CA 1
ATOM 2923 C C . PRO B 1 181 ? 17.641 8.75 3.746 1 96.75 181 PRO B C 1
ATOM 2925 O O . PRO B 1 181 ? 18.531 9.242 4.438 1 96.75 181 PRO B O 1
ATOM 2928 N N . ARG B 1 182 ? 16.5 9.32 3.572 1 97.25 182 ARG B N 1
ATOM 2929 C CA . ARG B 1 182 ? 16.125 10.531 4.289 1 97.25 182 ARG B CA 1
ATOM 2930 C C . ARG B 1 182 ? 14.719 10.422 4.852 1 97.25 182 ARG B C 1
ATOM 2932 O O . ARG B 1 182 ? 13.828 9.844 4.219 1 97.25 182 ARG B O 1
ATOM 2939 N N . CYS B 1 183 ? 14.492 10.961 6.062 1 96.12 183 CYS B N 1
ATOM 2940 C CA . CYS B 1 183 ? 13.133 11.148 6.559 1 96.12 183 CYS B CA 1
ATOM 2941 C C . CYS B 1 183 ? 12.422 12.258 5.797 1 96.12 183 CYS B C 1
ATOM 2943 O O . CYS B 1 183 ? 13.023 12.93 4.961 1 96.12 183 CYS B O 1
ATOM 2945 N N . ARG B 1 184 ? 11.18 12.422 6.008 1 94.56 184 ARG B N 1
ATOM 2946 C CA . ARG B 1 184 ? 10.367 13.422 5.324 1 94.56 184 ARG B CA 1
ATOM 2947 C C . ARG B 1 184 ? 10.961 14.812 5.488 1 94.56 184 ARG B C 1
ATOM 2949 O O . ARG B 1 184 ? 10.938 15.617 4.555 1 94.56 184 ARG B O 1
ATOM 2956 N N . GLU B 1 185 ? 11.477 15.109 6.605 1 93.94 185 GLU B N 1
ATOM 2957 C CA . GLU B 1 185 ? 11.992 16.438 6.938 1 93.94 185 GLU B CA 1
ATOM 2958 C C . GLU B 1 185 ? 13.258 16.734 6.141 1 93.94 185 GLU B C 1
ATOM 2960 O O . GLU B 1 185 ? 13.461 17.875 5.699 1 93.94 185 GLU B O 1
ATOM 2965 N N . HIS B 1 186 ? 14.094 15.781 5.926 1 96.25 186 HIS B N 1
ATOM 2966 C CA . HIS B 1 186 ? 15.422 16.047 5.391 1 96.25 186 HIS B CA 1
ATOM 2967 C C . HIS B 1 186 ? 15.492 15.688 3.906 1 96.25 186 HIS B C 1
ATOM 2969 O O . HIS B 1 186 ? 16.531 15.875 3.27 1 96.25 186 HIS B O 1
ATOM 2975 N N . HIS B 1 187 ? 14.383 15.148 3.32 1 97.25 187 HIS B N 1
ATOM 2976 C CA . HIS B 1 187 ? 14.312 14.875 1.89 1 97.25 187 HIS B CA 1
ATOM 2977 C C . HIS B 1 187 ? 14.086 16.156 1.093 1 97.25 187 HIS B C 1
ATOM 2979 O O . HIS B 1 187 ? 13.156 16.922 1.381 1 97.25 187 HIS B O 1
ATOM 2985 N N . VAL B 1 188 ? 15 16.391 0.195 1 96.38 188 VAL B N 1
ATOM 2986 C CA . VAL B 1 188 ? 14.945 17.641 -0.563 1 96.38 188 VAL B CA 1
ATOM 2987 C C . VAL B 1 188 ? 14.961 17.328 -2.061 1 96.38 188 VAL B C 1
ATOM 2989 O O . VAL B 1 188 ? 15.836 16.625 -2.547 1 96.38 188 VAL B O 1
ATOM 2992 N N . VAL B 1 189 ? 13.953 17.859 -2.758 1 96.31 189 VAL B N 1
ATOM 2993 C CA . VAL B 1 189 ? 13.898 17.781 -4.215 1 96.31 189 VAL B CA 1
ATOM 2994 C C . VAL B 1 189 ? 13.617 19.172 -4.797 1 96.31 189 VAL B C 1
ATOM 2996 O O . VAL B 1 189 ? 12.461 19.578 -4.906 1 96.31 189 VAL B O 1
ATOM 2999 N N . PRO B 1 190 ? 14.68 19.859 -5.16 1 94.69 190 PRO B N 1
ATOM 3000 C CA . PRO B 1 190 ? 14.461 21.188 -5.727 1 94.69 190 PRO B CA 1
ATOM 3001 C C . PRO B 1 190 ? 13.633 21.156 -7.012 1 94.69 190 PRO B C 1
ATOM 3003 O O . PRO B 1 190 ? 13.641 20.156 -7.73 1 94.69 190 PRO B O 1
ATOM 3006 N N . LYS B 1 191 ? 12.891 22.203 -7.277 1 89.69 191 LYS B N 1
ATOM 3007 C CA . LYS B 1 191 ? 12.125 22.328 -8.516 1 89.69 191 LYS B CA 1
ATOM 3008 C C . LYS B 1 191 ? 13.031 22.641 -9.703 1 89.69 191 LYS B C 1
ATOM 3010 O O . LYS B 1 191 ? 14.055 23.312 -9.547 1 89.69 191 LYS B O 1
#